Protein 1YB1 (pdb70)

Nearest PDB structures (foldseek):
  1yb1-assembly1_A  TM=1.004E+00  e=4.206E-50  Homo sapiens
  9av5-assembly1_A  TM=8.586E-01  e=4.887E-32  Homo sapiens
  8g9v-assembly2_C  TM=8.434E-01  e=6.192E-32  Homo sapiens
  9av4-assembly1_A  TM=8.400E-01  e=5.185E-32  Homo sapiens
  8g93-assembly1_A  TM=8.447E-01  e=1.187E-31  Canis lupus familiaris

Solvent-accessible surface area: 19623 Å² total; per-residue (Å²): 242,51,60,86,2,92,53,38,27,0,0,0,3,4,0,4,94,41,18,0,46,54,1,0,26,44,0,0,111,63,108,2,23,0,0,0,0,6,112,82,102,140,9,2,69,60,0,7,64,112,0,123,71,64,36,10,113,15,81,57,30,78,1,46,10,25,70,63,94,42,0,68,60,8,2,155,68,0,96,89,120,37,20,73,4,11,4,0,1,2,22,16,29,22,112,41,112,47,66,128,161,96,68,20,14,69,20,5,50,79,0,1,52,11,2,0,8,3,5,7,5,0,7,78,7,5,27,79,23,1,51,136,90,71,88,6,1,1,0,1,6,0,11,46,90,146,19,37,32,35,0,0,23,1,20,0,0,0,8,9,0,1,1,0,0,3,57,0,6,16,20,14,9,59,8,28,136,26,95,16,8,72,8,0,0,0,0,2,44,3,15,97,49,11,3,77,140,26,83,38,6,17,146,15,116,66,31,115,61,58,67,14,3,92,108,0,12,112,2,0,21,35,66,90,124,50,20,83,4,38,16,34,6,14,0,72,78,9,3,78,134,103,142,264,167,59,84,3,93,34,38,22,0,0,0,3,4,0,5,97,42,29,1,57,57,1,0,18,49,0,0,109,66,79,2,74,2,0,0,0,7,118,77,103,148,11,2,66,57,0,3,59,108,0,117,71,60,53,9,99,15,90,52,26,75,2,46,11,36,68,61,84,43,0,65,60,4,1,154,106,0,92,89,120,39,21,72,3,10,5,0,1,1,21,18,31,23,129,50,63,52,56,145,166,39,102,49,16,66,21,4,40,37,0,1,64,13,5,0,12,4,5,4,6,0,6,54,8,4,26,77,21,2,48,138,100,70,90,3,1,1,0,1,8,0,9,86,167,14,57,31,42,0,0,23,1,18,0,0,0,10,8,0,1,0,0,1,4,56,0,5,17,19,17,9,56,26,34,149,27,97,17,8,74,7,0,0,0,0,2,42,3,16,99,51,13,2,74,141,28,82,38,7,16,144,16,118,62,30,120,70,61,68,16,4,96,109,2,13,87,3,0,16,32,64,90,123,50,20,83,4,34,13,56,3,20,0,51,83,26,0,85,81,104,122

InterPro domains:
  IPR002347 Short-chain dehydrogenase/reductase SDR [PF00106] (38-227)
  IPR002347 Short-chain dehydrogenase/reductase SDR [PR00080] (112-123)
  IPR002347 Short-chain dehydrogenase/reductase SDR [PR00080] (165-173)
  IPR002347 Short-chain dehydrogenase/reductase SDR [PR00080] (185-204)
  IPR002347 Short-chain dehydrogenase/reductase SDR [PR00081] (38-55)
  IPR002347 Short-chain dehydrogenase/reductase SDR [PR00081] (112-123)
  IPR002347 Short-chain dehydrogenase/reductase SDR [PR00081] (159-175)
  IPR002347 Short-chain dehydrogenase/reductase SDR [PR00081] (185-204)
  IPR002347 Short-chain dehydrogenase/reductase SDR [PR00081] (209-226)
  IPR036291 NAD(P)-binding domain superfamily [SSF51735] (33-289)

GO terms:
  GO:0016229 steroid dehydrogenase activity (F, IDA)
  GO:0005737 cytoplasm (C, IDA)
  GO:0006710 androgen catabolic process (P, IDA)
  GO:0004303 estradiol 17-beta-dehydrogenase [NAD(P)+] activity (F, IDA)
  GO:0005829 cytosol (C, TAS)
  GO:0004303 estradiol 17-beta-dehydrogenase [NAD(P)+] activity (F, TAS)
  GO:0006703 estrogen biosynthetic process (P, TAS)
  GO:0005515 protein binding (F, IPI)
  GO:0005811 lipid droplet (C, IDA)

Organism: Homo sapiens (NCBI:txid9606)

Structure (mmCIF, N/CA/C/O backbone):
data_1YB1
#
_entry.id   1YB1
#
_cell.length_a   110.939
_cell.length_b   110.939
_cell.length_c   118.013
_cell.angle_alpha   90.00
_cell.angle_beta   90.00
_cell.angle_gamma   90.00
#
_symmetry.space_group_name_H-M   'P 41 21 2'
#
loop_
_entity.id
_entity.type
_entity.pdbx_description
1 polymer '17-beta-hydroxysteroid dehydrogenase type XI'
2 non-polymer 'CHLORIDE ION'
3 non-polymer 'SULFATE ION'
4 non-polymer Androsterone
5 non-polymer GLYCEROL
6 water water
#
loop_
_atom_site.group_PDB
_atom_site.id
_atom_site.type_symbol
_atom_site.label_atom_id
_atom_site.label_alt_id
_atom_site.label_comp_id
_atom_site.label_asym_id
_atom_site.label_entity_id
_atom_site.label_seq_id
_atom_site.pdbx_PDB_ins_code
_atom_site.Cartn_x
_atom_site.Cartn_y
_atom_site.Cartn_z
_atom_site.occupancy
_atom_site.B_iso_or_equiv
_atom_site.auth_seq_id
_atom_site.auth_comp_id
_atom_site.auth_asym_id
_atom_site.auth_atom_id
_atom_site.pdbx_PDB_model_num
ATOM 1 N N . ARG A 1 25 ? 23.034 -1.364 8.426 1.00 69.12 25 ARG A N 1
ATOM 2 C CA . ARG A 1 25 ? 22.320 -2.129 9.499 1.00 68.81 25 ARG A CA 1
ATOM 3 C C . ARG A 1 25 ? 21.449 -3.227 8.868 1.00 66.30 25 ARG A C 1
ATOM 4 O O . ARG A 1 25 ? 21.727 -4.421 9.014 1.00 67.17 25 ARG A O 1
ATOM 12 N N . ARG A 1 26 ? 20.410 -2.801 8.149 1.00 62.46 26 ARG A N 1
ATOM 13 C CA . ARG A 1 26 ? 19.377 -3.697 7.647 1.00 59.02 26 ARG A CA 1
ATOM 14 C C . ARG A 1 26 ? 19.610 -4.034 6.179 1.00 56.00 26 ARG A C 1
ATOM 15 O O . ARG A 1 26 ? 19.860 -3.143 5.360 1.00 56.03 26 ARG A O 1
ATOM 18 N N . LYS A 1 27 ? 19.530 -5.323 5.850 1.00 50.57 27 LYS A N 1
ATOM 19 C CA . LYS A 1 27 ? 19.669 -5.770 4.460 1.00 46.28 27 LYS A CA 1
ATOM 20 C C . LYS A 1 27 ? 18.431 -5.456 3.625 1.00 44.22 27 LYS A C 1
ATOM 21 O O . LYS A 1 27 ? 17.321 -5.344 4.147 1.00 42.62 27 LYS A O 1
ATOM 27 N N . SER A 1 28 ? 18.640 -5.329 2.317 1.00 43.59 28 SER A N 1
ATOM 28 C CA . SER A 1 28 ? 17.547 -5.231 1.368 1.00 42.75 28 SER A CA 1
ATOM 29 C C . SER A 1 28 ? 17.030 -6.640 1.096 1.00 41.45 28 SER A C 1
ATOM 30 O O . SER A 1 28 ? 17.818 -7.578 0.978 1.00 42.60 28 SER A O 1
ATOM 33 N N . VAL A 1 29 ? 15.709 -6.773 1.007 1.00 37.80 29 VAL A N 1
ATOM 34 C CA . VAL A 1 29 ? 15.064 -8.016 0.598 1.00 35.92 29 VAL A CA 1
ATOM 35 C C . VAL A 1 29 ? 14.223 -7.800 -0.654 1.00 35.34 29 VAL A C 1
ATOM 36 O O . VAL A 1 29 ? 13.374 -8.628 -1.000 1.00 34.37 29 VAL A O 1
ATOM 40 N N . THR A 1 30 ? 14.467 -6.684 -1.347 1.00 35.81 30 THR A N 1
ATOM 41 C CA . THR A 1 30 ? 13.708 -6.350 -2.543 1.00 35.18 30 THR A CA 1
ATOM 42 C C . THR A 1 30 ? 13.870 -7.440 -3.600 1.00 34.70 30 THR A C 1
ATOM 43 O O . THR A 1 30 ? 14.987 -7.860 -3.912 1.00 35.06 30 THR A O 1
ATOM 47 N N . GLY A 1 31 ? 12.751 -7.896 -4.145 1.00 34.10 31 GLY A N 1
ATOM 48 C CA . GLY A 1 31 ? 12.760 -8.923 -5.182 1.00 35.39 31 GLY A CA 1
ATOM 49 C C . GLY A 1 31 ? 13.087 -10.340 -4.733 1.00 36.41 31 GLY A C 1
ATOM 50 O O . GLY A 1 31 ? 13.028 -11.265 -5.546 1.00 37.89 31 GLY A O 1
ATOM 51 N N . GLU A 1 32 ? 13.449 -10.523 -3.455 1.00 34.72 32 GLU A N 1
ATOM 52 C CA . GLU A 1 32 ? 13.726 -11.849 -2.912 1.00 34.21 32 GLU A CA 1
ATOM 53 C C . GLU A 1 32 ? 12.407 -12.579 -2.833 1.00 30.14 32 GLU A C 1
ATOM 54 O O . GLU A 1 32 ? 11.385 -11.970 -2.522 1.00 29.20 32 GLU A O 1
ATOM 60 N N . ILE A 1 33 ? 12.441 -13.879 -3.112 1.00 29.55 33 ILE A N 1
ATOM 61 C CA . ILE A 1 33 ? 11.282 -14.750 -2.949 1.00 28.39 33 ILE A CA 1
ATOM 62 C C . ILE A 1 33 ? 11.199 -15.177 -1.476 1.00 26.91 33 ILE A C 1
ATOM 63 O O . ILE A 1 33 ? 12.065 -15.892 -0.956 1.00 27.39 33 ILE A O 1
ATOM 68 N N . VAL A 1 34 ? 10.165 -14.679 -0.813 1.00 25.54 34 VAL A N 1
ATOM 69 C CA . VAL A 1 34 ? 9.934 -14.922 0.595 1.00 24.86 34 VAL A CA 1
ATOM 70 C C . VAL A 1 34 ? 8.693 -15.801 0.720 1.00 24.43 34 VAL A C 1
ATOM 71 O O . VAL A 1 34 ? 7.597 -15.417 0.287 1.00 26.28 34 VAL A O 1
ATOM 75 N N . LEU A 1 35 ? 8.852 -16.966 1.342 1.00 25.54 35 LEU A N 1
ATOM 76 C CA . LEU A 1 35 ? 7.720 -17.867 1.563 1.00 25.30 35 LEU A CA 1
ATOM 77 C C . LEU A 1 35 ? 7.385 -17.901 3.046 1.00 26.30 35 LEU A C 1
ATOM 78 O O . LEU A 1 35 ? 8.253 -18.151 3.883 1.00 26.08 35 LEU A O 1
ATOM 83 N N . ILE A 1 36 ? 6.122 -17.640 3.354 1.00 25.77 36 ILE A N 1
ATOM 84 C CA . ILE A 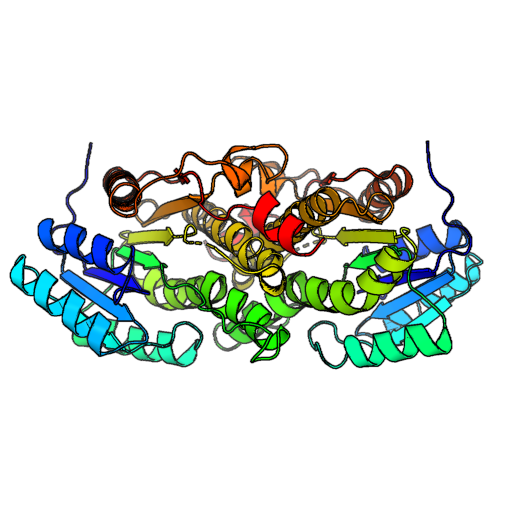1 36 ? 5.628 -17.591 4.727 1.00 25.21 36 ILE A CA 1
ATOM 85 C C . ILE A 1 36 ? 4.497 -18.604 4.891 1.00 25.52 36 ILE A C 1
ATOM 86 O O . ILE A 1 36 ? 3.477 -18.536 4.176 1.00 25.92 36 ILE A O 1
ATOM 91 N N . THR A 1 37 ? 4.680 -19.541 5.822 1.00 26.35 37 THR A N 1
ATOM 9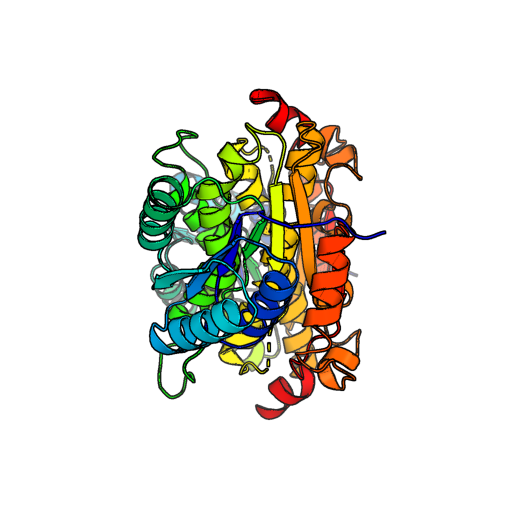2 C CA . THR A 1 37 ? 3.634 -20.503 6.167 1.00 25.94 37 THR A CA 1
ATOM 93 C C . THR A 1 37 ? 2.772 -19.911 7.280 1.00 27.33 37 THR A C 1
ATOM 94 O O . THR A 1 37 ? 3.230 -19.066 8.069 1.00 26.63 37 THR A O 1
ATOM 98 N N . GLY A 1 38 ? 1.512 -20.300 7.302 1.00 28.21 38 GLY A N 1
ATOM 99 C CA . GLY A 1 38 ? 0.575 -19.740 8.255 1.00 27.75 38 GLY A CA 1
ATOM 100 C C . GLY A 1 38 ? 0.325 -18.259 8.013 1.00 27.40 38 GLY A C 1
ATOM 101 O O . GLY A 1 38 ? 0.099 -17.528 8.959 1.00 28.16 38 GLY A O 1
ATOM 102 N N . ALA A 1 39 ? 0.342 -17.825 6.745 1.00 26.44 39 ALA A N 1
ATOM 103 C CA . ALA A 1 39 ? 0.222 -16.399 6.384 1.00 25.88 39 ALA A CA 1
ATOM 104 C C . ALA A 1 39 ? -1.204 -15.866 6.380 1.00 27.85 39 ALA A C 1
ATOM 105 O O . ALA A 1 39 ? -1.415 -14.693 6.146 1.00 28.80 39 ALA A O 1
ATOM 107 N N . GLY A 1 40 ? -2.190 -16.715 6.660 1.00 28.47 40 GLY A N 1
ATOM 108 C CA . GLY A 1 40 ? -3.579 -16.282 6.617 1.00 28.24 40 GLY A CA 1
ATOM 109 C C . GLY A 1 40 ? -4.098 -15.656 7.889 1.00 28.19 40 GLY A C 1
ATOM 110 O O . GLY A 1 40 ? -5.238 -15.188 7.927 1.00 28.51 40 GLY A O 1
ATOM 111 N N . HIS A 1 41 ? -3.288 -15.633 8.942 1.00 26.80 41 HIS A N 1
ATOM 112 C CA . HIS A 1 41 ? -3.744 -15.083 10.214 1.00 30.32 41 HIS A CA 1
ATOM 113 C C . HIS A 1 41 ? -2.558 -14.719 11.083 1.00 29.28 41 HIS A C 1
ATOM 114 O O . HIS A 1 41 ? -1.437 -15.150 10.825 1.00 26.25 41 HIS A O 1
ATOM 121 N N . GLY A 1 42 ? -2.816 -13.910 12.104 1.00 28.91 42 GLY A N 1
ATOM 122 C CA . GLY A 1 42 ? -1.848 -13.668 13.165 1.00 30.88 42 GLY A CA 1
ATOM 123 C C . GLY A 1 42 ? -0.527 -13.076 12.722 1.00 30.64 42 GLY A C 1
ATOM 124 O O . GLY A 1 42 ? -0.476 -12.205 11.845 1.00 29.29 42 GLY A O 1
ATOM 125 N N . ILE A 1 43 ? 0.542 -13.542 13.355 1.00 29.55 43 ILE A N 1
ATOM 126 C CA A ILE A 1 43 ? 1.923 -13.110 13.112 0.65 31.27 43 ILE A CA 1
ATOM 127 C CA B ILE A 1 43 ? 1.835 -12.943 13.052 0.35 29.85 43 ILE A CA 1
ATOM 128 C C . ILE A 1 43 ? 2.339 -13.316 11.656 1.00 27.42 43 ILE A C 1
ATOM 129 O O . ILE A 1 43 ? 3.070 -12.532 11.070 1.00 29.41 43 ILE A O 1
ATOM 138 N N . GLY A 1 44 ? 1.911 -14.443 11.107 1.00 27.34 44 GLY A N 1
ATOM 139 C CA . GLY A 1 44 ? 2.256 -14.778 9.734 1.00 27.08 44 GLY A CA 1
ATOM 140 C C . GLY A 1 44 ? 1.669 -13.753 8.783 1.00 24.35 44 GLY A C 1
ATOM 141 O O . GLY A 1 44 ? 2.336 -13.285 7.855 1.00 25.10 44 GLY A O 1
ATOM 142 N N . ARG A 1 45 ? 0.419 -13.399 9.018 1.00 26.49 45 ARG A N 1
ATOM 143 C CA . ARG A 1 45 ? -0.232 -12.334 8.250 1.00 25.89 45 ARG A CA 1
ATOM 144 C C . ARG A 1 45 ? 0.508 -11.003 8.368 1.00 25.27 45 ARG A C 1
ATOM 145 O O . ARG A 1 45 ? 0.844 -10.370 7.358 1.00 24.90 45 ARG A O 1
ATOM 153 N N . LEU A 1 46 ? 0.757 -10.569 9.594 1.00 25.52 46 LEU A N 1
ATOM 154 C CA . LEU A 1 46 ? 1.478 -9.304 9.829 1.00 25.41 46 LEU A CA 1
ATOM 155 C C . LEU A 1 46 ? 2.903 -9.301 9.255 1.00 25.86 46 LEU A C 1
ATOM 156 O O . LEU A 1 46 ? 3.405 -8.262 8.813 1.00 26.43 46 LEU A O 1
ATOM 161 N N . THR A 1 47 ? 3.545 -10.462 9.272 1.00 25.87 47 THR A N 1
ATOM 162 C CA . THR A 1 47 ? 4.890 -10.622 8.727 1.00 25.95 47 THR A CA 1
ATOM 163 C C . THR A 1 47 ? 4.853 -10.456 7.210 1.00 24.52 47 THR A C 1
ATOM 164 O O . THR A 1 47 ? 5.677 -9.756 6.619 1.00 23.18 47 THR A O 1
ATOM 168 N N . ALA A 1 48 ? 3.860 -11.055 6.582 1.00 25.08 48 ALA A N 1
ATOM 169 C CA . ALA A 1 48 ? 3.650 -10.861 5.148 1.00 24.92 48 ALA A CA 1
ATOM 170 C C . ALA A 1 48 ? 3.492 -9.371 4.806 1.00 24.60 48 ALA A C 1
ATOM 171 O O . ALA A 1 48 ? 4.095 -8.902 3.856 1.00 23.81 48 ALA A O 1
ATOM 173 N N . TYR A 1 49 ? 2.735 -8.622 5.598 1.00 25.22 49 TYR A N 1
ATOM 174 C CA . TYR A 1 49 ? 2.590 -7.172 5.349 1.00 24.99 49 TYR A CA 1
ATOM 175 C C . TYR A 1 49 ? 3.933 -6.459 5.414 1.00 25.20 49 TYR A C 1
ATOM 176 O O . TYR A 1 49 ? 4.205 -5.566 4.614 1.00 25.40 49 TYR A O 1
ATOM 185 N N . GLU A 1 50 ? 4.798 -6.858 6.336 1.00 26.39 50 GLU A N 1
ATOM 186 C CA . GLU A 1 50 ? 6.088 -6.189 6.445 1.00 26.04 50 GLU A CA 1
ATOM 187 C C . GLU A 1 50 ? 7.013 -6.475 5.259 1.00 26.31 50 GLU A C 1
ATOM 188 O O . GLU A 1 50 ? 7.701 -5.568 4.758 1.00 26.82 50 GLU A O 1
ATOM 194 N N . PHE A 1 51 ? 7.035 -7.725 4.809 1.00 26.66 51 PHE A N 1
ATOM 195 C CA . PHE A 1 51 ? 7.777 -8.083 3.608 1.00 26.55 51 PHE A CA 1
ATOM 196 C C . PHE A 1 51 ? 7.190 -7.430 2.359 1.00 27.00 51 PHE A C 1
ATOM 197 O O . PHE A 1 51 ? 7.940 -7.031 1.461 1.00 26.45 51 PHE A O 1
ATOM 205 N N . ALA A 1 52 ? 5.867 -7.291 2.315 1.00 28.41 52 ALA A N 1
ATOM 206 C CA . ALA A 1 52 ? 5.204 -6.576 1.204 1.00 29.72 52 ALA A CA 1
ATOM 207 C C . ALA A 1 52 ? 5.712 -5.142 1.113 1.00 30.81 52 ALA A C 1
ATOM 208 O O . ALA A 1 52 ? 6.079 -4.672 0.034 1.00 30.88 52 ALA A O 1
ATOM 210 N N . LYS A 1 53 ? 5.750 -4.453 2.250 1.00 31.48 53 LYS A N 1
ATOM 211 C CA . LYS A 1 53 ? 6.274 -3.081 2.305 1.00 32.66 53 LYS A CA 1
ATOM 212 C C . LYS A 1 53 ? 7.721 -2.991 1.799 1.00 32.53 53 LYS A C 1
ATOM 213 O O . LYS A 1 53 ? 8.138 -1.970 1.249 1.00 29.94 53 LYS A O 1
ATOM 219 N N . LEU A 1 54 ? 8.480 -4.062 1.978 1.00 29.93 54 LEU A N 1
ATOM 220 C CA . LEU A 1 54 ? 9.878 -4.111 1.539 1.00 31.39 54 LEU A CA 1
ATOM 221 C C . LEU A 1 54 ? 10.068 -4.566 0.084 1.00 31.79 54 LEU A C 1
ATOM 222 O O . LEU A 1 54 ? 11.209 -4.733 -0.365 1.00 33.20 54 LEU A O 1
ATOM 227 N N . LYS A 1 55 ? 8.957 -4.778 -0.627 1.00 31.52 55 LYS A N 1
ATOM 228 C CA . LYS A 1 55 ? 8.947 -5.172 -2.044 1.00 33.08 55 LYS A CA 1
ATOM 229 C C . LYS A 1 55 ? 9.613 -6.518 -2.331 1.00 32.46 55 LYS A C 1
ATOM 230 O O . LYS A 1 55 ? 10.207 -6.723 -3.392 1.00 29.67 55 LYS A O 1
ATOM 236 N N . SER A 1 56 ? 9.495 -7.450 -1.386 1.00 30.17 56 SER A N 1
ATOM 237 C CA . SER A 1 56 ? 9.841 -8.832 -1.665 1.00 28.83 56 SER A CA 1
ATOM 238 C C . SER A 1 56 ? 8.764 -9.427 -2.570 1.00 27.10 56 SER A C 1
ATOM 239 O O . SER A 1 56 ? 7.656 -8.890 -2.669 1.00 25.10 56 SER A O 1
ATOM 242 N N . LYS A 1 57 ? 9.100 -10.540 -3.216 1.00 26.46 57 LYS A N 1
ATOM 243 C CA . LYS A 1 57 ? 8.137 -11.355 -3.959 1.00 27.00 57 LYS A CA 1
ATOM 244 C C . LYS A 1 57 ? 7.596 -12.400 -2.974 1.00 26.35 57 LYS A C 1
ATOM 245 O O . LYS A 1 57 ? 8.360 -13.168 -2.388 1.00 26.99 57 LYS A O 1
ATOM 248 N N . LEU A 1 58 ? 6.284 -12.413 -2.767 1.00 26.14 58 LEU A N 1
ATOM 249 C CA . LEU A 1 58 ? 5.723 -13.180 -1.668 1.00 25.10 58 LEU A CA 1
ATOM 250 C C . LEU A 1 58 ? 5.076 -14.461 -2.134 1.00 26.76 58 LEU A C 1
ATOM 251 O O . LEU A 1 58 ? 4.321 -14.478 -3.124 1.00 25.31 58 LEU A O 1
ATOM 256 N N . VAL A 1 59 ? 5.388 -15.543 -1.422 1.00 24.65 59 VAL A N 1
ATOM 257 C CA . VAL A 1 59 ? 4.657 -16.778 -1.561 1.00 25.11 59 VAL A CA 1
ATOM 258 C C . VAL A 1 59 ? 4.013 -17.086 -0.214 1.00 25.70 59 VAL A C 1
ATOM 259 O O . VAL A 1 59 ? 4.708 -17.258 0.796 1.00 24.98 59 VAL A O 1
ATOM 263 N N . LEU A 1 60 ? 2.689 -17.117 -0.185 1.00 24.53 60 LEU A N 1
ATOM 264 C CA . LEU A 1 60 ? 1.976 -17.234 1.081 1.00 23.96 60 LEU A CA 1
ATOM 265 C C . LEU A 1 60 ? 1.270 -18.565 1.100 1.00 25.33 60 LEU A C 1
ATOM 266 O O . LEU A 1 60 ? 0.554 -18.907 0.144 1.00 25.42 60 LEU A O 1
ATOM 271 N N . TRP A 1 61 ? 1.476 -19.309 2.185 1.00 25.22 61 TRP A N 1
ATOM 272 C CA . TRP A 1 61 ? 0.823 -20.603 2.408 1.00 25.37 61 TRP A CA 1
ATOM 273 C C . TRP A 1 61 ? -0.043 -20.523 3.666 1.00 26.17 61 TRP A C 1
ATOM 274 O O . TRP A 1 61 ? 0.365 -19.947 4.672 1.00 24.39 61 TRP A O 1
ATOM 285 N N . ASP A 1 62 ? -1.248 -21.076 3.594 1.00 27.60 62 ASP A N 1
ATOM 286 C CA . ASP A 1 62 ? -2.110 -21.238 4.758 1.00 28.45 62 ASP A CA 1
ATOM 287 C C . ASP A 1 62 ? -3.114 -22.355 4.484 1.00 29.40 62 ASP A C 1
ATOM 288 O O . ASP A 1 62 ? -3.429 -22.649 3.342 1.00 28.40 62 ASP A O 1
ATOM 293 N N . ILE A 1 63 ? -3.604 -22.982 5.540 1.00 32.49 63 ILE A N 1
ATOM 294 C CA . ILE A 1 63 ? -4.655 -23.982 5.407 1.00 34.15 63 ILE A CA 1
ATOM 295 C C . ILE A 1 63 ? -6.027 -23.344 5.111 1.00 34.61 63 ILE A C 1
ATOM 296 O O . ILE A 1 63 ? -6.915 -23.993 4.536 1.00 33.93 63 ILE A O 1
ATOM 301 N N . ASN A 1 64 ? -6.198 -22.075 5.480 1.00 32.75 64 ASN A N 1
ATOM 302 C CA . ASN A 1 64 ? -7.485 -21.385 5.351 1.00 33.92 64 ASN A CA 1
ATOM 303 C C . ASN A 1 64 ? -7.510 -20.445 4.146 1.00 33.55 64 ASN A C 1
ATOM 304 O O . ASN A 1 64 ? -6.828 -19.420 4.119 1.00 32.12 64 ASN A O 1
ATOM 309 N N . LYS A 1 65 ? -8.310 -20.796 3.147 1.00 31.65 65 LYS A N 1
ATOM 310 C CA . LYS A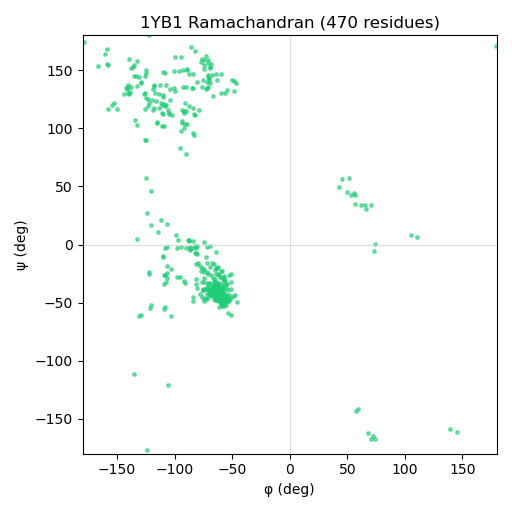 1 65 ? -8.330 -20.057 1.897 1.00 33.95 65 LYS A CA 1
ATOM 311 C C . LYS A 1 65 ? -8.777 -18.611 2.088 1.00 32.73 65 LYS A C 1
ATOM 312 O O . LYS A 1 65 ? -8.204 -17.701 1.476 1.00 30.94 65 LYS A O 1
ATOM 316 N N . HIS A 1 66 ? -9.791 -18.386 2.922 1.00 31.98 66 HIS A N 1
ATOM 317 C CA . HIS A 1 66 ? -10.312 -17.029 3.091 1.00 33.79 66 HIS A CA 1
ATOM 318 C C . HIS A 1 66 ? -9.269 -16.099 3.734 1.00 32.02 66 HIS A C 1
ATOM 319 O O . HIS A 1 66 ? -9.018 -15.006 3.233 1.00 29.79 66 HIS A O 1
ATOM 326 N N . GLY A 1 67 ? -8.641 -16.557 4.814 1.00 31.49 67 GLY A N 1
ATOM 327 C CA . GLY A 1 67 ? -7.630 -15.764 5.518 1.00 31.91 67 GLY A CA 1
ATOM 328 C C . GLY A 1 67 ? -6.458 -15.492 4.599 1.00 29.72 67 GLY A C 1
ATOM 329 O O . GLY A 1 67 ? -5.954 -14.378 4.518 1.00 29.07 67 GLY A O 1
ATOM 330 N N . LEU A 1 68 ? -6.073 -16.516 3.857 1.00 30.67 68 LEU A N 1
ATOM 331 C CA . LEU A 1 68 ? -5.002 -16.411 2.883 1.00 31.56 68 LEU A CA 1
ATOM 332 C C . LEU A 1 68 ? -5.279 -15.349 1.838 1.00 29.70 68 LEU A C 1
ATOM 333 O O . LEU A 1 68 ? -4.428 -14.510 1.574 1.00 30.63 68 LEU A O 1
ATOM 338 N N . GLU A 1 69 ? -6.479 -15.362 1.257 1.00 30.46 69 GLU A N 1
ATOM 339 C CA . GLU A 1 69 ? -6.834 -14.382 0.257 1.00 30.59 69 GLU A CA 1
ATOM 340 C C . GLU A 1 69 ? -6.880 -12.949 0.801 1.00 29.98 69 GLU A C 1
ATOM 341 O O . GLU A 1 69 ? -6.528 -12.017 0.070 1.00 29.79 69 GLU A O 1
ATOM 344 N N . GLU A 1 70 ? -7.330 -12.756 2.044 1.00 28.35 70 GLU A N 1
ATOM 345 C CA A GLU A 1 70 ? -7.335 -11.424 2.668 0.50 29.65 70 GLU A CA 1
ATOM 346 C CA B GLU A 1 70 ? -7.343 -11.406 2.603 0.50 29.14 70 GLU A CA 1
ATOM 347 C C . GLU A 1 70 ? -5.909 -10.910 2.801 1.00 28.23 70 GLU A C 1
ATOM 348 O O . GLU A 1 70 ? -5.604 -9.766 2.461 1.00 28.04 70 GLU A O 1
ATOM 359 N N . THR A 1 71 ? -5.030 -11.765 3.326 1.00 26.73 71 THR A N 1
ATOM 360 C CA . THR A 1 71 ? -3.641 -11.377 3.502 1.00 26.68 71 THR A CA 1
ATOM 361 C C . THR A 1 71 ? -3.060 -10.951 2.150 1.00 26.88 71 THR A C 1
ATOM 362 O O . THR A 1 71 ? -2.444 -9.899 2.036 1.00 26.68 71 THR A O 1
ATOM 366 N N . ALA A 1 72 ? -3.286 -11.772 1.134 1.00 27.73 72 ALA A N 1
ATOM 367 C CA . ALA A 1 72 ? -2.713 -11.546 -0.189 1.00 27.93 72 ALA A CA 1
ATOM 368 C C . ALA A 1 72 ? -3.209 -10.253 -0.829 1.00 27.32 72 ALA A C 1
ATOM 369 O O . ALA A 1 72 ? -2.419 -9.489 -1.423 1.00 26.45 72 ALA A O 1
ATOM 371 N N . ALA A 1 73 ? -4.508 -9.965 -0.693 1.00 27.81 73 ALA A N 1
ATOM 372 C CA . ALA A 1 73 ? -5.040 -8.729 -1.262 1.00 27.97 73 ALA A CA 1
ATOM 373 C C . ALA A 1 73 ? -4.371 -7.497 -0.641 1.00 26.85 73 ALA A C 1
ATOM 374 O O . ALA A 1 73 ? -3.994 -6.559 -1.354 1.00 27.83 73 ALA A O 1
ATOM 376 N N . LYS A 1 74 ? -4.245 -7.481 0.685 1.00 24.62 74 LYS A N 1
ATOM 377 C CA . LYS A 1 74 ? -3.600 -6.359 1.366 1.00 25.90 74 LYS A CA 1
ATOM 378 C C . LYS A 1 74 ? -2.129 -6.242 0.975 1.00 24.43 74 LYS A C 1
ATOM 379 O O . LYS A 1 74 ? -1.604 -5.133 0.808 1.00 25.49 74 LYS A O 1
ATOM 385 N N . CYS A 1 75 ? -1.453 -7.379 0.836 1.00 26.50 75 CYS A N 1
ATOM 386 C CA . CYS A 1 75 ? -0.043 -7.362 0.423 1.00 25.70 75 CYS A CA 1
ATOM 387 C C . CYS A 1 75 ? 0.107 -6.752 -0.966 1.00 26.56 75 CYS A C 1
ATOM 388 O O . CYS A 1 75 ? 1.055 -6.009 -1.231 1.00 28.00 75 CYS A O 1
ATOM 391 N N . LYS A 1 76 ? -0.828 -7.067 -1.854 1.00 29.06 76 LYS A N 1
ATOM 392 C CA . LYS A 1 76 ? -0.841 -6.426 -3.178 1.00 30.72 76 LYS A CA 1
ATOM 393 C C . LYS A 1 76 ? -1.027 -4.919 -3.050 1.00 31.35 76 LYS A C 1
ATOM 394 O O . LYS A 1 76 ? -0.319 -4.143 -3.702 1.00 28.89 76 LYS A O 1
ATOM 400 N N . GLY A 1 77 ? -1.961 -4.505 -2.194 1.00 31.59 77 GLY A N 1
ATOM 401 C CA . GLY A 1 77 ? -2.157 -3.087 -1.916 1.00 30.93 77 GLY A CA 1
ATOM 402 C C . GLY A 1 77 ? -0.894 -2.420 -1.400 1.00 30.29 77 GLY A C 1
ATOM 403 O O . GLY A 1 77 ? -0.615 -1.264 -1.729 1.00 28.10 77 GLY A O 1
ATOM 404 N N . LEU A 1 78 ? -0.117 -3.162 -0.617 1.00 29.79 78 LEU A N 1
ATOM 405 C CA . LEU A 1 78 ? 1.159 -2.664 -0.080 1.00 31.55 78 LEU A CA 1
ATOM 406 C C . LEU A 1 78 ? 2.259 -2.572 -1.147 1.00 32.28 78 LEU A C 1
ATOM 407 O O . LEU A 1 78 ? 3.293 -1.960 -0.908 1.00 33.14 78 LEU A O 1
ATOM 412 N N . GLY A 1 79 ? 2.008 -3.143 -2.324 1.00 33.46 79 GLY A N 1
ATOM 413 C CA . GLY A 1 79 ? 2.885 -2.989 -3.485 1.00 34.78 79 GLY A CA 1
ATOM 414 C C . GLY A 1 79 ? 3.657 -4.233 -3.909 1.00 35.05 79 GLY A C 1
ATOM 415 O O . GLY A 1 79 ? 4.490 -4.157 -4.823 1.00 36.99 79 GLY A O 1
ATOM 416 N N . ALA A 1 80 ? 3.370 -5.376 -3.285 1.00 30.88 80 ALA A N 1
ATOM 417 C CA . ALA A 1 80 ? 4.113 -6.611 -3.560 1.00 29.22 80 ALA A CA 1
ATOM 418 C C . ALA A 1 80 ? 3.479 -7.495 -4.635 1.00 29.69 80 ALA A C 1
ATOM 419 O O . ALA A 1 80 ? 2.263 -7.507 -4.812 1.00 26.78 80 ALA A O 1
ATOM 421 N N . LYS A 1 81 ? 4.326 -8.236 -5.354 1.00 29.45 81 LYS A N 1
ATOM 422 C CA . LYS A 1 81 ? 3.878 -9.405 -6.116 1.00 30.80 81 LYS A CA 1
ATOM 423 C C . LYS A 1 81 ? 3.645 -10.537 -5.126 1.00 30.28 81 LYS A C 1
ATOM 424 O O . LYS A 1 81 ? 4.460 -10.758 -4.222 1.00 29.08 81 LYS A O 1
ATOM 428 N N . VAL A 1 82 ? 2.528 -11.239 -5.284 1.00 28.05 82 VAL A N 1
ATOM 429 C CA . VAL A 1 82 ? 2.086 -12.212 -4.289 1.00 27.69 82 VAL A CA 1
ATOM 430 C C . VAL A 1 82 ? 1.511 -13.424 -4.993 1.00 27.76 82 VAL A C 1
ATOM 431 O O . VAL A 1 82 ? 0.750 -13.271 -5.954 1.00 26.92 82 VAL A O 1
ATOM 435 N N . HIS A 1 83 ? 1.886 -14.611 -4.533 1.00 27.43 83 HIS A N 1
ATOM 436 C CA . HIS A 1 83 ? 1.252 -15.856 -4.954 1.00 29.46 83 HIS A CA 1
ATOM 437 C C . HIS A 1 83 ? 0.791 -16.623 -3.722 1.00 28.68 83 HIS A C 1
ATOM 438 O O . HIS A 1 83 ? 1.448 -16.566 -2.681 1.00 27.34 83 HIS A O 1
ATOM 445 N N . THR A 1 84 ? -0.336 -17.325 -3.822 1.00 25.83 84 THR A N 1
ATOM 446 C CA . THR A 1 84 ? -0.877 -18.052 -2.666 1.00 26.14 84 THR A CA 1
ATOM 447 C C . THR A 1 84 ? -1.085 -19.518 -2.987 1.00 27.59 84 THR A C 1
ATOM 448 O O . THR A 1 84 ? -1.400 -19.875 -4.124 1.00 27.46 84 THR A O 1
ATOM 452 N N . PHE A 1 85 ? -0.912 -20.356 -1.970 1.00 27.58 85 PHE A N 1
ATOM 453 C CA . PHE A 1 85 ? -1.204 -21.786 -2.051 1.00 29.43 85 PHE A CA 1
ATOM 454 C C . PHE A 1 85 ? -1.880 -22.173 -0.753 1.00 29.80 85 PHE A C 1
ATOM 455 O O . PHE A 1 85 ? -1.390 -21.822 0.352 1.00 26.21 85 PHE A O 1
ATOM 463 N N . VAL A 1 86 ? -2.998 -22.884 -0.889 1.00 27.98 86 VAL A N 1
ATOM 464 C CA . VAL A 1 86 ? -3.654 -23.501 0.244 1.00 30.03 86 VAL A CA 1
ATOM 465 C C . VAL A 1 86 ? -2.870 -24.767 0.546 1.00 29.98 86 VAL A C 1
ATOM 466 O O . VAL A 1 86 ? -2.771 -25.656 -0.291 1.00 29.72 86 VAL A O 1
ATOM 470 N N . VAL A 1 87 ? -2.263 -24.809 1.724 1.00 30.43 87 VAL A N 1
ATOM 471 C CA . VAL A 1 87 ? -1.411 -25.923 2.128 1.00 30.28 87 VAL A CA 1
ATOM 472 C C . VAL A 1 87 ? -1.665 -26.271 3.597 1.00 31.19 87 VAL A C 1
ATOM 473 O O . VAL A 1 87 ? -1.644 -25.396 4.472 1.00 31.21 87 VAL A O 1
ATOM 477 N N . ASP A 1 88 ? -1.898 -27.556 3.843 1.00 31.69 88 ASP A N 1
ATOM 478 C CA . ASP A 1 88 ? -2.006 -28.101 5.183 1.00 32.02 88 ASP A CA 1
ATOM 479 C C . ASP A 1 88 ? -0.607 -28.556 5.595 1.00 32.20 88 ASP A C 1
ATOM 480 O O . ASP A 1 88 ? -0.097 -29.602 5.145 1.00 29.32 88 ASP A O 1
ATOM 485 N N . CYS A 1 89 ? 0.028 -27.757 6.438 1.00 32.25 89 CYS A N 1
ATOM 486 C CA . CYS A 1 89 ? 1.393 -28.051 6.858 1.00 32.37 89 CYS A CA 1
ATOM 487 C C . CYS A 1 89 ? 1.487 -29.215 7.869 1.00 32.39 89 CYS A C 1
ATOM 488 O O . CYS A 1 89 ? 2.572 -29.521 8.313 1.00 32.81 89 CYS A O 1
ATOM 491 N N . SER A 1 90 ? 0.374 -29.862 8.225 1.00 32.60 90 SER A N 1
ATOM 492 C CA . SER A 1 90 ? 0.462 -31.152 8.923 1.00 33.68 90 SER A CA 1
ATOM 493 C C . SER A 1 90 ? 0.706 -32.302 7.939 1.00 35.82 90 SER A C 1
ATOM 494 O O . SER A 1 90 ? 0.937 -33.428 8.368 1.00 36.12 90 SER A O 1
ATOM 497 N N . ASN A 1 91 ? 0.650 -32.010 6.634 1.00 35.27 91 ASN A N 1
ATOM 498 C CA . ASN A 1 91 ? 0.713 -33.021 5.574 1.00 34.11 91 ASN A CA 1
ATOM 499 C C . ASN A 1 91 ? 1.966 -32.832 4.734 1.00 32.88 91 ASN A C 1
ATOM 500 O O . ASN A 1 91 ? 2.051 -31.940 3.897 1.00 32.20 91 ASN A O 1
ATOM 505 N N . ARG A 1 92 ? 2.933 -33.710 4.962 1.00 31.09 92 ARG A N 1
ATOM 506 C CA A ARG A 1 92 ? 4.230 -33.683 4.303 0.50 31.70 92 ARG A CA 1
ATOM 507 C CA B ARG A 1 92 ? 4.229 -33.625 4.299 0.50 31.32 92 ARG A CA 1
ATOM 508 C C . ARG A 1 92 ? 4.105 -33.701 2.781 1.00 30.94 92 ARG A C 1
ATOM 509 O O . ARG A 1 92 ? 4.819 -32.990 2.072 1.00 30.20 92 ARG A O 1
ATOM 524 N N . GLU A 1 93 ? 3.210 -34.550 2.272 1.00 32.03 93 GLU A N 1
ATOM 525 C CA . GLU A 1 93 ? 3.051 -34.675 0.815 1.00 32.06 93 GLU A CA 1
ATOM 526 C C . GLU A 1 93 ? 2.505 -33.372 0.211 1.00 30.56 93 GLU A C 1
ATOM 527 O O . GLU A 1 93 ? 2.910 -32.995 -0.887 1.00 29.91 93 GLU A O 1
ATOM 530 N N . ASP A 1 94 ? 1.602 -32.699 0.932 1.00 31.99 94 ASP A N 1
ATOM 531 C CA A ASP A 1 94 ? 1.040 -31.402 0.509 0.50 30.65 94 ASP A CA 1
ATOM 532 C CA B ASP A 1 94 ? 1.060 -31.428 0.464 0.50 30.34 94 ASP A CA 1
ATOM 533 C C . ASP A 1 94 ? 2.152 -30.361 0.451 1.00 30.03 94 ASP A C 1
ATOM 534 O O . ASP A 1 94 ? 2.237 -29.580 -0.478 1.00 29.67 94 ASP A O 1
ATOM 543 N N . ILE A 1 95 ? 3.014 -30.355 1.464 1.00 30.29 95 ILE A N 1
ATOM 544 C CA . ILE A 1 95 ? 4.147 -29.422 1.480 1.00 28.99 95 ILE A CA 1
ATOM 545 C C . ILE A 1 95 ? 5.044 -29.634 0.268 1.00 26.94 95 ILE A C 1
ATOM 546 O O . ILE A 1 95 ? 5.388 -28.685 -0.424 1.00 28.24 95 ILE A O 1
ATOM 551 N N . TYR A 1 96 ? 5.394 -30.882 -0.028 1.00 27.08 96 TYR A N 1
ATOM 552 C CA . TYR A 1 96 ? 6.288 -31.149 -1.155 1.00 25.98 96 TYR A CA 1
ATOM 553 C C . TYR A 1 96 ? 5.650 -30.883 -2.523 1.00 27.32 96 TYR A C 1
ATOM 554 O O . TYR A 1 96 ? 6.311 -30.361 -3.429 1.00 27.13 96 TYR A O 1
ATOM 563 N N . SER A 1 97 ? 4.375 -31.240 -2.693 1.00 28.48 97 SER A N 1
ATOM 564 C CA . SER A 1 97 ? 3.717 -30.974 -3.976 1.00 29.41 97 SER A CA 1
ATOM 565 C C . SER A 1 97 ? 3.610 -29.455 -4.219 1.00 30.02 97 SER A C 1
ATOM 566 O O . SER A 1 97 ? 3.817 -28.972 -5.339 1.00 30.47 97 SER A O 1
ATOM 569 N N . SER A 1 98 ? 3.314 -28.708 -3.159 1.00 29.34 98 SER A N 1
ATOM 570 C CA . SER A 1 98 ? 3.241 -27.259 -3.246 1.00 29.94 98 SER A CA 1
ATOM 571 C C . SER A 1 98 ? 4.605 -26.641 -3.480 1.00 29.54 98 SER A C 1
ATOM 572 O O . SER A 1 98 ? 4.717 -25.708 -4.266 1.00 27.69 98 SER A O 1
ATOM 575 N N . ALA A 1 99 ? 5.647 -27.159 -2.826 1.00 29.09 99 ALA A N 1
ATOM 576 C CA . ALA A 1 99 ? 7.013 -26.676 -3.071 1.00 27.55 99 ALA A CA 1
ATOM 577 C C . ALA A 1 99 ? 7.407 -26.895 -4.532 1.00 29.25 99 ALA A C 1
ATOM 578 O O . ALA A 1 99 ? 8.077 -26.056 -5.143 1.00 29.87 99 ALA A O 1
ATOM 580 N N . LYS A 1 100 ? 6.999 -28.027 -5.094 1.00 30.88 100 LYS A N 1
ATOM 581 C CA . LYS A 1 100 ? 7.302 -28.320 -6.498 1.00 32.35 100 LYS A CA 1
ATOM 582 C C . LYS A 1 100 ? 6.677 -27.259 -7.412 1.00 30.13 100 LYS A C 1
ATOM 583 O O . LYS A 1 100 ? 7.330 -26.781 -8.329 1.00 29.62 100 LYS A O 1
ATOM 589 N N . LYS A 1 101 ? 5.433 -26.881 -7.125 1.00 30.49 101 LYS A N 1
ATOM 590 C CA . LYS A 1 101 ? 4.741 -25.813 -7.861 1.00 30.66 101 LYS A CA 1
ATOM 591 C C . LYS A 1 101 ? 5.422 -24.449 -7.695 1.00 30.48 101 LYS A C 1
ATOM 592 O O . LYS A 1 101 ? 5.553 -23.701 -8.673 1.00 30.54 101 LYS A O 1
ATOM 596 N N . VAL A 1 102 ? 5.886 -24.132 -6.484 1.00 29.46 102 VAL A N 1
ATOM 597 C CA . VAL A 1 102 ? 6.603 -22.869 -6.269 1.00 27.94 102 VAL A CA 1
ATOM 598 C C . VAL A 1 102 ? 7.862 -22.789 -7.135 1.00 28.90 102 VAL A C 1
ATOM 599 O O . VAL A 1 102 ? 8.113 -21.771 -7.795 1.00 27.26 102 VAL A O 1
ATOM 603 N N . LYS A 1 103 ? 8.644 -23.861 -7.137 1.00 30.47 103 LYS A N 1
ATOM 604 C CA . LYS A 1 103 ? 9.891 -23.905 -7.879 1.00 32.07 103 LYS A CA 1
ATOM 605 C C . LYS A 1 103 ? 9.636 -23.758 -9.379 1.00 33.01 103 LYS A C 1
ATOM 606 O O . LYS A 1 103 ? 10.353 -23.032 -10.059 1.00 32.96 103 LYS A O 1
ATOM 612 N N . ALA A 1 104 ? 8.612 -24.441 -9.883 1.00 33.97 104 ALA A N 1
ATOM 613 C CA . ALA A 1 104 ? 8.294 -24.412 -11.324 1.00 35.12 104 ALA A CA 1
ATOM 614 C C . ALA A 1 104 ? 7.671 -23.095 -11.783 1.00 36.28 104 ALA A C 1
ATOM 615 O O . ALA A 1 104 ? 7.949 -22.625 -12.890 1.00 36.14 104 ALA A O 1
ATOM 617 N N . GLU A 1 105 ? 6.817 -22.515 -10.945 1.00 35.74 105 GLU A N 1
ATOM 618 C CA . GLU A 1 105 ? 5.982 -21.392 -11.342 1.00 36.54 105 GLU A CA 1
ATOM 619 C C . GLU A 1 105 ? 6.549 -20.040 -10.923 1.00 35.31 105 GLU A C 1
ATOM 620 O O . GLU A 1 105 ? 6.264 -19.024 -11.557 1.00 32.49 105 GLU A O 1
ATOM 626 N N . ILE A 1 106 ? 7.322 -20.021 -9.841 1.00 31.94 106 ILE A N 1
ATOM 627 C CA . ILE A 1 106 ? 7.744 -18.769 -9.239 1.00 32.33 106 ILE A CA 1
ATOM 628 C C . ILE A 1 106 ? 9.255 -18.662 -9.205 1.00 31.26 106 ILE A C 1
ATOM 629 O O . ILE A 1 106 ? 9.808 -17.691 -9.682 1.00 31.20 106 ILE A O 1
ATOM 634 N N . GLY A 1 107 ? 9.923 -19.653 -8.629 1.00 29.96 107 GLY A N 1
ATOM 635 C CA . GLY A 1 107 ? 11.383 -19.660 -8.600 1.00 31.04 107 GLY A CA 1
ATOM 636 C C . GLY A 1 107 ? 11.897 -20.269 -7.317 1.00 29.93 107 GLY A C 1
ATOM 637 O O . GLY A 1 107 ? 11.150 -20.968 -6.612 1.00 28.35 107 GLY A O 1
ATOM 638 N N . ASP A 1 108 ? 13.159 -19.988 -7.004 1.00 28.76 108 ASP A N 1
ATOM 639 C CA . ASP A 1 108 ? 13.773 -20.499 -5.775 1.00 29.91 108 ASP A CA 1
ATOM 640 C C . ASP A 1 108 ? 13.558 -19.599 -4.561 1.00 28.53 108 ASP A C 1
ATOM 641 O O . ASP A 1 108 ? 13.991 -18.453 -4.539 1.00 30.44 108 ASP A O 1
ATOM 646 N N . VAL A 1 109 ? 12.896 -20.127 -3.542 1.00 27.90 109 VAL A N 1
ATOM 647 C CA . VAL A 1 109 ? 12.712 -19.403 -2.280 1.00 26.70 109 VAL A CA 1
ATOM 648 C C . VAL A 1 109 ? 14.067 -18.980 -1.700 1.00 26.27 109 VAL A C 1
ATOM 649 O O . VAL A 1 109 ? 14.986 -19.800 -1.621 1.00 29.23 109 VAL A O 1
ATOM 653 N N . SER A 1 110 ? 14.206 -17.716 -1.321 1.00 28.76 110 SER A N 1
ATOM 654 C CA . SER A 1 110 ? 15.442 -17.268 -0.660 1.00 28.90 110 SER A CA 1
ATOM 655 C C . SER A 1 110 ? 15.269 -17.011 0.837 1.00 28.01 110 SER A C 1
ATOM 656 O O . SER A 1 110 ? 16.214 -17.158 1.596 1.00 29.26 110 SER A O 1
ATOM 659 N N . ILE A 1 111 ? 14.066 -16.631 1.262 1.00 26.00 111 ILE A N 1
ATOM 660 C CA . ILE A 1 111 ? 13.751 -16.516 2.679 1.00 26.10 111 ILE A CA 1
ATOM 661 C C . ILE A 1 111 ? 12.546 -17.404 2.980 1.00 26.50 111 ILE A C 1
ATOM 662 O O . ILE A 1 111 ? 11.452 -17.196 2.439 1.00 24.56 111 ILE A O 1
ATOM 667 N N . LEU A 1 112 ? 12.761 -18.371 3.860 1.00 25.11 112 LEU A N 1
ATOM 668 C CA . LEU A 1 112 ? 11.717 -19.292 4.309 1.00 24.20 112 LEU A CA 1
ATOM 669 C C . LEU A 1 112 ? 11.340 -18.959 5.742 1.00 24.75 112 LEU A C 1
ATOM 670 O O . LEU A 1 112 ? 12.180 -19.034 6.656 1.00 25.39 112 LEU A O 1
ATOM 675 N N . VAL A 1 113 ? 10.082 -18.601 5.935 1.00 23.04 113 VAL A N 1
ATOM 676 C CA . VAL A 1 113 ? 9.560 -18.273 7.256 1.00 22.77 113 VAL A CA 1
ATOM 677 C C . VAL A 1 113 ? 8.611 -19.389 7.704 1.00 25.14 113 VAL A C 1
ATOM 678 O O . VAL A 1 113 ? 7.463 -19.485 7.251 1.00 25.23 113 VAL A O 1
ATOM 682 N N . ASN A 1 114 ? 9.132 -20.252 8.580 1.00 24.75 114 ASN A N 1
ATOM 683 C CA . ASN A 1 114 ? 8.367 -21.356 9.148 1.00 24.25 114 ASN A CA 1
ATOM 684 C C . ASN A 1 114 ? 7.561 -20.871 10.331 1.00 26.07 114 ASN A C 1
ATOM 685 O O . ASN A 1 114 ? 8.067 -20.757 11.452 1.00 26.98 114 ASN A O 1
ATOM 690 N N . ASN A 1 115 ? 6.301 -20.543 10.061 1.00 25.20 115 ASN A N 1
ATOM 691 C CA . ASN A 1 115 ? 5.448 -19.889 11.032 1.00 26.04 115 ASN A CA 1
ATOM 692 C C . ASN A 1 115 ? 4.167 -20.644 11.364 1.00 28.62 115 ASN A C 1
ATOM 693 O O . ASN A 1 115 ? 3.612 -20.448 12.451 1.00 28.72 115 ASN A O 1
ATOM 698 N N . ALA A 1 116 ? 3.676 -21.490 10.457 1.00 27.03 116 ALA A N 1
ATOM 699 C CA . ALA A 1 116 ? 2.441 -22.231 10.697 1.00 27.04 116 ALA A CA 1
ATOM 700 C C . ALA A 1 116 ? 2.451 -22.893 12.086 1.00 29.19 116 ALA A C 1
ATOM 701 O O . ALA A 1 116 ? 3.468 -23.406 12.523 1.00 29.00 116 ALA A O 1
ATOM 703 N N . GLY A 1 117 ? 1.302 -22.878 12.747 1.00 30.09 117 GLY A N 1
ATOM 704 C CA . GLY A 1 117 ? 1.138 -23.507 14.048 1.00 31.34 117 GLY A CA 1
ATOM 705 C C . GLY A 1 117 ? -0.120 -24.350 14.089 1.00 33.39 117 GLY A C 1
ATOM 706 O O . GLY A 1 117 ? -1.056 -24.163 13.295 1.00 33.20 117 GLY A O 1
ATOM 707 N N . VAL A 1 118 ? -0.143 -25.304 15.012 1.00 35.35 118 VAL A N 1
ATOM 708 C CA . VAL A 1 118 ? -1.353 -26.119 15.211 1.00 36.70 118 VAL A CA 1
ATOM 709 C C . VAL A 1 118 ? -2.473 -25.240 15.780 1.00 35.49 118 VAL A C 1
ATOM 710 O O . VAL A 1 118 ? -2.213 -24.306 16.546 1.00 33.96 118 VAL A O 1
ATOM 714 N N . VAL A 1 119 ? -3.710 -25.539 15.396 1.00 36.99 119 VAL A N 1
ATOM 715 C CA . VAL A 1 119 ? -4.892 -24.925 15.988 1.00 37.07 119 VAL A CA 1
ATOM 716 C C . VAL A 1 119 ? -5.709 -26.020 16.678 1.00 36.22 119 VAL A C 1
ATOM 717 O O . VAL A 1 119 ? -6.070 -26.995 16.050 1.00 34.68 119 VAL A O 1
ATOM 721 N N . TYR A 1 120 ? -5.976 -25.868 17.973 1.00 34.21 120 TYR A N 1
ATOM 722 C CA . TYR A 1 120 ? -6.646 -26.922 18.727 1.00 33.77 120 TYR A CA 1
ATOM 723 C C . TYR A 1 120 ? -8.123 -26.798 18.539 1.00 36.13 120 TYR A C 1
ATOM 724 O O . TYR A 1 120 ? -8.635 -25.703 18.354 1.00 35.89 120 TYR A O 1
ATOM 733 N N . THR A 1 121 ? -8.792 -27.937 18.543 1.00 37.13 121 THR A N 1
ATOM 734 C CA . THR A 1 121 ? -10.231 -27.971 18.543 1.00 40.50 121 THR A CA 1
ATOM 735 C C . THR A 1 121 ? -10.578 -28.386 19.981 1.00 42.11 121 THR A C 1
ATOM 736 O O . THR A 1 121 ? -10.139 -27.722 20.929 1.00 43.78 121 THR A O 1
ATOM 740 N N . SER A 1 122 ? -11.272 -29.497 20.149 1.00 40.79 122 SER A N 1
ATOM 741 C CA . SER A 1 122 ? -11.705 -29.962 21.470 1.00 39.47 122 SER A CA 1
ATOM 742 C C . SER A 1 122 ? -10.582 -30.246 22.496 1.00 37.69 122 SER A C 1
ATOM 743 O O . SER A 1 122 ? -9.492 -30.671 22.148 1.00 39.71 122 SER A O 1
ATOM 746 N N . ASP A 1 123 ? -10.905 -29.984 23.763 1.00 36.49 123 ASP A N 1
ATOM 747 C CA . ASP A 1 123 ? -10.135 -30.378 24.968 1.00 36.66 123 ASP A CA 1
ATOM 748 C C . ASP A 1 123 ? -10.338 -31.810 25.404 1.00 32.48 123 ASP A C 1
ATOM 749 O O . ASP A 1 123 ? -9.584 -32.316 26.236 1.00 31.19 123 ASP A O 1
ATOM 754 N N . LEU A 1 124 ? -11.384 -32.437 24.889 1.00 30.14 124 LEU A N 1
ATOM 755 C CA . LEU A 1 124 ? -11.900 -33.657 25.487 1.00 30.51 124 LEU A CA 1
ATOM 756 C C . LEU A 1 124 ? -10.885 -34.803 25.456 1.00 28.52 124 LEU A C 1
ATOM 757 O O . LEU A 1 124 ? -10.148 -34.963 24.489 1.00 27.59 124 LEU A O 1
ATOM 762 N N . PHE A 1 125 ? -10.866 -35.573 26.545 1.00 27.42 125 PHE A N 1
ATOM 763 C CA . PHE A 1 125 ? -9.908 -36.662 26.772 1.00 26.77 125 PHE A CA 1
ATOM 764 C C . PHE A 1 125 ? -9.743 -37.542 25.534 1.00 27.43 125 PHE A C 1
ATOM 765 O O . PHE A 1 125 ? -8.619 -37.782 25.074 1.00 27.49 125 PHE A O 1
ATOM 773 N N . ALA A 1 126 ? -10.864 -37.977 24.973 1.00 28.72 126 ALA A N 1
ATOM 774 C CA . ALA A 1 126 ? -10.850 -38.948 23.868 1.00 31.48 126 ALA A CA 1
ATOM 775 C C . ALA A 1 126 ? -10.153 -38.477 22.583 1.00 32.98 126 ALA A C 1
ATOM 776 O O . ALA A 1 126 ? -9.675 -39.298 21.809 1.00 33.19 126 ALA A O 1
ATOM 778 N N . THR A 1 127 ? -10.079 -37.173 22.351 1.00 32.71 127 THR A N 1
ATOM 779 C CA . THR A 1 127 ? -9.570 -36.657 21.072 1.00 32.31 127 THR A CA 1
ATOM 780 C C . THR A 1 127 ? -8.238 -35.875 21.207 1.00 29.17 127 THR A C 1
ATOM 781 O O . THR A 1 127 ? -7.765 -35.215 20.275 1.00 29.50 127 THR A O 1
ATOM 785 N N . GLN A 1 128 ? -7.619 -35.959 22.375 1.00 25.04 128 GLN A N 1
ATOM 786 C CA . GLN A 1 128 ? -6.389 -35.237 22.624 1.00 25.04 128 GLN A CA 1
ATOM 787 C C . GLN A 1 128 ? -5.209 -35.782 21.855 1.00 23.62 128 GLN A C 1
ATOM 788 O O . GLN A 1 128 ? -4.421 -35.010 21.350 1.00 22.54 128 GLN A O 1
ATOM 794 N N . ASP A 1 129 ? -5.057 -37.100 21.790 1.00 22.93 129 ASP A N 1
ATOM 795 C CA . ASP A 1 129 ? -3.760 -37.634 21.304 1.00 23.98 129 ASP A CA 1
ATOM 796 C C . ASP A 1 129 ? -3.448 -37.286 19.854 1.00 24.81 129 ASP A C 1
ATOM 797 O O . ASP A 1 129 ? -2.314 -36.918 19.544 1.00 25.48 129 ASP A O 1
ATOM 802 N N . PRO A 1 130 ? -4.448 -37.382 18.946 1.00 26.82 130 PRO A N 1
ATOM 803 C CA . PRO A 1 130 ? -4.197 -36.901 17.577 1.00 28.36 130 PRO A CA 1
ATOM 804 C C . PRO A 1 130 ? -3.764 -35.437 17.470 1.00 26.09 130 PRO A C 1
ATOM 805 O O . PRO A 1 130 ? -2.997 -35.080 16.569 1.00 24.15 130 PRO A O 1
ATOM 809 N N . GLN A 1 131 ? -4.222 -34.595 18.392 1.00 24.61 131 GLN A N 1
ATOM 810 C CA . GLN A 1 131 ? -3.878 -33.189 18.373 1.00 26.49 131 GLN A CA 1
ATOM 811 C C . GLN A 1 131 ? -2.504 -32.949 18.985 1.00 25.35 131 GLN A C 1
ATOM 812 O O . GLN A 1 131 ? -1.797 -32.008 18.612 1.00 25.93 131 GLN A O 1
ATOM 818 N N . ILE A 1 132 ? -2.122 -33.798 19.936 1.00 25.33 132 ILE A N 1
ATOM 819 C CA . ILE A 1 132 ? -0.759 -33.779 20.451 1.00 24.52 132 ILE A CA 1
ATOM 820 C C . ILE A 1 132 ? 0.203 -34.160 19.303 1.00 25.08 132 ILE A C 1
ATOM 821 O O . ILE A 1 132 ? 1.230 -33.509 19.104 1.00 24.70 132 ILE A O 1
ATOM 826 N N . GLU A 1 133 ? -0.150 -35.197 18.545 1.00 24.94 133 GLU A N 1
ATOM 827 C CA . GLU A 1 133 ? 0.628 -35.583 17.359 1.00 28.09 133 GLU A CA 1
ATOM 828 C C . GLU A 1 133 ? 0.703 -34.442 16.330 1.00 28.57 133 GLU A C 1
ATOM 829 O O . GLU A 1 133 ? 1.786 -34.123 15.833 1.00 27.37 133 GLU A O 1
ATOM 835 N N . LYS A 1 134 ? -0.433 -33.808 16.057 1.00 27.75 134 LYS A N 1
ATOM 836 C CA . LYS A 1 134 ? -0.515 -32.686 15.115 1.00 28.56 134 LYS A CA 1
ATOM 837 C C . LYS A 1 134 ? 0.328 -31.495 15.552 1.00 26.36 134 LYS A C 1
ATOM 838 O O . LYS A 1 134 ? 0.947 -30.815 14.722 1.00 26.79 134 LYS A O 1
ATOM 844 N N . THR A 1 135 ? 0.380 -31.253 16.852 1.00 25.73 135 THR A N 1
ATOM 845 C CA . THR A 1 135 ? 1.236 -30.199 17.409 1.00 26.70 135 THR A CA 1
ATOM 846 C C . THR A 1 135 ? 2.689 -30.364 16.935 1.00 27.14 135 THR A C 1
ATOM 847 O O . THR A 1 135 ? 3.302 -29.422 16.433 1.00 26.08 135 THR A O 1
ATOM 851 N N . PHE A 1 136 ? 3.212 -31.588 17.038 1.00 26.74 136 PHE A N 1
ATOM 852 C CA . PHE A 1 136 ? 4.561 -31.859 16.532 1.00 27.47 136 PHE A CA 1
ATOM 853 C C . PHE A 1 136 ? 4.633 -31.881 15.000 1.00 26.54 136 PHE A C 1
ATOM 854 O O . PHE A 1 136 ? 5.594 -31.375 14.436 1.00 27.41 136 PHE A O 1
ATOM 862 N N . GLU A 1 137 ? 3.609 -32.394 14.333 1.00 25.59 137 GLU A N 1
ATOM 863 C CA . GLU A 1 137 ? 3.586 -32.390 12.870 1.00 27.71 137 GLU A CA 1
ATOM 864 C C . GLU A 1 137 ? 3.746 -30.982 12.300 1.00 27.11 137 GLU A C 1
ATOM 865 O O . GLU A 1 137 ? 4.565 -30.740 11.414 1.00 28.65 137 GLU A O 1
ATOM 871 N N . VAL A 1 138 ? 2.980 -30.040 12.829 1.00 26.48 138 VAL A N 1
ATOM 872 C CA . VAL A 1 138 ? 2.963 -28.674 12.298 1.00 26.79 138 VAL A CA 1
ATOM 873 C C . VAL A 1 138 ? 4.100 -27.808 12.861 1.00 27.15 138 VAL A C 1
ATOM 874 O O . VAL A 1 138 ? 4.814 -27.120 12.102 1.00 27.12 138 VAL A O 1
ATOM 878 N N . ASN A 1 139 ? 4.270 -27.829 14.185 1.00 27.02 139 ASN A N 1
ATOM 879 C CA . ASN A 1 139 ? 5.172 -26.902 14.855 1.00 27.58 139 ASN A CA 1
ATOM 880 C C . ASN A 1 139 ? 6.640 -27.299 14.723 1.00 28.14 139 ASN A C 1
ATOM 881 O O . ASN A 1 139 ? 7.518 -26.487 14.978 1.00 27.88 139 ASN A O 1
ATOM 886 N N . VAL A 1 140 ? 6.892 -28.557 14.386 1.00 28.91 140 VAL A N 1
ATOM 887 C CA . VAL A 1 140 ? 8.260 -29.077 14.280 1.00 28.98 140 VAL A CA 1
ATOM 888 C C . VAL A 1 140 ? 8.497 -29.784 12.956 1.00 26.78 140 VAL A C 1
ATOM 889 O O . VAL A 1 140 ? 9.361 -29.359 12.170 1.00 27.28 140 VAL A O 1
ATOM 893 N N . LEU A 1 141 ? 7.752 -30.849 12.678 1.00 25.89 141 LEU A N 1
ATOM 894 C CA . LEU A 1 141 ? 8.071 -31.636 11.467 1.00 26.58 141 LEU A CA 1
ATOM 895 C C . LEU A 1 141 ? 7.925 -30.863 10.165 1.00 26.17 141 LEU A C 1
ATOM 896 O O . LEU A 1 141 ? 8.730 -31.053 9.233 1.00 25.83 141 LEU A O 1
ATOM 901 N N . ALA A 1 142 ? 6.951 -29.954 10.104 1.00 25.76 142 ALA A N 1
ATOM 902 C CA . ALA A 1 142 ? 6.786 -29.094 8.926 1.00 25.63 142 ALA A CA 1
ATOM 903 C C . ALA A 1 142 ? 8.049 -28.327 8.571 1.00 25.89 142 ALA A C 1
ATOM 904 O O . ALA A 1 142 ? 8.360 -28.140 7.387 1.00 26.47 142 ALA A O 1
ATOM 906 N N . HIS A 1 143 ? 8.816 -27.943 9.593 1.00 27.13 143 HIS A N 1
ATOM 907 C CA . HIS A 1 143 ? 10.070 -27.214 9.393 1.00 26.28 143 HIS A CA 1
ATOM 908 C C . HIS A 1 143 ? 11.130 -28.078 8.701 1.00 26.26 143 HIS A C 1
ATOM 909 O O . HIS A 1 143 ? 11.928 -27.567 7.912 1.00 26.35 143 HIS A O 1
ATOM 916 N N . PHE A 1 144 ? 11.135 -29.380 9.007 1.00 26.82 144 PHE A N 1
ATOM 917 C CA . PHE A 1 144 ? 11.980 -30.326 8.288 1.00 25.57 144 PHE A CA 1
ATOM 918 C C . PHE A 1 144 ? 11.616 -30.399 6.807 1.00 26.65 144 PHE A C 1
ATOM 919 O O . PHE A 1 144 ? 12.497 -30.396 5.935 1.00 25.47 144 PHE A O 1
ATOM 927 N N . TRP A 1 145 ? 10.327 -30.483 6.525 1.00 24.69 145 TRP A N 1
ATOM 928 C CA . TRP A 1 145 ? 9.872 -30.691 5.157 1.00 25.01 145 TRP A CA 1
ATOM 929 C C . TRP A 1 145 ? 10.129 -29.451 4.307 1.00 26.77 145 TRP A C 1
ATOM 930 O O . TRP A 1 145 ? 10.628 -29.572 3.181 1.00 25.11 145 TRP A O 1
ATOM 941 N N . THR A 1 146 ? 9.822 -28.259 4.829 1.00 26.78 146 THR A N 1
ATOM 942 C CA . THR A 1 146 ? 10.095 -27.049 4.068 1.00 25.73 146 THR A CA 1
ATOM 943 C C . THR A 1 146 ? 11.584 -26.827 3.886 1.00 25.44 146 THR A C 1
ATOM 944 O O . THR A 1 146 ? 12.011 -26.412 2.825 1.00 26.29 146 THR A O 1
ATOM 948 N N . THR A 1 147 ? 12.384 -27.090 4.916 1.00 26.86 147 THR A N 1
ATOM 949 C CA . THR A 1 147 ? 13.831 -26.947 4.799 1.00 26.64 147 THR A CA 1
ATOM 950 C C . THR A 1 147 ? 14.387 -27.920 3.756 1.00 25.28 147 THR A C 1
ATOM 951 O O . THR A 1 147 ? 15.192 -27.531 2.913 1.00 26.99 147 THR A O 1
ATOM 955 N N . LYS A 1 148 ? 13.938 -29.171 3.788 1.00 27.50 148 LYS A N 1
ATOM 956 C CA . LYS A 1 148 ? 14.329 -30.134 2.760 1.00 27.09 148 LYS A CA 1
ATOM 957 C C . LYS A 1 148 ? 13.938 -29.673 1.355 1.00 27.27 148 LYS A C 1
ATOM 958 O O . LYS A 1 148 ? 14.693 -29.863 0.409 1.00 25.83 148 LYS A O 1
ATOM 964 N N . ALA A 1 149 ? 12.772 -29.038 1.215 1.00 25.33 149 ALA A N 1
ATOM 965 C CA . ALA A 1 149 ? 12.340 -28.534 -0.077 1.00 25.01 149 ALA A CA 1
ATOM 966 C C . ALA A 1 149 ? 13.182 -27.360 -0.601 1.00 26.94 149 ALA A C 1
ATOM 967 O O . ALA A 1 149 ? 13.524 -27.326 -1.781 1.00 26.45 149 ALA A O 1
ATOM 969 N N . PHE A 1 150 ? 13.509 -26.414 0.273 1.00 26.15 150 PHE A N 1
ATOM 970 C CA . PHE A 1 150 ? 14.041 -25.119 -0.152 1.00 25.55 150 PHE A CA 1
ATOM 971 C C . PHE A 1 150 ? 15.516 -24.869 0.147 1.00 25.86 150 PHE A C 1
ATOM 972 O O . PHE A 1 150 ? 16.191 -24.091 -0.575 1.00 25.06 150 PHE A O 1
ATOM 980 N N . LEU A 1 151 ? 16.052 -25.518 1.168 1.00 25.77 151 LEU A N 1
ATOM 981 C CA . LEU A 1 151 ? 17.490 -25.345 1.473 1.00 27.39 151 LEU A CA 1
ATOM 982 C C . LEU A 1 151 ? 18.480 -25.794 0.365 1.00 27.47 151 LEU A C 1
ATOM 983 O O . LEU A 1 151 ? 19.528 -25.160 0.195 1.00 28.14 151 LEU A O 1
ATOM 988 N N . PRO A 1 152 ? 18.185 -26.884 -0.369 1.00 28.94 152 PRO A N 1
ATOM 989 C CA . PRO A 1 152 ? 19.142 -27.254 -1.440 1.00 29.07 152 PRO A CA 1
ATOM 990 C C . PRO A 1 152 ? 19.462 -26.136 -2.439 1.00 28.72 152 PRO A C 1
ATOM 991 O O . PRO A 1 152 ? 20.634 -25.909 -2.725 1.00 29.45 152 PRO A O 1
ATOM 995 N N . ALA A 1 153 ? 18.461 -25.427 -2.958 1.00 27.92 153 ALA A N 1
ATOM 996 C CA . ALA A 1 153 ? 18.742 -24.298 -3.866 1.00 28.81 153 ALA A CA 1
ATOM 997 C C . ALA A 1 153 ? 19.452 -23.148 -3.168 1.00 28.54 153 ALA A C 1
ATOM 998 O O . ALA A 1 153 ? 20.312 -22.486 -3.763 1.00 26.86 153 ALA A O 1
ATOM 1000 N N . MET A 1 154 ? 19.117 -22.903 -1.908 1.00 27.42 154 MET A N 1
ATOM 1001 C CA . MET A 1 154 ? 19.827 -21.877 -1.122 1.00 26.83 154 MET A CA 1
ATOM 1002 C C . MET A 1 154 ? 21.310 -22.214 -0.984 1.00 28.00 154 MET A C 1
ATOM 1003 O O . MET A 1 154 ? 22.175 -21.343 -1.099 1.00 27.75 154 MET A O 1
ATOM 1008 N N . THR A 1 155 ? 21.596 -23.480 -0.729 1.00 29.24 155 THR A N 1
ATOM 1009 C CA . THR A 1 155 ? 22.964 -23.946 -0.575 1.00 30.55 155 THR A CA 1
ATOM 1010 C C . THR A 1 155 ? 23.728 -23.810 -1.889 1.00 31.57 155 THR A C 1
ATOM 1011 O O . THR A 1 155 ? 24.855 -23.292 -1.917 1.00 30.47 155 THR A O 1
ATOM 1015 N N . LYS A 1 156 ? 23.095 -24.266 -2.965 1.00 32.95 156 LYS A N 1
ATOM 1016 C CA . LYS A 1 156 ? 23.650 -24.187 -4.307 1.00 35.35 156 LYS A CA 1
ATOM 1017 C C . LYS A 1 156 ? 24.042 -22.752 -4.678 1.00 34.80 156 LYS A C 1
ATOM 1018 O O . LYS A 1 156 ? 25.114 -22.535 -5.225 1.00 32.97 156 LYS A O 1
ATOM 1022 N N . ASN A 1 157 ? 23.178 -21.788 -4.360 1.00 33.53 157 ASN A N 1
ATOM 1023 C CA . ASN A 1 157 ? 23.430 -20.365 -4.609 1.00 33.62 157 ASN A CA 1
ATOM 1024 C C . ASN A 1 157 ? 24.198 -19.665 -3.489 1.00 33.41 157 ASN A C 1
ATOM 1025 O O . ASN A 1 157 ? 24.468 -18.471 -3.585 1.00 33.40 157 ASN A O 1
ATOM 1030 N N . ASN A 1 158 ? 24.508 -20.393 -2.421 1.00 31.83 158 ASN A N 1
ATOM 1031 C CA . ASN A 1 158 ? 25.041 -19.831 -1.175 1.00 32.40 158 ASN A CA 1
ATOM 1032 C C . ASN A 1 158 ? 24.313 -18.553 -0.773 1.00 31.22 158 ASN A C 1
ATOM 1033 O O . ASN A 1 158 ? 24.922 -17.534 -0.473 1.00 29.13 158 ASN A O 1
ATOM 1038 N N . HIS A 1 159 ? 22.993 -18.625 -0.769 1.00 30.16 159 HIS A N 1
ATOM 1039 C CA . HIS A 1 159 ? 22.175 -17.472 -0.471 1.00 31.53 159 HIS A CA 1
ATOM 1040 C C . HIS A 1 159 ? 20.809 -17.931 -0.006 1.00 27.37 159 HIS A C 1
ATOM 1041 O O . HIS A 1 159 ? 20.040 -18.541 -0.754 1.00 28.70 159 HIS A O 1
ATOM 1048 N N . GLY A 1 160 ? 20.506 -17.611 1.235 1.00 27.73 160 GLY A N 1
ATOM 1049 C CA . GLY A 1 160 ? 19.235 -17.989 1.818 1.00 26.19 160 GLY A CA 1
ATOM 1050 C C . GLY A 1 160 ? 19.111 -17.535 3.250 1.00 26.98 160 GLY A C 1
ATOM 1051 O O . GLY A 1 160 ? 20.083 -17.086 3.875 1.00 27.71 160 GLY A O 1
ATOM 1052 N N . HIS A 1 161 ? 17.905 -17.689 3.782 1.00 25.50 161 HIS A N 1
ATOM 1053 C CA . HIS A 1 161 ? 17.615 -17.333 5.159 1.00 24.66 161 HIS A CA 1
ATOM 1054 C C . HIS A 1 161 ? 16.462 -18.201 5.631 1.00 26.58 161 HIS A C 1
ATOM 1055 O O . HIS A 1 161 ? 15.396 -18.193 5.026 1.00 28.13 161 HIS A O 1
ATOM 1062 N N . ILE A 1 162 ? 16.690 -18.969 6.690 1.00 25.88 162 ILE A N 1
ATOM 1063 C CA . ILE A 1 162 ? 15.651 -19.828 7.253 1.00 26.30 162 ILE A CA 1
ATOM 1064 C C . ILE A 1 162 ? 15.260 -19.248 8.612 1.00 25.59 162 ILE A C 1
ATOM 1065 O O . ILE A 1 162 ? 16.108 -19.082 9.503 1.00 26.55 162 ILE A O 1
ATOM 1070 N N . VAL A 1 163 ? 13.988 -18.901 8.722 1.00 24.26 163 VAL A N 1
ATOM 1071 C CA . VAL A 1 163 ? 13.438 -18.234 9.896 1.00 24.15 163 VAL A CA 1
ATOM 1072 C C . VAL A 1 163 ? 12.520 -19.211 10.649 1.00 25.33 163 VAL A C 1
ATOM 1073 O O . VAL A 1 163 ? 11.477 -19.620 10.142 1.00 24.26 163 VAL A O 1
ATOM 1077 N N . THR A 1 164 ? 12.947 -19.603 11.845 1.00 25.76 164 THR A N 1
ATOM 1078 C CA . THR A 1 164 ? 12.172 -20.505 12.694 1.00 25.83 164 THR A CA 1
ATOM 1079 C C . THR A 1 164 ? 11.328 -19.668 13.640 1.00 26.18 164 THR A C 1
ATOM 1080 O O . THR A 1 164 ? 11.853 -19.071 14.580 1.00 26.55 164 THR A O 1
ATOM 1084 N N . VAL A 1 165 ? 10.016 -19.606 13.396 1.00 25.71 165 VAL A N 1
ATOM 1085 C CA . VAL A 1 165 ? 9.125 -18.833 14.267 1.00 27.78 165 VAL A CA 1
ATOM 1086 C C . VAL A 1 165 ? 8.523 -19.767 15.322 1.00 30.34 165 VAL A C 1
ATOM 1087 O O . VAL A 1 165 ? 7.565 -20.501 15.037 1.00 31.00 165 VAL A O 1
ATOM 1091 N N . ALA A 1 166 ? 9.133 -19.769 16.515 1.00 28.18 166 ALA A N 1
ATOM 1092 C CA . ALA A 1 166 ? 8.748 -20.635 17.634 1.00 31.43 166 ALA A CA 1
ATOM 1093 C C . ALA A 1 166 ? 8.026 -19.911 18.767 1.00 37.23 166 ALA A C 1
ATOM 1094 O O . ALA A 1 166 ? 8.003 -20.392 19.923 1.00 44.09 166 ALA A O 1
ATOM 1096 N N . SER A 1 167 ? 7.521 -18.743 18.462 1.00 37.05 167 SER A N 1
ATOM 1097 C CA . SER A 1 167 ? 6.607 -18.037 19.332 1.00 44.46 167 SER A CA 1
ATOM 1098 C C . SER A 1 167 ? 5.280 -18.024 18.612 1.00 47.11 167 SER A C 1
ATOM 1099 O O . SER A 1 167 ? 5.228 -17.812 17.392 1.00 43.82 167 SER A O 1
ATOM 1102 N N . ALA A 1 168 ? 4.208 -18.267 19.352 1.00 50.36 168 ALA A N 1
ATOM 1103 C CA . ALA A 1 168 ? 2.866 -17.932 18.870 1.00 50.36 168 ALA A CA 1
ATOM 1104 C C . ALA A 1 168 ? 2.024 -17.357 20.010 1.00 52.30 168 ALA A C 1
ATOM 1105 O O . ALA A 1 168 ? 2.317 -17.564 21.194 1.00 49.26 168 ALA A O 1
ATOM 1107 N N . ALA A 1 169 ? 0.974 -16.632 19.639 1.00 55.98 169 ALA A N 1
ATOM 1108 C CA . ALA A 1 169 ? 0.165 -15.912 20.614 1.00 58.64 169 ALA A CA 1
ATOM 1109 C C . ALA A 1 169 ? -0.885 -16.850 21.201 1.00 60.58 169 ALA A C 1
ATOM 1110 O O . ALA A 1 169 ? -1.643 -17.470 20.453 1.00 63.98 169 ALA A O 1
ATOM 1112 N N . HIS A 1 171 ? -2.936 -18.478 23.856 1.00 59.35 171 HIS A N 1
ATOM 1113 C CA . HIS A 1 171 ? -3.614 -19.309 24.857 1.00 58.61 171 HIS A CA 1
ATOM 1114 C C . HIS A 1 171 ? -4.057 -20.681 24.327 1.00 53.11 171 HIS A C 1
ATOM 1115 O O . HIS A 1 171 ? -4.678 -20.827 23.268 1.00 52.80 171 HIS A O 1
ATOM 1122 N N . VAL A 1 172 ? -3.712 -21.670 25.134 1.00 46.81 172 VAL A N 1
ATOM 1123 C CA . VAL A 1 172 ? -3.679 -23.073 24.787 1.00 40.84 172 VAL A CA 1
ATOM 1124 C C . VAL A 1 172 ? -4.289 -23.709 26.012 1.00 36.37 172 VAL A C 1
ATOM 1125 O O . VAL A 1 172 ? -3.964 -23.318 27.130 1.00 35.05 172 VAL A O 1
ATOM 1129 N N . SER A 1 173 ? -5.193 -24.653 25.831 1.00 30.70 173 SER A N 1
ATOM 1130 C CA . SER A 1 173 ? -5.875 -25.236 26.981 1.00 30.86 173 SER A CA 1
ATOM 1131 C C . SER A 1 173 ? -4.952 -26.223 27.700 1.00 29.53 173 SER A C 1
ATOM 1132 O O . SER A 1 173 ? -3.979 -26.717 27.122 1.00 28.00 173 SER A O 1
ATOM 1135 N N . VAL A 1 174 ? -5.253 -26.517 28.957 1.00 27.08 174 VAL A N 1
ATOM 1136 C CA . VAL A 1 174 ? -4.324 -27.290 29.779 1.00 28.07 174 VAL A CA 1
ATOM 1137 C C . VAL A 1 174 ? -3.918 -28.630 29.166 1.00 27.01 174 VAL A C 1
ATOM 1138 O O . VAL A 1 174 ? -2.761 -29.005 29.288 1.00 26.33 174 VAL A O 1
ATOM 1142 N N . PRO A 1 175 ? -4.848 -29.346 28.474 1.00 26.96 175 PRO A N 1
ATOM 1143 C CA . PRO A 1 175 ? -4.391 -30.626 27.931 1.00 26.51 175 PRO A CA 1
ATOM 1144 C C . PRO A 1 175 ? -3.315 -30.519 26.882 1.00 25.45 175 PRO A C 1
ATOM 1145 O O . PRO A 1 175 ? -2.632 -31.508 26.644 1.00 25.04 175 PRO A O 1
ATOM 1149 N N . PHE A 1 176 ? -3.177 -29.349 26.256 1.00 26.20 176 PHE A N 1
ATOM 1150 C CA . PHE A 1 176 ? -2.217 -29.166 25.177 1.00 25.75 176 PHE A CA 1
ATOM 1151 C C . PHE A 1 176 ? -0.998 -28.350 25.559 1.00 27.01 176 PHE A C 1
ATOM 1152 O O . PHE A 1 176 ? -0.078 -28.187 24.768 1.00 28.25 176 PHE A O 1
ATOM 1160 N N . LEU A 1 177 ? -0.968 -27.874 26.788 1.00 27.04 177 LEU A N 1
ATOM 1161 C CA . LEU A 1 177 ? 0.126 -27.033 27.261 1.00 27.68 177 LEU A CA 1
ATOM 1162 C C . LEU A 1 177 ? 1.473 -27.765 27.157 1.00 26.93 177 LEU A C 1
ATOM 1163 O O . LEU A 1 177 ? 2.463 -27.222 26.645 1.00 25.77 177 LEU A O 1
ATOM 1168 N N . LEU A 1 178 ? 1.512 -29.011 27.608 1.00 24.74 178 LEU A N 1
ATOM 1169 C CA . LEU A 1 178 ? 2.768 -29.763 27.582 1.00 26.68 178 LEU A CA 1
ATOM 1170 C C . LEU A 1 178 ? 3.270 -29.956 26.155 1.00 25.68 178 LEU A C 1
ATOM 1171 O O . LEU A 1 178 ? 4.446 -29.716 25.879 1.00 24.89 178 LEU A O 1
ATOM 1176 N N . ALA A 1 179 ? 2.378 -30.380 25.253 1.00 25.57 179 ALA A N 1
ATOM 1177 C CA . ALA A 1 179 ? 2.733 -30.574 23.842 1.00 26.71 179 ALA A CA 1
ATOM 1178 C C . ALA A 1 179 ? 3.185 -29.286 23.179 1.00 27.51 179 ALA A C 1
ATOM 1179 O O . ALA A 1 179 ? 4.179 -29.239 22.454 1.00 27.46 179 ALA A O 1
ATOM 1181 N N . TYR A 1 180 ? 2.434 -28.223 23.425 1.00 26.96 180 TYR A N 1
ATOM 1182 C CA . TYR A 1 180 ? 2.709 -26.950 22.822 1.00 27.77 180 TYR A CA 1
ATOM 1183 C C . TYR A 1 180 ? 4.088 -26.435 23.240 1.00 28.18 180 TYR A C 1
ATOM 1184 O O . TYR A 1 180 ? 4.909 -26.081 22.395 1.00 29.19 180 TYR A O 1
ATOM 1193 N N . CYS A 1 181 ? 4.328 -26.370 24.541 1.00 27.26 181 CYS A N 1
ATOM 1194 C CA . CYS A 1 181 ? 5.592 -25.867 25.048 1.00 28.56 181 CYS A CA 1
ATOM 1195 C C . CYS A 1 181 ? 6.767 -26.743 24.573 1.00 28.64 181 CYS A C 1
ATOM 1196 O O . CYS A 1 181 ? 7.769 -26.220 24.130 1.00 30.76 181 CYS A O 1
ATOM 1199 N N . SER A 1 182 ? 6.611 -28.065 24.654 1.00 29.18 182 SER A N 1
ATOM 1200 C CA A SER A 1 182 ? 7.635 -29.005 24.209 0.50 29.07 182 SER A CA 1
ATOM 1201 C CA B SER A 1 182 ? 7.649 -29.006 24.214 0.50 29.11 182 SER A CA 1
ATOM 1202 C C . SER A 1 182 ? 7.991 -28.788 22.749 1.00 27.81 182 SER A C 1
ATOM 1203 O O . SER A 1 182 ? 9.157 -28.852 22.366 1.00 27.91 182 SER A O 1
ATOM 1208 N N . SER A 1 183 ? 6.979 -28.492 21.937 1.00 26.99 183 SER A N 1
ATOM 1209 C CA . SER A 1 183 ? 7.188 -28.318 20.510 1.00 28.62 183 SER A CA 1
ATOM 1210 C C . SER A 1 183 ? 8.013 -27.055 20.219 1.00 29.02 183 SER A C 1
ATOM 1211 O O . SER A 1 183 ? 8.731 -26.990 19.211 1.00 27.80 183 SER A O 1
ATOM 1214 N N . LYS A 1 184 ? 7.949 -26.082 21.114 1.00 29.26 184 LYS A N 1
ATOM 1215 C CA . LYS A 1 184 ? 8.724 -24.863 20.958 1.00 28.74 184 LYS A CA 1
ATOM 1216 C C . LYS A 1 184 ? 10.196 -25.064 21.345 1.00 27.92 184 LYS A C 1
ATOM 1217 O O . LYS A 1 184 ? 11.078 -24.565 20.655 1.00 26.90 184 LYS A O 1
ATOM 1223 N N . PHE A 1 185 ? 10.461 -25.775 22.441 1.00 26.64 185 PHE A N 1
ATOM 1224 C CA . PHE A 1 185 ? 11.808 -26.236 22.723 1.00 26.67 185 PHE A CA 1
ATOM 1225 C C . PHE A 1 185 ? 12.374 -26.998 21.502 1.00 25.82 185 PHE A C 1
ATOM 1226 O O . PHE A 1 185 ? 13.545 -26.819 21.128 1.00 28.11 185 PHE A O 1
ATOM 1234 N N . ALA A 1 186 ? 11.547 -27.862 20.891 1.00 25.54 186 ALA A N 1
ATOM 1235 C CA . ALA A 1 186 ? 11.957 -28.642 19.731 1.00 25.06 186 ALA A CA 1
ATOM 1236 C C . ALA A 1 186 ? 12.333 -27.743 18.563 1.00 26.23 186 ALA A C 1
ATOM 1237 O O . ALA A 1 186 ? 13.352 -27.940 17.922 1.00 27.05 186 ALA A O 1
ATOM 1239 N N . ALA A 1 187 ? 11.483 -26.759 18.273 1.00 26.78 187 ALA A N 1
ATOM 1240 C CA . ALA A 1 187 ? 11.750 -25.845 17.150 1.00 26.23 187 ALA A CA 1
ATOM 1241 C C . ALA A 1 187 ? 13.022 -25.018 17.364 1.00 27.27 187 ALA A C 1
ATOM 1242 O O . ALA A 1 187 ? 13.799 -24.763 16.413 1.00 26.84 187 ALA A O 1
ATOM 1244 N N . VAL A 1 188 ? 13.245 -24.584 18.602 1.00 27.42 188 VAL A N 1
ATOM 1245 C CA . VAL A 1 188 ? 14.460 -23.865 18.924 1.00 27.69 188 VAL A CA 1
ATOM 1246 C C . VAL A 1 188 ? 15.679 -24.776 18.747 1.00 27.91 188 VAL A C 1
ATOM 1247 O O . VAL A 1 188 ? 16.710 -24.363 18.224 1.00 26.20 188 VAL A O 1
ATOM 1251 N N . GLY A 1 189 ? 15.546 -26.030 19.155 1.00 25.70 189 GLY A N 1
ATOM 1252 C CA . GLY A 1 189 ? 16.592 -27.030 18.929 1.00 27.02 189 GLY A CA 1
ATOM 1253 C C . GLY A 1 189 ? 16.892 -27.275 17.457 1.00 24.23 189 GLY A C 1
ATOM 1254 O O . GLY A 1 189 ? 18.059 -27.460 17.063 1.00 25.49 189 GLY A O 1
ATOM 1255 N N . PHE A 1 190 ? 15.835 -27.272 16.648 1.00 25.81 190 PHE A N 1
ATOM 1256 C CA . PHE A 1 190 ? 15.954 -27.388 15.203 1.00 25.44 190 PHE A CA 1
ATOM 1257 C C . PHE A 1 190 ? 16.814 -26.221 14.683 1.00 26.47 190 PHE A C 1
ATOM 1258 O O . PHE A 1 190 ? 17.811 -26.422 13.992 1.00 25.89 190 PHE A O 1
ATOM 1266 N N . HIS A 1 191 ? 16.441 -25.005 15.061 1.00 24.09 191 HIS A N 1
ATOM 1267 C CA . HIS A 1 191 ? 17.227 -23.821 14.676 1.00 25.20 191 HIS A CA 1
ATOM 1268 C C . HIS A 1 191 ? 18.713 -23.900 15.096 1.00 25.44 191 HIS A C 1
ATOM 1269 O O . HIS A 1 191 ? 19.616 -23.648 14.281 1.00 25.01 191 HIS A O 1
ATOM 1276 N N . LYS A 1 192 ? 18.954 -24.231 16.363 1.00 25.02 192 LYS A N 1
ATOM 1277 C CA . LYS A 1 192 ? 20.300 -24.243 16.905 1.00 27.59 192 LYS A CA 1
ATOM 1278 C C . LYS A 1 192 ? 21.159 -25.281 16.208 1.00 26.08 192 LYS A C 1
ATOM 1279 O O . LYS A 1 192 ? 22.328 -25.023 15.884 1.00 25.56 192 LYS A O 1
ATOM 1285 N N . THR A 1 193 ? 20.573 -26.440 15.952 1.00 24.48 193 THR A N 1
ATOM 1286 C CA . THR A 1 193 ? 21.316 -27.541 15.317 1.00 25.12 193 THR A CA 1
ATOM 1287 C C . THR A 1 193 ? 21.583 -27.230 13.840 1.00 24.75 193 THR A C 1
ATOM 1288 O O . THR A 1 193 ? 22.713 -27.373 13.333 1.00 25.63 193 THR A O 1
ATOM 1292 N N . LEU A 1 194 ? 20.545 -26.779 13.145 1.00 25.03 194 LEU A N 1
ATOM 1293 C CA . LEU A 1 194 ? 20.690 -26.384 11.731 1.00 23.91 194 LEU A CA 1
ATOM 1294 C C . LEU A 1 194 ? 21.719 -25.273 11.547 1.00 24.87 194 LEU A C 1
ATOM 1295 O O . LEU A 1 194 ? 22.544 -25.328 10.634 1.00 24.13 194 LEU A O 1
ATOM 1300 N N . THR A 1 195 ? 21.674 -24.270 12.416 1.00 24.47 195 THR A N 1
ATOM 1301 C CA . THR A 1 195 ? 22.660 -23.190 12.387 1.00 25.47 195 THR A CA 1
ATOM 1302 C C . THR A 1 195 ? 24.084 -23.740 12.410 1.00 26.46 195 THR A C 1
ATOM 1303 O O . THR A 1 195 ? 24.944 -23.345 11.605 1.00 26.01 195 THR A O 1
ATOM 1307 N N . ASP A 1 196 ? 24.331 -24.676 13.314 1.00 25.98 196 ASP A N 1
ATOM 1308 C CA . ASP A 1 196 ? 25.677 -25.232 13.462 1.00 26.07 196 ASP A CA 1
ATOM 1309 C C . ASP A 1 196 ? 26.046 -26.192 12.351 1.00 25.51 196 ASP A C 1
ATOM 1310 O O . ASP A 1 196 ? 27.217 -26.276 11.979 1.00 26.28 196 ASP A O 1
ATOM 1315 N N . GLU A 1 197 ? 25.059 -26.872 11.772 1.00 23.45 197 GLU A N 1
ATOM 1316 C CA . GLU A 1 197 ? 25.322 -27.724 10.616 1.00 24.58 197 GLU A CA 1
ATOM 1317 C C . GLU A 1 197 ? 25.762 -26.876 9.424 1.00 25.94 197 GLU A C 1
ATOM 1318 O O . GLU A 1 197 ? 26.716 -27.227 8.724 1.00 26.47 197 GLU A O 1
ATOM 1324 N N . LEU A 1 198 ? 25.063 -25.759 9.191 1.00 27.53 198 LEU A N 1
ATOM 1325 C CA . LEU A 1 198 ? 25.421 -24.851 8.093 1.00 27.24 198 LEU A CA 1
ATOM 1326 C C . LEU A 1 198 ? 26.836 -24.316 8.276 1.00 28.61 198 LEU A C 1
ATOM 1327 O O . LEU A 1 198 ? 27.647 -24.314 7.330 1.00 28.54 198 LEU A O 1
ATOM 1332 N N . ALA A 1 199 ? 27.155 -23.918 9.508 1.00 28.86 199 ALA A N 1
ATOM 1333 C CA . ALA A 1 199 ? 28.513 -23.461 9.858 1.00 27.77 199 ALA A CA 1
ATOM 1334 C C . ALA A 1 199 ? 29.572 -24.544 9.655 1.00 27.80 199 ALA A C 1
ATOM 1335 O O . ALA A 1 199 ? 30.609 -24.300 9.019 1.00 29.05 199 ALA A O 1
ATOM 1337 N N . ALA A 1 200 ? 29.299 -25.752 10.141 1.00 27.80 200 ALA A N 1
ATOM 1338 C CA . ALA A 1 200 ? 30.201 -26.882 9.947 1.00 27.83 200 ALA A CA 1
ATOM 1339 C C . ALA A 1 200 ? 30.480 -27.159 8.475 1.00 28.94 200 ALA A C 1
ATOM 1340 O O . ALA A 1 200 ? 31.597 -27.525 8.102 1.00 31.23 200 ALA A O 1
ATOM 1342 N N . LEU A 1 201 ? 29.446 -27.032 7.652 1.00 28.23 201 LEU A N 1
ATOM 1343 C CA . LEU A 1 201 ? 29.553 -27.263 6.227 1.00 29.79 201 LEU A CA 1
ATOM 1344 C C . LEU A 1 201 ? 30.071 -26.045 5.435 1.00 31.20 201 LEU A C 1
ATOM 1345 O O . LEU A 1 201 ? 30.159 -26.104 4.206 1.00 31.58 201 LEU A O 1
ATOM 1350 N N . GLN A 1 202 ? 30.426 -24.959 6.130 1.00 31.87 202 GLN A N 1
ATOM 1351 C CA . GLN A 1 202 ? 30.875 -23.703 5.501 1.00 33.58 202 GLN A CA 1
ATOM 1352 C C . GLN A 1 202 ? 29.878 -23.115 4.508 1.00 32.68 202 GLN A C 1
ATOM 1353 O O . GLN A 1 202 ? 30.265 -22.524 3.496 1.00 32.19 202 GLN A O 1
ATOM 1359 N N . ILE A 1 203 ? 28.594 -23.269 4.802 1.00 30.03 203 ILE A N 1
ATOM 1360 C CA . ILE A 1 203 ? 27.547 -22.682 3.982 1.00 30.52 203 ILE A CA 1
ATOM 1361 C C . ILE A 1 203 ? 27.291 -21.295 4.569 1.00 33.67 203 ILE A C 1
ATOM 1362 O O . ILE A 1 203 ? 26.315 -21.051 5.294 1.00 32.09 203 ILE A O 1
ATOM 1367 N N . THR A 1 204 ? 28.190 -20.375 4.241 1.00 31.93 204 THR A N 1
ATOM 1368 C CA . THR A 1 204 ? 28.241 -19.078 4.894 1.00 34.64 204 THR A CA 1
ATOM 1369 C C . THR A 1 204 ? 27.134 -18.114 4.467 1.00 34.45 204 THR A C 1
ATOM 1370 O O . THR A 1 204 ? 26.843 -17.159 5.184 1.00 34.60 204 THR A O 1
ATOM 1374 N N . GLY A 1 205 ? 26.533 -18.355 3.306 1.00 32.30 205 GLY A N 1
ATOM 1375 C CA . GLY A 1 205 ? 25.514 -17.454 2.785 1.00 32.45 205 GLY A CA 1
ATOM 1376 C C . GLY A 1 205 ? 24.079 -17.762 3.182 1.00 29.06 205 GLY A C 1
ATOM 1377 O O . GLY A 1 205 ? 23.177 -17.040 2.799 1.00 27.98 205 GLY A O 1
ATOM 1378 N N . VAL A 1 206 ? 23.847 -18.844 3.921 1.00 29.50 206 VAL A N 1
ATOM 1379 C CA . VAL A 1 206 ? 22.511 -19.186 4.368 1.00 27.32 206 VAL A CA 1
ATOM 1380 C C . VAL A 1 206 ? 22.396 -18.854 5.848 1.00 28.40 206 VAL A C 1
ATOM 1381 O O . VAL A 1 206 ? 23.055 -19.465 6.680 1.00 27.95 206 VAL A O 1
ATOM 1385 N N . LYS A 1 207 ? 21.579 -17.859 6.147 1.00 26.30 207 LYS A N 1
ATOM 1386 C CA . LYS A 1 207 ? 21.444 -17.324 7.480 1.00 28.32 207 LYS A CA 1
ATOM 1387 C C . LYS A 1 207 ? 20.280 -18.015 8.169 1.00 28.20 207 LYS A C 1
ATOM 1388 O O . LYS A 1 207 ? 19.415 -18.632 7.511 1.00 25.32 207 LYS A O 1
ATOM 1394 N N . THR A 1 208 ? 20.263 -17.915 9.496 1.00 27.55 208 THR A N 1
ATOM 1395 C CA . THR A 1 208 ? 19.169 -18.457 10.277 1.00 27.84 208 THR A CA 1
ATOM 1396 C C . THR A 1 208 ? 18.765 -17.438 11.334 1.00 28.32 208 THR A C 1
ATOM 1397 O O . THR A 1 208 ? 19.604 -16.677 11.828 1.00 27.53 208 THR A O 1
ATOM 1401 N N . THR A 1 209 ? 17.472 -17.387 11.628 1.00 25.55 209 THR A N 1
ATOM 1402 C CA . THR A 1 209 ? 16.927 -16.507 12.667 1.00 26.78 209 THR A CA 1
ATOM 1403 C C . THR A 1 209 ? 15.818 -17.275 13.380 1.00 26.49 209 THR A C 1
ATOM 1404 O O . THR A 1 209 ? 14.991 -17.903 12.728 1.00 27.88 209 THR A O 1
ATOM 1408 N N . CYS A 1 210 ? 15.811 -17.224 14.710 1.00 26.23 210 CYS A N 1
ATOM 1409 C CA . CYS A 1 210 ? 14.791 -17.891 15.503 1.00 25.43 210 CYS A CA 1
ATOM 1410 C C . CYS A 1 210 ? 14.075 -16.901 16.419 1.00 27.28 210 CYS A C 1
ATOM 1411 O O . CYS A 1 210 ? 14.724 -16.131 17.151 1.00 26.77 210 CYS A O 1
ATOM 1414 N N . LEU A 1 211 ? 12.750 -16.858 16.310 1.00 26.55 211 LEU A N 1
ATOM 1415 C CA . LEU A 1 211 ? 11.908 -16.157 17.276 1.00 27.28 211 LEU A CA 1
ATOM 1416 C C . LEU A 1 211 ? 11.525 -17.144 18.369 1.00 29.53 211 LEU A C 1
ATOM 1417 O O . LEU A 1 211 ? 10.809 -18.130 18.116 1.00 30.26 211 LEU A O 1
ATOM 1422 N N . CYS A 1 212 ? 12.009 -16.870 19.577 1.00 30.50 212 CYS A N 1
ATOM 1423 C CA . CYS A 1 212 ? 12.066 -17.850 20.681 1.00 30.04 212 CYS A CA 1
ATOM 1424 C C . CYS A 1 212 ? 11.372 -17.270 21.926 1.00 28.75 212 CYS A C 1
ATOM 1425 O O . CYS A 1 212 ? 11.683 -16.151 22.336 1.00 28.42 212 CYS A O 1
ATOM 1428 N N . PRO A 1 213 ? 10.462 -18.029 22.553 1.00 29.12 213 PRO A N 1
ATOM 1429 C CA . PRO A 1 213 ? 9.902 -17.548 23.826 1.00 27.19 213 PRO A CA 1
ATOM 1430 C C . PRO A 1 213 ? 10.939 -17.625 24.926 1.00 27.40 213 PRO A C 1
ATOM 1431 O O . PRO A 1 213 ? 11.785 -18.518 24.934 1.00 26.97 213 PRO A O 1
ATOM 1435 N N . ASN A 1 214 ? 10.899 -16.677 25.845 1.00 26.89 214 ASN A N 1
ATOM 1436 C CA . ASN A 1 214 ? 11.843 -16.676 26.964 1.00 28.11 214 ASN A CA 1
ATOM 1437 C C . ASN A 1 214 ? 11.809 -17.953 27.809 1.00 27.90 214 ASN A C 1
ATOM 1438 O O . ASN A 1 214 ? 12.853 -18.344 28.366 1.00 27.81 214 ASN A O 1
ATOM 1443 N N . PHE A 1 215 ? 10.644 -18.603 27.859 1.00 26.90 215 PHE A N 1
ATOM 1444 C CA . PHE A 1 215 ? 10.480 -19.824 28.667 1.00 29.30 215 PHE A CA 1
ATOM 1445 C C . PHE A 1 215 ? 11.427 -20.945 28.262 1.00 29.93 215 PHE A C 1
ATOM 1446 O O . PHE A 1 215 ? 11.759 -21.796 29.079 1.00 28.32 215 PHE A O 1
ATOM 1454 N N . VAL A 1 216 ? 11.920 -20.909 27.030 1.00 29.63 216 VAL A N 1
ATOM 1455 C CA . VAL A 1 216 ? 12.896 -21.894 26.599 1.00 30.62 216 VAL A CA 1
ATOM 1456 C C . VAL A 1 216 ? 14.185 -21.695 27.382 1.00 32.11 216 VAL A C 1
ATOM 1457 O O . VAL A 1 216 ? 14.867 -22.662 27.645 1.00 32.47 216 VAL A O 1
ATOM 1461 N N . ASN A 1 217 ? 14.489 -20.467 27.816 1.00 33.53 217 ASN A N 1
ATOM 1462 C CA . ASN A 1 217 ? 15.637 -20.237 28.713 1.00 36.52 217 ASN A CA 1
ATOM 1463 C C . ASN A 1 217 ? 15.330 -20.277 30.210 1.00 38.08 217 ASN A C 1
ATOM 1464 O O . ASN A 1 217 ? 16.198 -20.633 30.996 1.00 40.24 217 ASN A O 1
ATOM 1469 N N . THR A 1 218 ? 14.118 -19.881 30.611 1.00 34.56 218 THR A N 1
ATOM 1470 C CA . THR A 1 218 ? 13.799 -19.660 32.026 1.00 31.67 218 THR A CA 1
ATOM 1471 C C . THR A 1 218 ? 12.909 -20.725 32.660 1.00 32.83 218 THR A C 1
ATOM 1472 O O . THR A 1 218 ? 12.826 -20.831 33.879 1.00 34.55 218 THR A O 1
ATOM 1476 N N . GLY A 1 219 ? 12.219 -21.502 31.847 1.00 29.70 219 GLY A N 1
ATOM 1477 C CA . GLY A 1 219 ? 11.105 -22.267 32.361 1.00 29.70 219 GLY A CA 1
ATOM 1478 C C . GLY A 1 219 ? 9.984 -21.309 32.757 1.00 27.76 219 GLY A C 1
ATOM 1479 O O . GLY A 1 219 ? 9.952 -20.140 32.347 1.00 28.03 219 GLY A O 1
ATOM 1480 N N . PHE A 1 220 ? 9.072 -21.811 33.566 1.00 27.03 220 PHE A N 1
ATOM 1481 C CA . PHE A 1 220 ? 7.820 -21.134 33.827 1.00 27.07 220 PHE A CA 1
ATOM 1482 C C . PHE A 1 220 ? 7.791 -20.595 35.231 1.00 27.38 220 PHE A C 1
ATOM 1483 O O . PHE A 1 220 ? 7.608 -19.396 35.419 1.00 30.14 220 PHE A O 1
ATOM 1491 N N . ILE A 1 221 ? 7.998 -21.456 36.218 1.00 27.55 221 ILE A N 1
ATOM 1492 C CA . ILE A 1 221 ? 7.854 -21.023 37.608 1.00 29.04 221 ILE A CA 1
ATOM 1493 C C . ILE A 1 221 ? 8.940 -19.984 37.924 1.00 27.31 221 ILE A C 1
ATOM 1494 O O . ILE A 1 221 ? 8.680 -19.037 38.643 1.00 26.02 221 ILE A O 1
ATOM 1499 N N . LYS A 1 222 ? 10.146 -20.190 37.392 1.00 26.28 222 LYS A N 1
ATOM 1500 C CA . LYS A 1 222 ? 11.258 -19.250 37.650 1.00 27.16 222 LYS A CA 1
ATOM 1501 C C . LYS A 1 222 ? 11.049 -17.864 37.005 1.00 27.38 222 LYS A C 1
ATOM 1502 O O . LYS A 1 222 ? 11.772 -16.910 37.336 1.00 26.06 222 LYS A O 1
ATOM 1506 N N . ASN A 1 223 ? 10.110 -17.778 36.062 1.00 25.54 223 ASN A N 1
ATOM 1507 C CA . ASN A 1 223 ? 9.833 -16.561 35.317 1.00 25.31 223 ASN A CA 1
ATOM 1508 C C . ASN A 1 223 ? 8.362 -16.170 35.412 1.00 24.55 223 ASN A C 1
ATOM 1509 O O . ASN A 1 223 ? 7.538 -16.571 34.568 1.00 25.69 223 ASN A O 1
ATOM 1514 N N . PRO A 1 224 ? 8.021 -15.375 36.425 1.00 24.62 224 PRO A N 1
ATOM 1515 C CA . PRO A 1 224 ? 6.641 -14.943 36.657 1.00 25.74 224 PRO A CA 1
ATOM 1516 C C . PRO A 1 224 ? 5.958 -14.304 35.471 1.00 24.91 224 PRO A C 1
ATOM 1517 O O . PRO A 1 224 ? 4.726 -14.379 35.371 1.00 25.04 224 PRO A O 1
ATOM 1521 N N . SER A 1 225 ? 6.733 -13.709 34.554 1.00 23.42 225 SER A N 1
ATOM 1522 C CA . SER A 1 225 ? 6.150 -13.142 33.352 1.00 23.40 225 SER A CA 1
ATOM 1523 C C . SER A 1 225 ? 5.399 -14.190 32.528 1.00 25.75 225 SER A C 1
ATOM 1524 O O . SER A 1 225 ? 4.458 -13.842 31.820 1.00 25.14 225 SER A O 1
ATOM 1527 N N . THR A 1 226 ? 5.810 -15.456 32.596 1.00 25.30 226 THR A N 1
ATOM 1528 C CA . THR A 1 226 ? 5.115 -16.517 31.846 1.00 26.93 226 THR A CA 1
ATOM 1529 C C . THR A 1 226 ? 3.654 -16.695 32.319 1.00 26.16 226 THR A C 1
ATOM 1530 O O . THR A 1 226 ? 2.827 -17.255 31.592 1.00 28.12 226 THR A O 1
ATOM 1534 N N . SER A 1 227 ? 3.356 -16.230 33.527 1.00 25.78 227 SER A N 1
ATOM 1535 C CA . SER A 1 227 ? 1.986 -16.206 34.052 1.00 27.36 227 SER A CA 1
ATOM 1536 C C . SER A 1 227 ? 1.370 -14.819 34.125 1.00 29.48 227 SER A C 1
ATOM 1537 O O . SER A 1 227 ? 0.150 -14.694 34.027 1.00 28.43 227 SER A O 1
ATOM 1540 N N . LEU A 1 228 ? 2.185 -13.788 34.367 1.00 25.75 228 LEU A N 1
ATOM 1541 C CA . LEU A 1 228 ? 1.667 -12.458 34.704 1.00 26.19 228 LEU A CA 1
ATOM 1542 C C . LEU A 1 228 ? 1.849 -11.393 33.638 1.00 27.08 228 LEU A C 1
ATOM 1543 O O . LEU A 1 228 ? 1.304 -10.285 33.759 1.00 27.79 228 LEU A O 1
ATOM 1548 N N . GLY A 1 229 ? 2.629 -11.696 32.625 1.00 26.32 229 GLY A N 1
ATOM 1549 C CA . GLY A 1 229 ? 3.052 -10.689 31.686 1.00 27.38 229 GLY A CA 1
ATOM 1550 C C . GLY A 1 229 ? 4.109 -9.825 32.352 1.00 28.60 229 GLY A C 1
ATOM 1551 O O . GLY A 1 229 ? 4.575 -10.143 33.438 1.00 26.79 229 GLY A O 1
ATOM 1552 N N . PRO A 1 230 ? 4.444 -8.683 31.743 1.00 28.19 230 PRO A N 1
ATOM 1553 C CA . PRO A 1 230 ? 3.836 -8.126 30.529 1.00 28.25 230 PRO A CA 1
ATOM 1554 C C . PRO A 1 230 ? 4.184 -8.911 29.264 1.00 28.63 230 PRO A C 1
ATOM 1555 O O . PRO A 1 230 ? 5.184 -9.639 29.205 1.00 27.94 230 PRO A O 1
ATOM 1559 N N . THR A 1 231 ? 3.320 -8.790 28.276 1.00 25.90 231 THR A N 1
ATOM 1560 C CA . THR A 1 231 ? 3.477 -9.492 27.026 1.00 30.33 231 THR A CA 1
ATOM 1561 C C . THR A 1 231 ? 3.520 -8.437 25.928 1.00 28.24 231 THR A C 1
ATOM 1562 O O . THR A 1 231 ? 3.429 -7.253 26.211 1.00 29.41 231 THR A O 1
ATOM 1566 N N . LEU A 1 232 ? 3.662 -8.878 24.685 1.00 26.05 232 LEU A N 1
ATOM 1567 C CA . LEU A 1 232 ? 3.748 -8.004 23.537 1.00 26.59 232 LEU A CA 1
ATOM 1568 C C . LEU A 1 232 ? 2.467 -8.095 22.712 1.00 28.35 232 LEU A C 1
ATOM 1569 O O . LEU A 1 232 ? 1.872 -9.174 22.596 1.00 27.97 232 LEU A O 1
ATOM 1574 N N . GLU A 1 233 ? 2.104 -6.976 22.094 1.00 27.38 233 GLU A N 1
ATOM 1575 C CA . GLU A 1 233 ? 1.084 -6.963 21.051 1.00 30.26 233 GLU A CA 1
ATOM 1576 C C . GLU A 1 233 ? 1.627 -7.670 19.825 1.00 29.90 233 GLU A C 1
ATOM 1577 O O . GLU A 1 233 ? 2.839 -7.651 19.599 1.00 28.10 233 GLU A O 1
ATOM 1583 N N . PRO A 1 234 ? 0.745 -8.279 19.008 1.00 31.23 234 PRO A N 1
ATOM 1584 C CA . PRO A 1 234 ? 1.214 -8.909 17.756 1.00 32.17 234 PRO A CA 1
ATOM 1585 C C . PRO A 1 234 ? 2.090 -7.995 16.878 1.00 30.74 234 PRO A C 1
ATOM 1586 O O . PRO A 1 234 ? 3.096 -8.451 16.338 1.00 29.65 234 PRO A O 1
ATOM 1590 N N . GLU A 1 235 ? 1.756 -6.707 16.806 1.00 27.50 235 GLU A N 1
ATOM 1591 C CA . GLU A 1 235 ? 2.567 -5.749 16.041 1.00 30.53 235 GLU A CA 1
ATOM 1592 C C . GLU A 1 235 ? 3.991 -5.625 16.551 1.00 30.67 235 GLU A C 1
ATOM 1593 O O . GLU A 1 235 ? 4.937 -5.540 15.740 1.00 29.51 235 GLU A O 1
ATOM 1595 N N . GLU A 1 236 ? 4.142 -5.626 17.881 1.00 29.47 236 GLU A N 1
ATOM 1596 C CA . GLU A 1 236 ? 5.455 -5.583 18.542 1.00 30.03 236 GLU A CA 1
ATOM 1597 C C . GLU A 1 236 ? 6.281 -6.833 18.266 1.00 27.94 236 GLU A C 1
ATOM 1598 O O . GLU A 1 236 ? 7.468 -6.733 17.994 1.00 24.72 236 GLU A O 1
ATOM 1604 N N . VAL A 1 237 ? 5.654 -8.007 18.322 1.00 26.29 237 VAL A N 1
ATOM 1605 C CA . VAL A 1 237 ? 6.335 -9.250 18.010 1.00 27.17 237 VAL A CA 1
ATOM 1606 C C . VAL A 1 237 ? 6.914 -9.182 16.606 1.00 25.62 237 VAL A C 1
ATOM 1607 O O . VAL A 1 237 ? 8.084 -9.515 16.374 1.00 26.65 237 VAL A O 1
ATOM 1611 N N . VAL A 1 238 ? 6.102 -8.734 15.662 1.00 25.94 238 VAL A N 1
ATOM 1612 C CA . VAL A 1 238 ? 6.535 -8.702 14.271 1.00 26.65 238 VAL A CA 1
ATOM 1613 C C . VAL A 1 238 ? 7.610 -7.641 14.030 1.00 27.14 238 VAL A C 1
ATOM 1614 O O . VAL A 1 238 ? 8.533 -7.867 13.254 1.00 27.48 238 VAL A O 1
ATOM 1618 N N . ASN A 1 239 ? 7.502 -6.503 14.704 1.00 26.01 239 ASN A N 1
ATOM 1619 C CA A ASN A 1 239 ? 8.535 -5.483 14.607 0.50 27.18 239 ASN A CA 1
ATOM 1620 C CA B ASN A 1 239 ? 8.535 -5.465 14.666 0.50 27.09 239 ASN A CA 1
ATOM 1621 C C . ASN A 1 239 ? 9.884 -6.074 15.033 1.00 27.28 239 ASN A C 1
ATOM 1622 O O . ASN A 1 239 ? 10.910 -5.853 14.366 1.00 26.14 239 ASN A O 1
ATOM 1631 N N . ARG A 1 240 ? 9.882 -6.841 16.110 1.00 25.84 240 ARG A N 1
ATOM 1632 C CA . ARG A 1 240 ? 11.110 -7.447 16.620 1.00 26.83 240 ARG A CA 1
ATOM 1633 C C . ARG A 1 240 ? 11.613 -8.567 15.715 1.00 26.95 240 ARG A C 1
ATOM 1634 O O . ARG A 1 240 ? 12.821 -8.689 15.476 1.00 27.27 240 ARG A O 1
ATOM 1642 N N . LEU A 1 241 ? 10.687 -9.364 15.192 1.00 26.24 241 LEU A N 1
ATOM 1643 C CA . LEU A 1 241 ? 11.025 -10.413 14.241 1.00 25.72 241 LEU A CA 1
ATOM 1644 C C . LEU A 1 241 ? 11.685 -9.828 12.991 1.00 26.81 241 LEU A C 1
ATOM 1645 O O . LEU A 1 241 ? 12.711 -10.312 12.528 1.00 25.02 241 LEU A O 1
ATOM 1650 N N . MET A 1 242 ? 11.067 -8.803 12.420 1.00 25.32 242 MET A N 1
ATOM 1651 C CA . MET A 1 242 ? 11.568 -8.231 11.181 1.00 25.53 242 MET A CA 1
ATOM 1652 C C . MET A 1 242 ? 12.938 -7.601 11.390 1.00 27.68 242 MET A C 1
ATOM 1653 O O . MET A 1 242 ? 13.819 -7.718 10.533 1.00 26.61 242 MET A O 1
ATOM 1658 N N . HIS A 1 243 ? 13.117 -6.925 12.523 1.00 27.89 243 HIS A N 1
ATOM 1659 C CA . HIS A 1 243 ? 14.407 -6.301 12.838 1.00 28.88 243 HIS A CA 1
ATOM 1660 C C . HIS A 1 243 ? 15.509 -7.340 12.929 1.00 27.75 243 HIS A C 1
ATOM 1661 O O . HIS A 1 243 ? 16.620 -7.118 12.437 1.00 26.42 243 HIS A O 1
ATOM 1668 N N . GLY A 1 244 ? 15.195 -8.472 13.561 1.00 27.34 244 GLY A N 1
ATOM 1669 C CA . GLY A 1 244 ? 16.116 -9.578 13.671 1.00 27.03 244 GLY A CA 1
ATOM 1670 C C . GLY A 1 244 ? 16.458 -10.202 12.342 1.00 26.80 244 GLY A C 1
ATOM 1671 O O . GLY A 1 244 ? 17.620 -10.486 12.060 1.00 26.19 244 GLY A O 1
ATOM 1672 N N . ILE A 1 245 ? 15.443 -10.442 11.519 1.00 26.12 245 ILE A N 1
ATOM 1673 C CA . ILE A 1 245 ? 15.677 -10.999 10.199 1.00 27.16 245 ILE A CA 1
ATOM 1674 C C . ILE A 1 245 ? 16.548 -10.049 9.364 1.00 27.75 245 ILE A C 1
ATOM 1675 O O . ILE A 1 245 ? 17.537 -10.462 8.739 1.00 28.62 245 ILE A O 1
ATOM 1680 N N . LEU A 1 246 ? 16.198 -8.775 9.362 1.00 27.40 246 LEU A N 1
ATOM 1681 C CA . LEU A 1 246 ? 16.893 -7.831 8.492 1.00 28.68 246 LEU A CA 1
ATOM 1682 C C . LEU A 1 246 ? 18.320 -7.530 8.946 1.00 29.28 246 LEU A C 1
ATOM 1683 O O . LEU A 1 246 ? 19.165 -7.141 8.130 1.00 30.14 246 LEU A O 1
ATOM 1688 N N . THR A 1 247 ? 18.602 -7.690 10.233 1.00 28.37 247 THR A N 1
ATOM 1689 C CA . THR A 1 247 ? 19.971 -7.535 10.724 1.00 30.09 247 THR A CA 1
ATOM 1690 C C . THR A 1 247 ? 20.657 -8.893 10.900 1.00 31.78 247 THR A C 1
ATOM 1691 O O . THR A 1 247 ? 21.759 -8.983 11.455 1.00 30.32 247 THR A O 1
ATOM 1695 N N . GLU A 1 248 ? 19.993 -9.941 10.432 1.00 32.72 248 GLU A N 1
ATOM 1696 C CA . GLU A 1 248 ? 20.516 -11.312 10.495 1.00 34.03 248 GLU A CA 1
ATOM 1697 C C . GLU A 1 248 ? 20.957 -11.755 11.899 1.00 32.50 248 GLU A C 1
ATOM 1698 O O . GLU A 1 248 ? 21.985 -12.430 12.055 1.00 32.32 248 GLU A O 1
ATOM 1704 N N . GLN A 1 249 ? 20.153 -11.420 12.912 1.00 30.88 249 GLN A N 1
ATOM 1705 C CA . GLN A 1 249 ? 20.326 -11.970 14.254 1.00 32.14 249 GLN A CA 1
ATOM 1706 C C . GLN A 1 249 ? 19.915 -13.423 14.240 1.00 30.83 249 GLN A C 1
ATOM 1707 O O . GLN A 1 249 ? 18.927 -13.785 13.597 1.00 31.35 249 GLN A O 1
ATOM 1713 N N . LYS A 1 250 ? 20.619 -14.235 15.015 1.00 29.24 250 LYS A N 1
ATOM 1714 C CA . LYS A 1 250 ? 20.312 -15.655 15.075 1.00 30.73 250 LYS A CA 1
ATOM 1715 C C . LYS A 1 250 ? 19.137 -15.911 16.012 1.00 29.64 250 LYS A C 1
ATOM 1716 O O . LYS A 1 250 ? 18.344 -16.801 15.758 1.00 30.30 250 LYS A O 1
ATOM 1722 N N . MET A 1 251 ? 19.055 -15.165 17.115 1.00 28.75 251 MET A N 1
ATOM 1723 C CA . MET A 1 251 ? 18.044 -15.402 18.149 1.00 27.60 251 MET A CA 1
ATOM 1724 C C . MET A 1 251 ? 17.314 -14.125 18.477 1.00 27.52 251 MET A C 1
ATOM 1725 O O . MET A 1 251 ? 17.925 -13.042 18.558 1.00 26.36 251 MET A O 1
ATOM 1730 N N . ILE A 1 252 ? 16.005 -14.246 18.657 1.00 24.48 252 ILE A N 1
ATOM 1731 C CA . ILE A 1 252 ? 15.186 -13.112 19.096 1.00 26.76 252 ILE A CA 1
ATOM 1732 C C . ILE A 1 252 ? 14.268 -13.615 20.188 1.00 25.18 252 ILE A C 1
ATOM 1733 O O . ILE A 1 252 ? 13.323 -14.381 19.908 1.00 26.83 252 ILE A O 1
ATOM 1738 N N . PHE A 1 253 ? 14.556 -13.227 21.432 1.00 23.03 253 PHE A N 1
ATOM 1739 C CA . PHE A 1 253 ? 13.758 -13.668 22.576 1.00 25.51 253 PHE A CA 1
ATOM 1740 C C . PHE A 1 253 ? 12.639 -12.699 22.810 1.00 27.81 253 PHE A C 1
ATOM 1741 O O . PHE A 1 253 ? 12.843 -11.474 22.785 1.00 28.55 253 PHE A O 1
ATOM 1749 N N . ILE A 1 254 ? 11.461 -13.251 23.046 1.00 26.03 254 ILE A N 1
ATOM 1750 C CA . ILE A 1 254 ? 10.298 -12.449 23.393 1.00 27.41 254 ILE A CA 1
ATOM 1751 C C . ILE A 1 254 ? 9.500 -13.105 24.504 1.00 27.66 254 ILE A C 1
ATOM 1752 O O . ILE A 1 254 ? 9.504 -14.332 24.640 1.00 27.91 254 ILE A O 1
ATOM 1757 N N . PRO A 1 255 ? 8.794 -12.296 25.299 1.00 26.29 255 PRO A N 1
ATOM 1758 C CA . PRO A 1 255 ? 7.914 -12.888 26.297 1.00 28.99 255 PRO A CA 1
ATOM 1759 C C . PRO A 1 255 ? 6.682 -13.527 25.642 1.00 31.12 255 PRO A C 1
ATOM 1760 O O . PRO A 1 255 ? 6.078 -12.926 24.753 1.00 35.80 255 PRO A O 1
ATOM 1764 N N . SER A 1 256 ? 6.334 -14.734 26.076 1.00 30.66 256 SER A N 1
ATOM 1765 C CA . SER A 1 256 ? 5.172 -15.453 25.543 1.00 32.29 256 SER A CA 1
ATOM 1766 C C . SER A 1 256 ? 3.918 -14.970 26.229 1.00 31.81 256 SER A C 1
ATOM 1767 O O . SER A 1 256 ? 3.972 -14.312 27.267 1.00 28.14 256 SER A O 1
ATOM 1770 N N . SER A 1 257 ? 2.773 -15.322 25.665 1.00 30.84 257 SER A N 1
ATOM 1771 C CA . SER A 1 257 ? 1.507 -14.997 26.284 1.00 34.60 257 SER A CA 1
ATOM 1772 C C . SER A 1 257 ? 0.755 -16.317 26.563 1.00 37.07 257 SER A C 1
ATOM 1773 O O . SER A 1 257 ? -0.410 -16.465 26.285 1.00 37.53 257 SER A O 1
ATOM 1776 N N . ILE A 1 258 ? 1.494 -17.265 27.119 1.00 40.67 258 ILE A N 1
ATOM 1777 C CA . ILE A 1 258 ? 1.028 -18.623 27.415 1.00 41.79 258 ILE A CA 1
ATOM 1778 C C . ILE A 1 258 ? 0.156 -18.648 28.681 1.00 39.99 258 ILE A C 1
ATOM 1779 O O . ILE A 1 258 ? -0.698 -19.534 28.845 1.00 41.14 258 ILE A O 1
ATOM 1784 N N . ALA A 1 259 ? 0.319 -17.654 29.563 1.00 38.29 259 ALA A N 1
ATOM 1785 C CA . ALA A 1 259 ? -0.489 -17.548 30.784 1.00 36.32 259 ALA A CA 1
ATOM 1786 C C . ALA A 1 259 ? -0.489 -18.861 31.589 1.00 34.85 259 ALA A C 1
ATOM 1787 O O . ALA A 1 259 ? -1.548 -19.442 31.926 1.00 32.93 259 ALA A O 1
ATOM 1789 N N . PHE A 1 260 ? 0.713 -19.290 31.949 1.00 32.11 260 PHE A N 1
ATOM 1790 C CA . PHE A 1 260 ? 0.950 -20.629 32.500 1.00 30.72 260 PHE A CA 1
ATOM 1791 C C . PHE A 1 260 ? 0.073 -20.988 33.713 1.00 31.13 260 PHE A C 1
ATOM 1792 O O . PHE A 1 260 ? -0.683 -21.980 33.687 1.00 29.12 260 PHE A O 1
ATOM 1800 N N . LEU A 1 261 ? 0.167 -20.203 34.782 1.00 30.73 261 LEU A N 1
ATOM 1801 C CA . LEU A 1 261 ? -0.507 -20.549 36.028 1.00 34.30 261 LEU A CA 1
ATOM 1802 C C . LEU A 1 261 ? -2.028 -20.463 35.906 1.00 36.13 261 LEU A C 1
ATOM 1803 O O . LEU A 1 261 ? -2.738 -21.333 36.426 1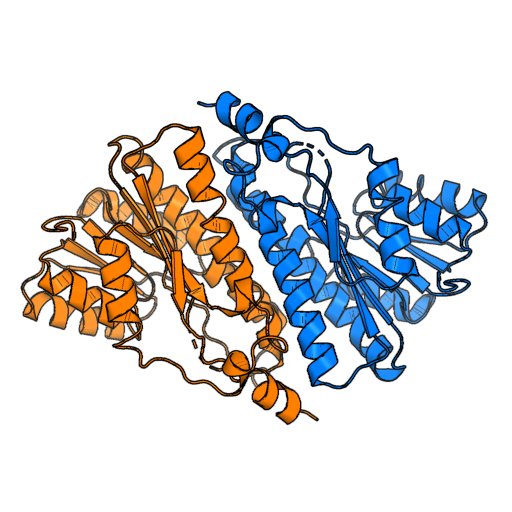.00 38.32 261 LEU A O 1
ATOM 1808 N N . THR A 1 262 ? -2.528 -19.454 35.204 1.00 39.07 262 THR A N 1
ATOM 1809 C CA . THR A 1 262 ? -3.976 -19.307 35.030 1.00 41.73 262 THR A CA 1
ATOM 1810 C C . THR A 1 262 ? -4.518 -20.403 34.099 1.00 43.41 262 THR A C 1
ATOM 1811 O O . THR A 1 262 ? -5.645 -20.879 34.284 1.00 43.79 262 THR A O 1
ATOM 1815 N N . THR A 1 263 ? -3.720 -20.819 33.113 1.00 41.00 263 THR A N 1
ATOM 1816 C CA . THR A 1 263 ? -4.085 -21.954 32.267 1.00 39.05 263 THR A CA 1
ATOM 1817 C C . THR A 1 263 ? -4.235 -23.219 33.132 1.00 37.95 263 THR A C 1
ATOM 1818 O O . THR A 1 263 ? -5.203 -23.978 32.970 1.00 39.66 263 THR A O 1
ATOM 1822 N N . LEU A 1 264 ? -3.301 -23.426 34.054 1.00 36.22 264 LEU A N 1
ATOM 1823 C CA . LEU A 1 264 ? -3.314 -24.610 34.910 1.00 37.26 264 LEU A CA 1
ATOM 1824 C C . LEU A 1 264 ? -4.336 -24.588 36.056 1.00 42.43 264 LEU A C 1
ATOM 1825 O O . LEU A 1 264 ? -4.832 -25.651 36.479 1.00 39.62 264 LEU A O 1
ATOM 1830 N N . GLU A 1 265 ? -4.620 -23.402 36.590 1.00 47.01 265 GLU A N 1
ATOM 1831 C CA . GLU A 1 265 ? -5.618 -23.271 37.667 1.00 52.32 265 GLU A CA 1
ATOM 1832 C C . GLU A 1 265 ? -7.019 -23.661 37.194 1.00 55.04 265 GLU A C 1
ATOM 1833 O O . GLU A 1 265 ? -7.849 -24.061 37.996 1.00 57.43 265 GLU A O 1
ATOM 1836 N N . ARG A 1 266 ? -7.269 -23.555 35.892 1.00 58.14 266 ARG A N 1
ATOM 1837 C CA . ARG A 1 266 ? -8.548 -23.946 35.307 1.00 61.86 266 ARG A CA 1
ATOM 1838 C C . ARG A 1 266 ? -8.869 -25.449 35.430 1.00 64.26 266 ARG A C 1
ATOM 1839 O O . ARG A 1 266 ? -9.956 -25.873 35.061 1.00 64.21 266 ARG A O 1
ATOM 1843 N N . ILE A 1 267 ? -7.919 -26.246 35.918 1.00 66.88 267 ILE A N 1
ATOM 1844 C CA . ILE A 1 267 ? -8.243 -27.515 36.574 1.00 69.14 267 ILE A CA 1
ATOM 1845 C C . ILE A 1 267 ? -7.993 -27.369 38.072 1.00 72.44 267 ILE A C 1
ATOM 1846 O O . ILE A 1 267 ? -8.894 -27.576 38.882 1.00 74.67 267 ILE A O 1
ATOM 1851 N N . LEU A 1 268 ? -6.780 -26.947 38.420 1.00 75.35 268 LEU A N 1
ATOM 1852 C CA . LEU A 1 268 ? -6.200 -27.140 39.752 1.00 76.51 268 LEU A CA 1
ATOM 1853 C C . LEU A 1 268 ? -6.355 -28.589 40.203 1.00 76.70 268 LEU A C 1
ATOM 1854 O O . LEU A 1 268 ? -6.177 -29.513 39.402 1.00 77.30 268 LEU A O 1
ATOM 1859 N N . ARG B 1 25 ? 21.540 -39.062 51.893 1.00 43.35 25 ARG B N 1
ATOM 1860 C CA . ARG B 1 25 ? 21.515 -38.373 50.567 1.00 45.16 25 ARG B CA 1
ATOM 1861 C C . ARG B 1 25 ? 20.636 -39.103 49.547 1.00 43.80 25 ARG B C 1
ATOM 1862 O O . ARG B 1 25 ? 19.974 -38.456 48.743 1.00 42.73 25 ARG B O 1
ATOM 1870 N N . ARG B 1 26 ? 20.638 -40.437 49.589 1.00 41.81 26 ARG B N 1
ATOM 1871 C CA . ARG B 1 26 ? 19.914 -41.258 48.621 1.00 41.35 26 ARG B CA 1
ATOM 1872 C C . ARG B 1 26 ? 18.674 -41.904 49.221 1.00 39.51 26 ARG B C 1
ATOM 1873 O O . ARG B 1 26 ? 18.722 -42.442 50.341 1.00 38.06 26 ARG B O 1
ATOM 1881 N N . LYS B 1 27 ? 17.583 -41.889 48.452 1.00 36.80 27 LYS B N 1
ATOM 1882 C CA . LYS B 1 27 ? 16.353 -42.586 48.827 1.00 34.54 27 LYS B CA 1
ATOM 1883 C C . LYS B 1 27 ? 16.473 -44.076 48.583 1.00 34.39 27 LYS B C 1
ATOM 1884 O O . LYS B 1 27 ? 17.297 -44.520 47.783 1.00 33.45 27 LYS B O 1
ATOM 1890 N N . SER B 1 28 ? 15.648 -44.847 49.293 1.00 34.61 28 SER B N 1
ATOM 1891 C CA . SER B 1 28 ? 15.492 -46.258 49.008 1.00 34.22 28 SER B CA 1
ATOM 1892 C C . SER B 1 28 ? 14.398 -46.394 47.957 1.00 33.55 28 SER B C 1
ATOM 1893 O O . SER B 1 28 ? 13.459 -45.604 47.924 1.00 34.81 28 SER B O 1
ATOM 1896 N N . VAL B 1 29 ? 14.541 -47.380 47.088 1.00 33.00 29 VAL B N 1
ATOM 1897 C CA . VAL B 1 29 ? 13.526 -47.668 46.079 1.00 33.18 29 VAL B CA 1
ATOM 1898 C C . VAL B 1 29 ? 13.068 -49.116 46.200 1.00 32.63 29 VAL B C 1
ATOM 1899 O O . VAL B 1 29 ? 12.613 -49.721 45.221 1.00 32.17 29 VAL B O 1
ATOM 1903 N N . THR B 1 30 ? 13.167 -49.659 47.413 1.00 32.94 30 THR B N 1
ATOM 1904 C CA . THR B 1 30 ? 12.831 -51.057 47.654 1.00 32.87 30 THR B CA 1
ATOM 1905 C C . THR B 1 30 ? 11.346 -51.262 47.453 1.00 32.86 30 THR B C 1
ATOM 1906 O O . THR B 1 30 ? 10.538 -50.541 48.031 1.00 34.45 30 THR B O 1
ATOM 1910 N N . GLY B 1 31 ? 10.988 -52.238 46.626 1.00 32.15 31 GLY B N 1
ATOM 1911 C CA . GLY B 1 31 ? 9.582 -52.542 46.373 1.00 33.71 31 GLY B CA 1
ATOM 1912 C C . GLY B 1 31 ? 8.862 -51.541 45.484 1.00 33.43 31 GLY B C 1
ATOM 1913 O O . GLY B 1 31 ? 7.673 -51.703 45.199 1.00 33.75 31 GLY B O 1
ATOM 1914 N N . GLU B 1 32 ? 9.565 -50.506 45.027 1.00 32.78 32 GLU B N 1
ATOM 1915 C CA . GLU B 1 32 ? 8.980 -49.587 44.060 1.00 31.94 32 GLU B CA 1
ATOM 1916 C C . GLU B 1 32 ? 8.825 -50.322 42.730 1.00 29.79 32 GLU B C 1
ATOM 1917 O O . GLU B 1 32 ? 9.701 -51.086 42.343 1.00 27.92 32 GLU B O 1
ATOM 1923 N N . ILE B 1 33 ? 7.699 -50.101 42.050 1.00 28.46 33 ILE B N 1
ATOM 1924 C CA . ILE B 1 33 ? 7.516 -50.592 40.693 1.00 26.55 33 ILE B CA 1
ATOM 1925 C C . ILE B 1 33 ? 8.167 -49.603 39.723 1.00 27.19 33 ILE B C 1
ATOM 1926 O O . ILE B 1 33 ? 7.695 -48.472 39.547 1.00 25.31 33 ILE B O 1
ATOM 1931 N N . VAL B 1 34 ? 9.242 -50.064 39.093 1.00 25.93 34 VAL B N 1
ATOM 1932 C CA . VAL B 1 34 ? 10.064 -49.268 38.209 1.00 26.52 34 VAL B CA 1
ATOM 1933 C C . VAL B 1 34 ? 9.915 -49.825 36.791 1.00 26.21 34 VAL B C 1
ATOM 1934 O O . VAL B 1 34 ? 10.234 -50.999 36.528 1.00 27.23 34 VAL B O 1
ATOM 1938 N N . LEU B 1 35 ? 9.388 -48.992 35.898 1.00 24.91 35 LEU B N 1
ATOM 1939 C CA . LEU B 1 35 ? 9.210 -49.357 34.511 1.00 25.27 35 LEU B CA 1
ATOM 1940 C C . LEU B 1 35 ? 10.292 -48.678 33.676 1.00 25.99 35 LEU B C 1
ATOM 1941 O O . LEU B 1 35 ? 10.464 -47.436 33.712 1.00 25.10 35 LEU B O 1
ATOM 1946 N N . ILE B 1 36 ? 11.041 -49.490 32.933 1.00 24.38 36 ILE B N 1
ATOM 1947 C CA . ILE B 1 36 ? 12.076 -48.974 32.065 1.00 24.82 36 ILE B CA 1
ATOM 1948 C C . ILE B 1 36 ? 11.769 -49.360 30.635 1.00 25.16 36 ILE B C 1
ATOM 1949 O O . ILE B 1 36 ? 11.596 -50.558 30.332 1.00 23.30 36 ILE B O 1
ATOM 1954 N N . THR B 1 37 ? 11.703 -48.349 29.769 1.00 22.71 37 THR B N 1
ATOM 1955 C CA . THR B 1 37 ? 11.563 -48.572 28.326 1.00 26.38 37 THR B CA 1
ATOM 1956 C C . THR B 1 37 ? 12.963 -48.683 27.678 1.00 27.20 37 THR B C 1
ATOM 1957 O O . THR B 1 37 ? 13.948 -48.113 28.166 1.00 28.73 37 THR B O 1
ATOM 1961 N N . GLY B 1 38 ? 13.052 -49.440 26.590 1.00 27.93 38 GLY B N 1
ATOM 1962 C CA . GLY B 1 38 ? 14.345 -49.696 25.949 1.00 29.00 38 GLY B CA 1
ATOM 1963 C C . GLY B 1 38 ? 15.260 -50.529 26.831 1.00 27.20 38 GLY B C 1
ATOM 1964 O O . GLY B 1 38 ? 16.486 -50.399 26.765 1.00 29.58 38 GLY B O 1
ATOM 1965 N N . ALA B 1 39 ? 14.660 -51.396 27.646 1.00 29.76 39 ALA B N 1
ATOM 1966 C CA . ALA B 1 39 ? 15.370 -52.129 28.693 1.00 30.45 39 ALA B CA 1
ATOM 1967 C C . ALA B 1 39 ? 16.091 -53.395 28.184 1.00 31.58 39 ALA B C 1
ATOM 1968 O O . ALA B 1 39 ? 16.764 -54.072 28.951 1.00 30.98 39 ALA B O 1
ATOM 1970 N N . GLY B 1 40 ? 15.964 -53.682 26.896 1.00 33.66 40 GLY B N 1
ATOM 1971 C CA . GLY B 1 40 ? 16.585 -54.864 26.293 1.00 34.87 40 GLY B CA 1
ATOM 1972 C C . GLY B 1 40 ? 18.019 -54.643 25.834 1.00 35.38 40 GLY B C 1
ATOM 1973 O O . GLY B 1 40 ? 18.672 -55.576 25.395 1.00 35.28 40 GLY B O 1
ATOM 1974 N N . HIS B 1 41 ? 18.519 -53.417 25.934 1.00 34.73 41 HIS B N 1
ATOM 1975 C CA . HIS B 1 41 ? 19.882 -53.114 25.487 1.00 34.60 41 HIS B CA 1
ATOM 1976 C C . HIS B 1 41 ? 20.400 -51.857 26.141 1.00 35.90 41 HIS B C 1
ATOM 1977 O O . HIS B 1 41 ? 19.615 -51.083 26.712 1.00 34.34 41 HIS B O 1
ATOM 1984 N N . GLY B 1 42 ? 21.708 -51.638 25.997 1.00 32.34 42 GLY B N 1
ATOM 1985 C CA . GLY B 1 42 ? 22.339 -50.350 26.288 1.00 31.72 42 GLY B CA 1
ATOM 1986 C C . GLY B 1 42 ? 22.132 -49.860 27.712 1.00 29.48 42 GLY B C 1
ATOM 1987 O O . GLY B 1 42 ? 22.093 -50.653 28.662 1.00 29.50 42 GLY B O 1
ATOM 1988 N N . ILE B 1 43 ? 21.967 -48.548 27.856 1.00 30.76 43 ILE B N 1
ATOM 1989 C CA A ILE B 1 43 ? 21.851 -48.007 29.203 0.35 30.61 43 ILE B CA 1
ATOM 1990 C CA B ILE B 1 43 ? 21.768 -47.864 29.140 0.35 29.38 43 ILE B CA 1
ATOM 1991 C C . ILE B 1 43 ? 20.537 -48.397 29.873 1.00 29.50 43 ILE B C 1
ATOM 1992 O O . ILE B 1 43 ? 20.486 -48.458 31.095 1.00 30.67 43 ILE B O 1
ATOM 2001 N N . GLY B 1 44 ? 19.500 -48.741 29.112 1.00 29.26 44 GLY B N 1
ATOM 2002 C CA . GLY B 1 44 ? 18.271 -49.255 29.722 1.00 27.64 44 GLY B CA 1
ATOM 2003 C C . GLY B 1 44 ? 18.496 -50.549 30.473 1.00 26.85 44 GLY B C 1
ATOM 2004 O O . GLY B 1 44 ? 18.040 -50.724 31.604 1.00 26.84 44 GLY B O 1
ATOM 2005 N N . ARG B 1 45 ? 19.199 -51.462 29.826 1.00 28.21 45 ARG B N 1
ATOM 2006 C CA . ARG B 1 45 ? 19.603 -52.722 30.431 1.00 29.63 45 ARG B CA 1
ATOM 2007 C C . ARG B 1 45 ? 20.455 -52.515 31.678 1.00 28.06 45 ARG B C 1
ATOM 2008 O O . ARG B 1 45 ? 20.206 -53.123 32.707 1.00 28.90 45 ARG B O 1
ATOM 2016 N N . LEU B 1 46 ? 21.468 -51.670 31.565 1.00 27.58 46 LEU B N 1
ATOM 2017 C CA . LEU B 1 46 ? 22.373 -51.414 32.689 1.00 28.73 46 LEU B CA 1
ATOM 2018 C C . LEU B 1 46 ? 21.620 -50.746 33.825 1.00 28.24 46 LEU B C 1
ATOM 2019 O O . LEU B 1 46 ? 21.883 -51.025 34.995 1.00 26.71 46 LEU B O 1
ATOM 2024 N N . THR B 1 47 ? 20.663 -49.888 33.480 1.00 26.90 47 THR B N 1
ATOM 2025 C CA . THR B 1 47 ? 19.820 -49.238 34.492 1.00 28.63 47 THR B CA 1
ATOM 2026 C C . THR B 1 47 ? 18.909 -50.243 35.210 1.00 27.41 47 THR B C 1
ATOM 2027 O O . THR B 1 47 ? 18.720 -50.170 36.422 1.00 26.02 47 THR B O 1
ATOM 2031 N N . ALA B 1 48 ? 18.365 -51.192 34.456 1.00 29.48 48 ALA B N 1
ATOM 2032 C CA . ALA B 1 48 ? 17.555 -52.259 35.044 1.00 29.72 48 ALA B CA 1
ATOM 2033 C C . ALA B 1 48 ? 18.363 -53.049 36.085 1.00 27.37 48 ALA B C 1
ATOM 2034 O O . ALA B 1 48 ? 17.881 -53.307 37.188 1.00 26.11 48 ALA B O 1
ATOM 2036 N N . TYR B 1 49 ? 19.613 -53.356 35.766 1.00 26.60 49 TYR B N 1
ATOM 2037 C CA . TYR B 1 49 ? 20.477 -54.058 36.721 1.00 28.60 49 TYR B CA 1
ATOM 2038 C C . TYR B 1 49 ? 20.694 -53.285 38.013 1.00 29.20 49 TYR B C 1
ATOM 2039 O O . TYR B 1 49 ? 20.691 -53.877 39.091 1.00 28.93 49 TYR B O 1
ATOM 2048 N N . GLU B 1 50 ? 20.885 -51.972 37.917 1.00 27.98 50 GLU B N 1
ATOM 2049 C CA . GLU B 1 50 ? 21.097 -51.183 39.116 1.00 28.79 50 GLU B CA 1
ATOM 2050 C C . GLU B 1 50 ? 19.839 -51.174 39.977 1.00 29.22 50 GLU B C 1
ATOM 2051 O O . GLU B 1 50 ? 19.929 -51.331 41.193 1.00 29.18 50 GLU B O 1
ATOM 2057 N N . PHE B 1 51 ? 18.669 -51.026 39.353 1.00 28.24 51 PHE B N 1
ATOM 2058 C CA . PHE B 1 51 ? 17.421 -51.080 40.111 1.00 28.08 51 PHE B CA 1
ATOM 2059 C C . PHE B 1 51 ? 17.195 -52.459 40.730 1.00 27.82 51 PHE B C 1
ATOM 2060 O O . PHE B 1 51 ? 16.615 -52.566 41.809 1.00 29.14 51 PHE B O 1
ATOM 2068 N N . ALA B 1 52 ? 17.651 -53.500 40.043 1.00 27.88 52 ALA B N 1
ATOM 2069 C CA . ALA B 1 52 ? 17.558 -54.875 40.542 1.00 29.05 52 ALA B CA 1
ATOM 2070 C C . ALA B 1 52 ? 18.313 -55.024 41.868 1.00 30.36 52 ALA B C 1
ATOM 2071 O O . ALA B 1 52 ? 17.807 -55.590 42.846 1.00 28.61 52 ALA B O 1
ATOM 2073 N N . LYS B 1 53 ? 19.515 -54.465 41.914 1.00 32.63 53 LYS B N 1
ATOM 2074 C CA . LYS B 1 53 ? 20.343 -54.548 43.119 1.00 33.52 53 LYS B CA 1
ATOM 2075 C C . LYS B 1 53 ? 19.697 -53.812 44.294 1.00 33.52 53 LYS B C 1
ATOM 2076 O O . LYS B 1 53 ? 19.885 -54.200 45.442 1.00 32.17 53 LYS B O 1
ATOM 2082 N N . LEU B 1 54 ? 18.921 -52.771 43.999 1.00 31.20 54 LEU B N 1
ATOM 2083 C CA . LEU B 1 54 ? 18.252 -51.958 45.024 1.00 32.51 54 LEU B CA 1
ATOM 2084 C C . LEU B 1 54 ? 16.865 -52.502 45.416 1.00 32.09 54 LEU B C 1
ATOM 2085 O O . LEU B 1 54 ? 16.137 -51.880 46.208 1.00 32.29 54 LEU B O 1
ATOM 2090 N N . LYS B 1 55 ? 16.514 -53.644 44.837 1.00 30.42 55 LYS B N 1
ATOM 2091 C CA . LYS B 1 55 ? 15.341 -54.445 45.225 1.00 32.88 55 LYS B CA 1
ATOM 2092 C C . LYS B 1 55 ? 14.026 -53.788 44.841 1.00 32.47 55 LYS B C 1
ATOM 2093 O O . LYS B 1 55 ? 13.011 -53.926 45.532 1.00 28.94 55 LYS B O 1
ATOM 2099 N N . SER B 1 56 ? 14.056 -53.086 43.712 1.00 30.40 56 SER B N 1
ATOM 2100 C CA . SER B 1 56 ? 12.851 -52.601 43.077 1.00 31.45 56 SER B CA 1
ATOM 2101 C C . SER B 1 56 ? 12.148 -53.765 42.402 1.00 31.08 56 SER B C 1
ATOM 2102 O O . SER B 1 56 ? 12.768 -54.790 42.111 1.00 30.65 56 SER B O 1
ATOM 2105 N N . LYS B 1 57 ? 10.851 -53.599 42.165 1.00 30.18 57 LYS B N 1
ATOM 2106 C CA . LYS B 1 57 ? 10.080 -54.518 41.358 1.00 30.72 57 LYS B CA 1
ATOM 2107 C C . LYS B 1 57 ? 10.120 -53.995 39.930 1.00 31.50 57 LYS B C 1
ATOM 2108 O O . LYS B 1 57 ? 9.581 -52.915 39.650 1.00 30.75 57 LYS B O 1
ATOM 2113 N N . LEU B 1 58 ? 10.748 -54.746 39.025 1.00 28.80 58 LEU B N 1
ATOM 2114 C CA . LEU B 1 58 ? 11.002 -54.258 37.667 1.00 28.61 58 LEU B CA 1
ATOM 2115 C C . LEU B 1 58 ? 9.930 -54.621 36.644 1.00 28.37 58 LEU B C 1
ATOM 2116 O O . LEU B 1 58 ? 9.467 -55.771 36.576 1.00 26.95 58 LEU B O 1
ATOM 2121 N N . VAL B 1 59 ? 9.561 -53.630 35.830 1.00 26.96 59 VAL B N 1
ATOM 2122 C CA . VAL B 1 59 ? 8.758 -53.852 34.637 1.00 25.40 59 VAL B CA 1
ATOM 2123 C C . VAL B 1 59 ? 9.593 -53.393 33.463 1.00 26.75 59 VAL B C 1
ATOM 2124 O O . VAL B 1 59 ? 9.936 -52.195 33.349 1.00 26.30 59 VAL B O 1
ATOM 2128 N N . LEU B 1 60 ? 9.945 -54.331 32.590 1.00 25.80 60 LEU B N 1
ATOM 2129 C CA . LEU B 1 60 ? 10.838 -54.021 31.475 1.00 26.14 60 LEU B CA 1
ATOM 2130 C C . LEU B 1 60 ? 10.103 -54.048 30.146 1.00 26.42 60 LEU B C 1
ATOM 2131 O O . LEU B 1 60 ? 9.393 -55.012 29.840 1.00 26.11 60 LEU B O 1
ATOM 2136 N N . TRP B 1 61 ? 10.263 -52.969 29.377 1.00 25.66 61 TRP B N 1
ATOM 2137 C CA . TRP B 1 61 ? 9.654 -52.833 28.062 1.00 26.16 61 TRP B CA 1
ATOM 2138 C C . TRP B 1 61 ? 10.746 -52.715 27.027 1.00 26.36 61 TRP B C 1
ATOM 2139 O O . TRP B 1 61 ? 11.731 -51.997 27.210 1.00 29.26 61 TRP B O 1
ATOM 2150 N N . ASP B 1 62 ? 10.562 -53.410 25.920 1.00 28.83 62 ASP B N 1
ATOM 2151 C CA . ASP B 1 62 ? 11.480 -53.292 24.796 1.00 28.99 62 ASP B CA 1
ATOM 2152 C C . ASP B 1 62 ? 10.813 -53.951 23.593 1.00 28.35 62 ASP B C 1
ATOM 2153 O O . ASP B 1 62 ? 9.966 -54.823 23.749 1.00 26.54 62 ASP B O 1
ATOM 2158 N N . ILE B 1 63 ? 11.181 -53.511 22.405 1.00 27.62 63 ILE B N 1
ATOM 2159 C CA . ILE B 1 63 ? 10.698 -54.123 21.181 1.00 32.55 63 ILE B CA 1
ATOM 2160 C C . ILE B 1 63 ? 11.305 -55.515 20.911 1.00 32.45 63 ILE B C 1
ATOM 2161 O O . ILE B 1 63 ? 10.760 -56.268 20.112 1.00 32.75 63 ILE B O 1
ATOM 2166 N N . ASN B 1 64 ? 12.400 -55.862 21.596 1.00 32.86 64 ASN B N 1
ATOM 2167 C CA . ASN B 1 64 ? 13.117 -57.136 21.364 1.00 33.72 64 ASN B CA 1
ATOM 2168 C C . ASN B 1 64 ? 12.890 -58.162 22.476 1.00 34.76 64 ASN B C 1
ATOM 2169 O O . ASN B 1 64 ? 13.320 -57.966 23.625 1.00 34.35 64 ASN B O 1
ATOM 2174 N N . LYS B 1 65 ? 12.253 -59.271 22.144 1.00 34.85 65 LYS B N 1
ATOM 2175 C CA . LYS B 1 65 ? 11.912 -60.243 23.173 1.00 35.60 65 LYS B CA 1
ATOM 2176 C C . LYS B 1 65 ? 13.157 -60.851 23.838 1.00 35.85 65 LYS B C 1
ATOM 2177 O O . LYS B 1 65 ? 13.164 -61.067 25.057 1.00 32.81 65 LYS B O 1
ATOM 2181 N N . HIS B 1 66 ? 14.207 -61.105 23.055 1.00 36.11 66 HIS B N 1
ATOM 2182 C CA . HIS B 1 66 ? 15.390 -61.831 23.560 1.00 36.78 66 HIS B CA 1
ATOM 2183 C C . HIS B 1 66 ? 16.229 -60.933 24.473 1.00 35.03 66 HIS B C 1
ATOM 2184 O O . HIS B 1 66 ? 16.599 -61.329 25.587 1.00 32.31 66 HIS B O 1
ATOM 2191 N N . GLY B 1 67 ? 16.510 -59.724 23.994 1.00 34.09 67 GLY B N 1
ATOM 2192 C CA . GLY B 1 67 ? 17.208 -58.690 24.790 1.00 35.95 67 GLY B CA 1
ATOM 2193 C C . GLY B 1 67 ? 16.482 -58.480 26.106 1.00 36.33 67 GLY B C 1
ATOM 2194 O O . GLY B 1 67 ? 17.072 -58.488 27.185 1.00 34.51 67 GLY B O 1
ATOM 2195 N N . LEU B 1 68 ? 15.173 -58.330 26.001 1.00 36.42 68 LEU B N 1
ATOM 2196 C CA . LEU B 1 68 ? 14.309 -58.241 27.159 1.00 38.01 68 LEU B CA 1
ATOM 2197 C C . LEU B 1 68 ? 14.468 -59.441 28.116 1.00 37.78 68 LEU B C 1
ATOM 2198 O O . LEU B 1 68 ? 14.704 -59.251 29.310 1.00 38.95 68 LEU B O 1
ATOM 2203 N N . GLU B 1 69 ? 14.372 -60.669 27.599 1.00 36.55 69 GLU B N 1
ATOM 2204 C CA . GLU B 1 69 ? 14.497 -61.864 28.446 1.00 37.18 69 GLU B CA 1
ATOM 2205 C C . GLU B 1 69 ? 15.898 -61.983 29.053 1.00 34.90 69 GLU B C 1
ATOM 2206 O O . GLU B 1 69 ? 16.038 -62.391 30.208 1.00 33.32 69 GLU B O 1
ATOM 2209 N N . GLU B 1 70 ? 16.919 -61.605 28.287 1.00 31.74 70 GLU B N 1
ATOM 2210 C CA . GLU B 1 70 ? 18.287 -61.566 28.809 1.00 33.06 70 GLU B CA 1
ATOM 2211 C C . GLU B 1 70 ? 18.410 -60.606 29.999 1.00 31.70 70 GLU B C 1
ATOM 2212 O O . GLU B 1 70 ? 18.948 -60.963 31.047 1.00 30.77 70 GLU B O 1
ATOM 2215 N N . THR B 1 71 ? 17.900 -59.388 29.840 1.00 29.58 71 THR B N 1
ATOM 2216 C CA . THR B 1 71 ? 17.946 -58.416 30.911 1.00 28.98 71 THR B CA 1
ATOM 2217 C C . THR B 1 71 ? 17.183 -58.951 32.123 1.00 29.69 71 THR B C 1
ATOM 2218 O O . THR B 1 71 ? 17.683 -58.898 33.258 1.00 28.37 71 THR B O 1
ATOM 2222 N N . ALA B 1 72 ? 15.983 -59.483 31.879 1.00 29.16 72 ALA B N 1
ATOM 2223 C CA . ALA B 1 72 ? 15.139 -60.030 32.948 1.00 31.29 72 ALA B CA 1
ATOM 2224 C C . ALA B 1 72 ? 15.841 -61.135 33.731 1.00 31.54 72 ALA B C 1
ATOM 2225 O O . ALA B 1 72 ? 15.816 -61.154 34.965 1.00 31.89 72 ALA B O 1
ATOM 2227 N N . ALA B 1 73 ? 16.462 -62.060 33.005 1.00 32.96 73 ALA B N 1
ATOM 2228 C CA . ALA B 1 73 ? 17.144 -63.206 33.617 1.00 32.18 73 ALA B 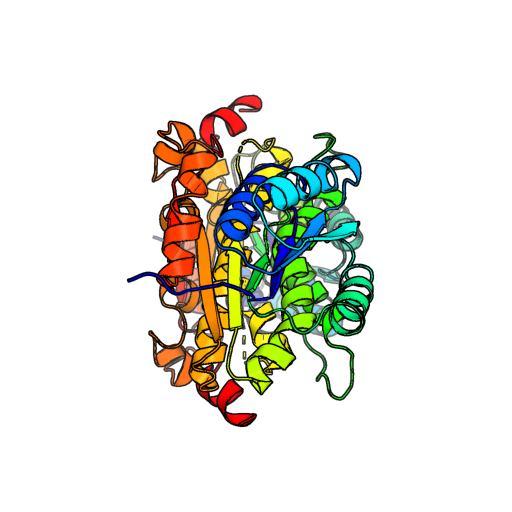CA 1
ATOM 2229 C C . ALA B 1 73 ? 18.217 -62.739 34.604 1.00 32.68 73 ALA B C 1
ATOM 2230 O O . ALA B 1 73 ? 18.314 -63.245 35.729 1.00 29.37 73 ALA B O 1
ATOM 2232 N N . LYS B 1 74 ? 18.997 -61.738 34.200 1.00 34.23 74 LYS B N 1
ATOM 2233 C CA . LYS B 1 74 ? 20.034 -61.209 35.076 1.00 34.53 74 LYS B CA 1
ATOM 2234 C C . LYS B 1 74 ? 19.427 -60.426 36.248 1.00 33.73 74 LYS B C 1
ATOM 2235 O O . LYS B 1 74 ? 19.917 -60.512 37.367 1.00 32.92 74 LYS B O 1
ATOM 2241 N N . CYS B 1 75 ? 18.352 -59.681 36.006 1.00 33.71 75 CYS B N 1
ATOM 2242 C CA . CYS B 1 75 ? 17.668 -58.989 37.104 1.00 35.02 75 CYS B CA 1
ATOM 2243 C C . CYS B 1 75 ? 17.160 -59.973 38.166 1.00 35.71 75 CYS B C 1
ATOM 2244 O O . CYS B 1 75 ? 17.240 -59.707 39.371 1.00 34.76 75 CYS B O 1
ATOM 2247 N N . LYS B 1 76 ? 16.646 -61.107 37.702 1.00 36.83 76 LYS B N 1
ATOM 2248 C CA . LYS B 1 76 ? 16.179 -62.166 38.583 1.00 38.13 76 LYS B CA 1
ATOM 2249 C C . LYS B 1 76 ? 17.360 -62.789 39.336 1.00 37.19 76 LYS B C 1
ATOM 2250 O O . LYS B 1 76 ? 17.272 -63.024 40.539 1.00 39.33 76 LYS B O 1
ATOM 2256 N N . GLY B 1 77 ? 18.462 -63.023 38.626 1.00 34.88 77 GLY B N 1
ATOM 2257 C CA . GLY B 1 77 ? 19.714 -63.444 39.238 1.00 34.58 77 GLY B CA 1
ATOM 2258 C C . GLY B 1 77 ? 20.244 -62.516 40.319 1.00 34.00 77 GLY B C 1
ATOM 2259 O O . GLY B 1 77 ? 20.894 -62.968 41.262 1.00 32.11 77 GLY B O 1
ATOM 2260 N N . LEU B 1 78 ? 19.972 -61.220 40.185 1.00 32.13 78 LEU B N 1
ATOM 2261 C CA . LEU B 1 78 ? 20.370 -60.230 41.182 1.00 33.52 78 LEU B CA 1
ATOM 2262 C C . LEU B 1 78 ? 19.366 -60.140 42.336 1.00 35.87 78 LEU B C 1
ATOM 2263 O O . LEU B 1 78 ? 19.577 -59.367 43.288 1.00 36.19 78 LEU B O 1
ATOM 2268 N N . GLY B 1 79 ? 18.274 -60.904 42.231 1.00 36.06 79 GLY B N 1
ATOM 2269 C CA . GLY B 1 79 ? 17.330 -61.095 43.323 1.00 36.76 79 GLY B CA 1
ATOM 2270 C C . GLY B 1 79 ? 16.008 -60.355 43.219 1.00 37.44 79 GLY B C 1
ATOM 2271 O O . GLY B 1 79 ? 15.225 -60.362 44.175 1.00 38.63 79 GLY B O 1
ATOM 2272 N N . ALA B 1 80 ? 15.736 -59.725 42.076 1.00 36.75 80 ALA B N 1
ATOM 2273 C CA . ALA B 1 80 ? 14.559 -58.863 41.947 1.00 35.57 80 ALA B CA 1
ATOM 2274 C C . ALA B 1 80 ? 13.394 -59.546 41.240 1.00 34.22 80 ALA B C 1
ATOM 2275 O O . ALA B 1 80 ? 13.586 -60.394 40.376 1.00 30.80 80 ALA B O 1
ATOM 2277 N N . LYS B 1 81 ? 12.185 -59.146 41.624 1.00 34.93 81 LYS B N 1
ATOM 2278 C CA . LYS B 1 81 ? 10.972 -59.521 40.915 1.00 35.34 81 LYS B CA 1
ATOM 2279 C C . LYS B 1 81 ? 10.956 -58.736 39.615 1.00 34.01 81 LYS B C 1
ATOM 2280 O O . LYS B 1 81 ? 11.223 -57.520 39.598 1.00 29.31 81 LYS B O 1
ATOM 2284 N N . VAL B 1 82 ? 10.664 -59.437 38.525 1.00 33.30 82 VAL B N 1
ATOM 2285 C CA . VAL B 1 82 ? 10.769 -58.859 37.197 1.00 34.43 82 VAL B CA 1
ATOM 2286 C C . VAL B 1 82 ? 9.622 -59.314 36.309 1.00 33.14 82 VAL B C 1
ATOM 2287 O O . VAL B 1 82 ? 9.236 -60.494 36.317 1.00 28.45 82 VAL B O 1
ATOM 2291 N N . HIS B 1 83 ? 9.073 -58.366 35.556 1.00 30.62 83 HIS B N 1
ATOM 2292 C CA . HIS B 1 83 ? 8.072 -58.669 34.539 1.00 32.05 83 HIS B CA 1
ATOM 2293 C C . HIS B 1 83 ? 8.452 -57.989 33.238 1.00 31.06 83 HIS B C 1
ATOM 2294 O O . HIS B 1 83 ? 8.993 -56.864 33.238 1.00 29.89 83 HIS B O 1
ATOM 2301 N N . THR B 1 84 ? 8.173 -58.654 32.119 1.00 30.27 84 THR B N 1
ATOM 2302 C CA . THR B 1 84 ? 8.564 -58.125 30.807 1.00 28.94 84 THR B CA 1
ATOM 2303 C C . THR B 1 84 ? 7.396 -58.002 29.830 1.00 28.52 84 THR B C 1
ATOM 2304 O O . THR B 1 84 ? 6.438 -58.766 29.885 1.00 27.70 84 THR B O 1
ATOM 2308 N N . PHE B 1 85 ? 7.501 -57.028 28.938 1.00 26.88 85 PHE B N 1
ATOM 2309 C CA . PHE B 1 85 ? 6.506 -56.789 27.917 1.00 27.49 85 PHE B CA 1
ATOM 2310 C C . PHE B 1 85 ? 7.204 -56.347 26.652 1.00 28.28 85 PHE B C 1
ATOM 2311 O O . PHE B 1 85 ? 8.027 -55.421 26.673 1.00 28.20 85 PHE B O 1
ATOM 2319 N N . VAL B 1 86 ? 6.868 -56.998 25.543 1.00 26.67 86 VAL B N 1
ATOM 2320 C CA . VAL B 1 86 ? 7.387 -56.592 24.249 1.00 26.50 86 VAL B CA 1
ATOM 2321 C C . VAL B 1 86 ? 6.497 -55.475 23.755 1.00 27.23 86 VAL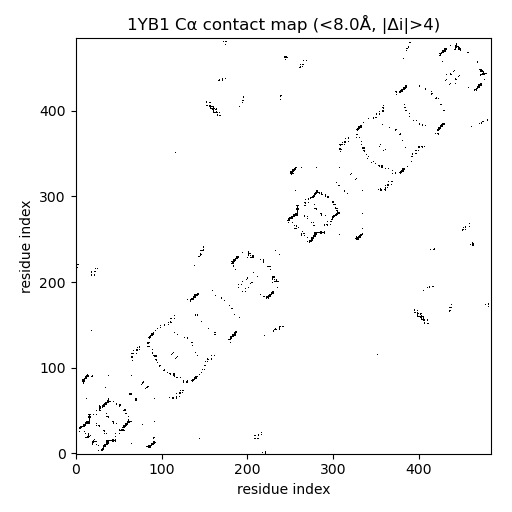 B C 1
ATOM 2322 O O . VAL B 1 86 ? 5.299 -55.669 23.561 1.00 27.18 86 VAL B O 1
ATOM 2326 N N . VAL B 1 87 ? 7.084 -54.297 23.581 1.00 27.52 87 VAL B N 1
ATOM 2327 C CA . VAL B 1 87 ? 6.332 -53.090 23.270 1.00 29.03 87 VAL B CA 1
ATOM 2328 C C . VAL B 1 87 ? 7.077 -52.248 22.243 1.00 29.57 87 VAL B C 1
ATOM 2329 O O . VAL B 1 87 ? 8.274 -51.982 22.385 1.00 31.27 87 VAL B O 1
ATOM 2333 N N . ASP B 1 88 ? 6.360 -51.845 21.204 1.00 28.64 88 ASP B N 1
ATOM 2334 C CA . ASP B 1 88 ? 6.863 -50.889 20.237 1.00 29.07 88 ASP B CA 1
ATOM 2335 C C . ASP B 1 88 ? 6.523 -49.481 20.700 1.00 29.42 88 ASP B C 1
ATOM 2336 O O . ASP B 1 88 ? 5.389 -49.028 20.551 1.00 28.19 88 ASP B O 1
ATOM 2341 N N . CYS B 1 89 ? 7.518 -48.773 21.231 1.00 29.71 89 CYS B N 1
ATOM 2342 C CA . CYS B 1 89 ? 7.291 -47.443 21.767 1.00 30.49 89 CYS B CA 1
ATOM 2343 C C . CYS B 1 89 ? 7.046 -46.379 20.704 1.00 30.86 89 CYS B C 1
ATOM 2344 O O . CYS B 1 89 ? 6.788 -45.239 21.041 1.00 30.27 89 CYS B O 1
ATOM 2347 N N . SER B 1 90 ? 7.102 -46.745 19.427 1.00 31.64 90 SER B N 1
ATOM 2348 C CA . SER B 1 90 ? 6.606 -45.847 18.398 1.00 30.99 90 SER B CA 1
ATOM 2349 C C . SER B 1 90 ? 5.080 -45.900 18.246 1.00 31.77 90 SER B C 1
ATOM 2350 O O . SER B 1 90 ? 4.521 -45.086 17.524 1.00 32.05 90 SER B O 1
ATOM 2353 N N . ASN B 1 91 ? 4.419 -46.844 18.921 1.00 29.92 91 ASN B N 1
ATOM 2354 C CA . ASN B 1 91 ? 3.008 -47.118 18.705 1.00 29.22 91 ASN B CA 1
ATOM 2355 C C . ASN B 1 91 ? 2.209 -46.782 19.968 1.00 27.42 91 ASN B C 1
ATOM 2356 O O . ASN B 1 91 ? 2.266 -47.498 20.950 1.00 24.99 91 ASN B O 1
ATOM 2361 N N . ARG B 1 92 ? 1.494 -45.669 19.929 1.00 26.53 92 ARG B N 1
ATOM 2362 C CA . ARG B 1 92 ? 0.712 -45.209 21.061 1.00 28.46 92 ARG B CA 1
ATOM 2363 C C . ARG B 1 92 ? -0.268 -46.267 21.599 1.00 27.39 92 ARG B C 1
ATOM 2364 O O . ARG B 1 92 ? -0.332 -46.504 22.805 1.00 26.32 92 ARG B O 1
ATOM 2372 N N . GLU B 1 93 ? -1.019 -46.906 20.701 1.00 28.08 93 GLU B N 1
ATOM 2373 C CA . GLU B 1 93 ? -1.946 -47.978 21.106 1.00 28.10 93 GLU B CA 1
ATOM 2374 C C . GLU B 1 93 ? -1.244 -49.128 21.844 1.00 27.65 93 GLU B C 1
ATOM 2375 O O . GLU B 1 93 ? -1.769 -49.653 22.824 1.00 25.43 93 GLU B O 1
ATOM 2378 N N . ASP B 1 94 ? -0.066 -49.534 21.367 1.00 27.81 94 ASP B N 1
ATOM 2379 C CA . ASP B 1 94 ? 0.703 -50.594 22.041 1.00 26.78 94 ASP B CA 1
ATOM 2380 C C . ASP B 1 94 ? 1.135 -50.177 23.450 1.00 25.38 94 ASP B C 1
ATOM 2381 O O . ASP B 1 94 ? 1.127 -50.975 24.385 1.00 26.22 94 ASP B O 1
ATOM 2386 N N . ILE B 1 95 ? 1.541 -48.921 23.601 1.00 24.63 95 ILE B N 1
ATOM 2387 C CA . ILE B 1 95 ? 1.945 -48.408 24.896 1.00 24.94 95 ILE B CA 1
ATOM 2388 C C . ILE B 1 95 ? 0.768 -48.462 25.855 1.00 24.00 95 ILE B C 1
ATOM 2389 O O . ILE B 1 95 ? 0.899 -48.958 26.987 1.00 23.41 95 ILE B O 1
ATOM 2394 N N . TYR B 1 96 ? -0.377 -47.968 25.390 1.00 22.89 96 TYR B N 1
ATOM 2395 C CA . TYR B 1 96 ? -1.573 -47.954 26.220 1.00 24.41 96 TYR B CA 1
ATOM 2396 C C . TYR B 1 96 ? -2.062 -49.366 26.548 1.00 23.91 96 TYR B C 1
ATOM 2397 O O . TYR B 1 96 ? -2.498 -49.639 27.675 1.00 26.59 96 TYR B O 1
ATOM 2406 N N . SER B 1 97 ? -2.010 -50.268 25.570 1.00 26.07 97 SER B N 1
ATOM 2407 C CA . SER B 1 97 ? -2.434 -51.663 25.786 1.00 27.23 97 SER B CA 1
ATOM 2408 C C . SER B 1 97 ? -1.576 -52.322 26.841 1.00 27.78 97 SER B C 1
ATOM 2409 O O . SER B 1 97 ? -2.083 -52.991 27.749 1.00 26.82 97 SER B O 1
ATOM 2412 N N . SER B 1 98 ? -0.265 -52.148 26.696 1.00 26.48 98 SER B N 1
ATOM 2413 C CA . SER B 1 98 ? 0.695 -52.695 27.633 1.00 26.62 98 SER B CA 1
ATOM 2414 C C . SER B 1 98 ? 0.582 -52.068 29.036 1.00 25.74 98 SER B C 1
ATOM 2415 O O . SER B 1 98 ? 0.675 -52.786 30.040 1.00 27.91 98 SER B O 1
ATOM 2418 N N . ALA B 1 99 ? 0.365 -50.759 29.108 1.00 26.37 99 ALA B N 1
ATOM 2419 C CA . ALA B 1 99 ? 0.135 -50.079 30.382 1.00 25.05 99 ALA B CA 1
ATOM 2420 C C . ALA B 1 99 ? -1.080 -50.663 31.101 1.00 26.62 99 ALA B C 1
ATOM 2421 O O . ALA B 1 99 ? -1.053 -50.831 32.323 1.00 24.72 99 ALA B O 1
ATOM 2423 N N . LYS B 1 100 ? -2.140 -50.961 30.350 1.00 28.76 100 LYS B N 1
ATOM 2424 C CA . LYS B 1 100 ? -3.354 -51.522 30.950 1.00 30.44 100 LYS B CA 1
ATOM 2425 C C . LYS B 1 100 ? -3.006 -52.865 31.603 1.00 31.01 100 LYS B C 1
ATOM 2426 O O . LYS B 1 100 ? -3.452 -53.154 32.720 1.00 31.99 100 LYS B O 1
ATOM 2432 N N . LYS B 1 101 ? -2.162 -53.654 30.934 1.00 29.99 101 LYS B N 1
ATOM 2433 C CA . LYS B 1 101 ? -1.712 -54.936 31.472 1.00 30.66 101 LYS B CA 1
ATOM 2434 C C . LYS B 1 101 ? -0.874 -54.752 32.726 1.00 28.59 101 LYS B C 1
ATOM 2435 O O . LYS B 1 101 ? -1.027 -55.501 33.686 1.00 28.81 101 LYS B O 1
ATOM 2441 N N . VAL B 1 102 ? 0.022 -53.766 32.718 1.00 26.79 102 VAL B N 1
ATOM 2442 C CA . VAL B 1 102 ? 0.870 -53.499 33.876 1.00 25.52 102 VAL B CA 1
ATOM 2443 C C . VAL B 1 102 ? -0.005 -53.165 35.096 1.00 26.50 102 VAL B C 1
ATOM 2444 O O . VAL B 1 102 ? 0.193 -53.721 36.176 1.00 26.71 102 VAL B O 1
ATOM 2448 N N . LYS B 1 103 ? -0.978 -52.276 34.912 1.00 26.98 103 LYS B N 1
ATOM 2449 C CA . LYS B 1 103 ? -1.856 -51.863 36.002 1.00 30.43 103 LYS B CA 1
ATOM 2450 C C . LYS B 1 103 ? -2.626 -53.061 36.570 1.00 31.01 103 LYS B C 1
ATOM 2451 O O . LYS B 1 103 ? -2.725 -53.217 37.787 1.00 29.81 103 LYS B O 1
ATOM 2457 N N . ALA B 1 104 ? -3.117 -53.920 35.679 1.00 31.36 104 ALA B N 1
ATOM 2458 C CA . ALA B 1 104 ? -3.946 -55.060 36.073 1.00 31.88 104 ALA B CA 1
ATOM 2459 C C . ALA B 1 104 ? -3.133 -56.192 36.695 1.00 32.92 104 ALA B C 1
ATOM 2460 O O . ALA B 1 104 ? -3.577 -56.820 37.662 1.00 34.02 104 ALA B O 1
ATOM 2462 N N . GLU B 1 105 ? -1.950 -56.458 36.148 1.00 33.58 105 GLU B N 1
ATOM 2463 C CA . GLU B 1 105 ? -1.188 -57.658 36.521 1.00 36.41 105 GLU B CA 1
ATOM 2464 C C . GLU B 1 105 ? -0.152 -57.392 37.601 1.00 36.05 105 GLU B C 1
ATOM 2465 O O . GLU B 1 105 ? 0.199 -58.292 38.364 1.00 34.04 105 GLU B O 1
ATOM 2471 N N . ILE B 1 106 ? 0.343 -56.157 37.658 1.00 33.72 106 ILE B N 1
ATOM 2472 C CA . ILE B 1 106 ? 1.471 -55.820 38.517 1.00 33.05 106 ILE B CA 1
ATOM 2473 C C . ILE B 1 106 ? 1.102 -54.738 39.528 1.00 33.08 106 ILE B C 1
ATOM 2474 O O . ILE B 1 106 ? 1.317 -54.915 40.722 1.00 33.65 106 ILE B O 1
ATOM 2479 N N . GLY B 1 107 ? 0.545 -53.626 39.059 1.00 30.68 107 GLY B N 1
ATOM 2480 C CA . GLY B 1 107 ? 0.166 -52.533 39.951 1.00 29.83 107 GLY B CA 1
ATOM 2481 C C . GLY B 1 107 ? 0.509 -51.186 39.353 1.00 28.95 107 GLY B C 1
ATOM 2482 O O . GLY B 1 107 ? 0.659 -51.063 38.144 1.00 26.61 107 GLY B O 1
ATOM 2483 N N . ASP B 1 108 ? 0.630 -50.177 40.206 1.00 28.74 108 ASP B N 1
ATOM 2484 C CA . ASP B 1 108 ? 0.863 -48.815 39.753 1.00 30.27 108 ASP B CA 1
ATOM 2485 C C . ASP B 1 108 ? 2.349 -48.476 39.733 1.00 28.60 108 ASP B C 1
ATOM 2486 O O . ASP B 1 108 ? 2.989 -48.443 40.775 1.00 29.02 108 ASP B O 1
ATOM 2491 N N . VAL B 1 109 ? 2.880 -48.215 38.535 1.00 27.87 109 VAL B N 1
ATOM 2492 C CA . VAL B 1 109 ? 4.274 -47.806 38.362 1.00 25.61 109 VAL B CA 1
ATOM 2493 C C . VAL B 1 109 ? 4.562 -46.573 39.237 1.00 25.55 109 VAL B C 1
ATOM 2494 O O . VAL B 1 109 ? 3.789 -45.621 39.247 1.00 26.53 109 VAL B O 1
ATOM 2498 N N . SER B 1 110 ? 5.664 -46.591 39.974 1.00 25.81 110 SER B N 1
ATOM 2499 C CA . SER B 1 110 ? 6.050 -45.427 40.778 1.00 26.91 110 SER B CA 1
ATOM 2500 C C . SER B 1 110 ? 7.261 -44.692 40.213 1.00 26.47 110 SER B C 1
ATOM 2501 O O . SER B 1 110 ? 7.433 -43.511 40.497 1.00 26.91 110 SER B O 1
ATOM 2504 N N . ILE B 1 111 ? 8.121 -45.400 39.474 1.00 24.71 111 ILE B N 1
ATOM 2505 C CA . ILE B 1 111 ? 9.252 -44.794 38.767 1.00 25.20 111 ILE B CA 1
ATOM 2506 C C . ILE B 1 111 ? 9.179 -45.191 37.299 1.00 24.95 111 ILE B C 1
ATOM 2507 O O . ILE B 1 111 ? 9.291 -46.361 36.956 1.00 25.17 111 ILE B O 1
ATOM 2512 N N . LEU B 1 112 ? 9.003 -44.190 36.446 1.00 24.43 112 LEU B N 1
ATOM 2513 C CA . LEU B 1 112 ? 8.948 -44.381 34.998 1.00 23.87 112 LEU B CA 1
ATOM 2514 C C . LEU B 1 112 ? 10.210 -43.851 34.351 1.00 25.60 112 LEU B C 1
ATOM 2515 O O . LEU B 1 112 ? 10.532 -42.666 34.464 1.00 23.50 112 LEU B O 1
ATOM 2520 N N . VAL B 1 113 ? 10.930 -44.737 33.675 1.00 24.93 113 VAL B N 1
ATOM 2521 C CA . VAL B 1 113 ? 12.164 -44.361 33.004 1.00 24.74 113 VAL B CA 1
ATOM 2522 C C . VAL B 1 113 ? 11.917 -44.433 31.497 1.00 25.91 113 VAL B C 1
ATOM 2523 O O . VAL B 1 113 ? 11.910 -45.521 30.897 1.00 25.99 113 VAL B O 1
ATOM 2527 N N . ASN B 1 114 ? 11.712 -43.250 30.913 1.00 25.45 114 ASN B N 1
ATOM 2528 C CA . ASN B 1 114 ? 11.520 -43.078 29.474 1.00 26.20 114 ASN B CA 1
ATOM 2529 C C . ASN B 1 114 ? 12.878 -43.025 28.766 1.00 25.40 114 ASN B C 1
ATOM 2530 O O . ASN B 1 114 ? 13.516 -41.963 28.664 1.00 26.31 114 ASN B O 1
ATOM 2535 N N . ASN B 1 115 ? 13.302 -44.187 28.285 1.00 24.84 115 ASN B N 1
ATOM 2536 C CA . ASN B 1 115 ? 14.639 -44.396 27.757 1.00 25.73 115 ASN B CA 1
ATOM 2537 C C . ASN B 1 115 ? 14.693 -44.891 26.295 1.00 28.93 115 ASN B C 1
ATOM 2538 O O . ASN B 1 115 ? 15.688 -44.672 25.606 1.00 29.84 115 ASN B O 1
ATOM 2543 N N . ALA B 1 116 ? 13.634 -45.531 25.808 1.00 27.81 116 ALA B N 1
ATOM 2544 C CA . ALA B 1 116 ? 13.621 -46.030 24.425 1.00 28.18 116 ALA B CA 1
ATOM 2545 C C . ALA B 1 116 ? 14.031 -44.931 23.457 1.00 30.16 116 ALA B C 1
ATOM 2546 O O . ALA B 1 116 ? 13.682 -43.750 23.643 1.00 28.36 116 ALA B O 1
ATOM 2548 N N . GLY B 1 117 ? 14.802 -45.301 22.433 1.00 29.85 117 GLY B N 1
ATOM 2549 C CA . GLY B 1 117 ? 15.246 -44.324 21.430 1.00 28.42 117 GLY B CA 1
ATOM 2550 C C . GLY B 1 117 ? 15.072 -44.902 20.039 1.00 31.31 117 GLY B C 1
ATOM 2551 O O . GLY B 1 117 ? 15.038 -46.110 19.868 1.00 30.98 117 GLY B O 1
ATOM 2552 N N . VAL B 1 118 ? 14.915 -44.037 19.046 1.00 31.92 118 VAL B N 1
ATOM 2553 C CA . VAL B 1 118 ? 14.826 -44.485 17.660 1.00 32.91 118 VAL B CA 1
ATOM 2554 C C . VAL B 1 118 ? 16.135 -45.161 17.203 1.00 30.51 118 VAL B C 1
ATOM 2555 O O . VAL B 1 118 ? 17.232 -44.808 17.644 1.00 28.61 118 VAL B O 1
ATOM 2559 N N . VAL B 1 119 ? 15.998 -46.157 16.338 1.00 30.07 119 VAL B N 1
ATOM 2560 C CA . VAL B 1 119 ? 17.123 -46.821 15.672 1.00 31.60 119 VAL B CA 1
ATOM 2561 C C . VAL B 1 119 ? 16.974 -46.570 14.161 1.00 30.35 119 VAL B C 1
ATOM 2562 O O . VAL B 1 119 ? 15.896 -46.754 13.606 1.00 31.96 119 VAL B O 1
ATOM 2566 N N . TYR B 1 120 ? 18.040 -46.116 13.527 1.00 27.55 120 TYR B N 1
ATOM 2567 C CA . TYR B 1 120 ? 17.983 -45.680 12.126 1.00 27.87 120 TYR B CA 1
ATOM 2568 C C . TYR B 1 120 ? 18.414 -46.785 11.171 1.00 29.02 120 TYR B C 1
ATOM 2569 O O . TYR B 1 120 ? 19.193 -47.670 11.542 1.00 27.75 120 TYR B O 1
ATOM 2578 N N . THR B 1 121 ? 17.843 -46.774 9.965 1.00 27.96 121 THR B N 1
ATOM 2579 C CA . THR B 1 121 ? 18.368 -47.528 8.817 1.00 27.72 121 THR B CA 1
ATOM 2580 C C . THR B 1 121 ? 19.132 -46.494 7.976 1.00 27.81 121 THR B C 1
ATOM 2581 O O . THR B 1 121 ? 18.618 -45.386 7.747 1.00 26.35 121 THR B O 1
ATOM 2585 N N . SER B 1 122 ? 20.336 -46.833 7.508 1.00 27.27 122 SER B N 1
ATOM 2586 C CA . SER B 1 122 ? 21.064 -45.956 6.569 1.00 26.94 122 SER B CA 1
ATOM 2587 C C . SER B 1 122 ? 20.124 -45.487 5.451 1.00 26.02 122 SER B C 1
ATOM 2588 O O . SER B 1 122 ? 19.366 -46.294 4.904 1.00 23.31 122 SER B O 1
ATOM 2591 N N . ASP B 1 123 ? 20.210 -44.214 5.062 1.00 26.32 123 ASP B N 1
ATOM 2592 C CA . ASP B 1 123 ? 19.420 -43.726 3.923 1.00 26.23 123 ASP B CA 1
ATOM 2593 C C . ASP B 1 123 ? 19.877 -44.279 2.579 1.00 25.43 123 ASP B C 1
ATOM 2594 O O . ASP B 1 123 ? 19.293 -43.960 1.534 1.00 26.07 123 ASP B O 1
ATOM 2599 N N . LEU B 1 124 ? 20.926 -45.107 2.589 1.00 22.35 124 LEU B N 1
ATOM 2600 C CA . LEU B 1 124 ? 21.246 -45.925 1.435 1.00 22.51 124 LEU B CA 1
ATOM 2601 C C . LEU B 1 124 ? 20.204 -47.030 1.200 1.00 21.68 124 LEU B C 1
ATOM 2602 O O . LEU B 1 124 ? 20.134 -47.580 0.114 1.00 24.72 124 LEU B O 1
ATOM 2607 N N . PHE B 1 125 ? 19.423 -47.356 2.221 1.00 22.18 125 PHE B N 1
ATOM 2608 C CA . PHE B 1 125 ? 18.530 -48.523 2.189 1.00 22.47 125 PHE B CA 1
ATOM 2609 C C . PHE B 1 125 ? 17.122 -48.231 2.663 1.00 22.80 125 PHE B C 1
ATOM 2610 O O . PHE B 1 125 ? 16.270 -49.131 2.729 1.00 20.41 125 PHE B O 1
ATOM 2618 N N . ALA B 1 126 ? 16.845 -46.963 2.940 1.00 21.70 126 ALA B N 1
ATOM 2619 C CA . ALA B 1 126 ? 15.518 -46.568 3.357 1.00 22.66 126 ALA B CA 1
ATOM 2620 C C . ALA B 1 126 ? 15.336 -45.092 3.095 1.00 24.39 126 ALA B C 1
ATOM 2621 O O . ALA B 1 126 ? 16.314 -44.350 3.036 1.00 24.35 126 ALA B O 1
ATOM 2623 N N . THR B 1 127 ? 14.085 -44.672 2.934 1.00 25.59 127 THR B N 1
ATOM 2624 C CA . THR B 1 127 ? 13.782 -43.243 2.822 1.00 25.19 127 THR B CA 1
ATOM 2625 C C . THR B 1 127 ? 14.025 -42.533 4.171 1.00 24.86 127 THR B C 1
ATOM 2626 O O . THR B 1 127 ? 13.955 -43.131 5.262 1.00 23.07 127 THR B O 1
ATOM 2630 N N . GLN B 1 128 ? 14.340 -41.245 4.094 1.00 23.86 128 GLN B N 1
ATOM 2631 C CA . GLN B 1 128 ? 14.601 -40.455 5.272 1.00 23.93 128 GLN B CA 1
ATOM 2632 C C . GLN B 1 128 ? 13.369 -40.043 6.060 1.00 24.22 128 GLN B C 1
ATOM 2633 O O . GLN B 1 128 ? 13.345 -40.126 7.293 1.00 23.89 128 GLN B O 1
ATOM 2639 N N . ASP B 1 129 ? 12.328 -39.577 5.374 1.00 22.64 129 ASP B N 1
ATOM 2640 C CA . ASP B 1 129 ? 11.261 -38.875 6.068 1.00 23.94 129 ASP B CA 1
ATOM 2641 C C . ASP B 1 129 ? 10.487 -39.693 7.099 1.00 22.88 129 ASP B C 1
ATOM 2642 O O . ASP B 1 129 ? 10.230 -39.209 8.195 1.00 25.48 129 ASP B O 1
ATOM 2647 N N . PRO B 1 130 ? 10.169 -40.957 6.791 1.00 24.58 130 PRO B N 1
ATOM 2648 C CA . PRO B 1 130 ? 9.520 -41.745 7.830 1.00 24.89 130 PRO B CA 1
ATOM 2649 C C . PRO B 1 130 ? 10.398 -41.917 9.082 1.00 22.62 130 PRO B C 1
ATOM 2650 O O . PRO B 1 130 ? 9.868 -42.087 10.180 1.00 25.45 130 PRO B O 1
ATOM 2654 N N . GLN B 1 131 ? 11.715 -41.847 8.930 1.00 21.07 131 GLN B N 1
ATOM 2655 C CA . GLN B 1 131 ? 12.622 -42.029 10.065 1.00 21.14 131 GLN B CA 1
ATOM 2656 C C . GLN B 1 131 ? 12.757 -40.757 10.886 1.00 22.62 131 GLN B C 1
ATOM 2657 O O . GLN B 1 131 ? 12.913 -40.807 12.106 1.00 24.02 131 GLN B O 1
ATOM 2663 N N . ILE B 1 132 ? 12.707 -39.616 10.218 1.00 23.72 132 ILE B N 1
ATOM 2664 C CA . ILE B 1 132 ? 12.579 -38.331 10.913 1.00 23.42 132 ILE B CA 1
ATOM 2665 C C . ILE B 1 132 ? 11.290 -38.313 11.761 1.00 22.37 132 ILE B C 1
ATOM 2666 O O . ILE B 1 132 ? 11.321 -37.984 12.948 1.00 23.65 132 ILE B O 1
ATOM 2671 N N . GLU B 1 133 ? 10.181 -38.747 11.182 1.00 24.72 133 GLU B N 1
ATOM 2672 C CA . GLU B 1 133 ? 8.931 -38.884 11.945 1.00 27.06 133 GLU B CA 1
ATOM 2673 C C . GLU B 1 133 ? 9.079 -39.833 13.122 1.00 26.95 133 GLU B C 1
ATOM 2674 O O . GLU B 1 133 ? 8.711 -39.485 14.256 1.00 27.22 133 GLU B O 1
ATOM 2685 N N . LYS B 1 134 ? 9.645 -41.008 12.865 1.00 25.47 134 LYS B N 1
ATOM 2686 C CA . LYS B 1 134 ? 9.862 -42.010 13.905 1.00 26.32 134 LYS B CA 1
ATOM 2687 C C . LYS B 1 134 ? 10.739 -41.472 15.038 1.00 24.52 134 LYS B C 1
ATOM 2688 O O . LYS B 1 134 ? 10.537 -41.806 16.208 1.00 23.18 134 LYS B O 1
ATOM 2691 N N . THR B 1 135 ? 11.690 -40.613 14.694 1.00 24.22 135 THR B N 1
ATOM 2692 C CA . THR B 1 135 ? 12.556 -39.990 15.695 1.00 22.54 135 THR B CA 1
ATOM 2693 C C . THR B 1 135 ? 11.688 -39.271 16.739 1.00 24.62 135 THR B C 1
ATOM 2694 O O . THR B 1 135 ? 11.825 -39.477 17.958 1.00 25.44 135 THR B O 1
ATOM 2698 N N . PHE B 1 136 ? 10.753 -38.467 16.267 1.00 25.21 136 PHE B N 1
ATOM 2699 C CA . PHE B 1 136 ? 9.861 -37.782 17.180 1.00 24.56 136 PHE B CA 1
ATOM 2700 C C . PHE B 1 136 ? 8.852 -38.696 17.860 1.00 25.64 136 PHE B C 1
ATOM 2701 O O . PHE B 1 136 ? 8.539 -38.499 19.041 1.00 25.62 136 PHE B O 1
ATOM 2709 N N . GLU B 1 137 ? 8.403 -39.727 17.158 1.00 26.24 137 GLU B N 1
ATOM 2710 C CA . GLU B 1 137 ? 7.453 -40.664 17.737 1.00 27.99 137 GLU B CA 1
ATOM 2711 C C . GLU B 1 137 ? 8.065 -41.357 18.940 1.00 25.26 137 GLU B C 1
ATOM 2712 O O . GLU B 1 137 ? 7.422 -41.485 19.981 1.00 23.71 137 GLU B O 1
ATOM 2718 N N . VAL B 1 138 ? 9.297 -41.829 18.803 1.00 24.85 138 VAL B N 1
ATOM 2719 C CA . VAL B 1 138 ? 9.911 -42.593 19.880 1.00 24.42 138 VAL B CA 1
ATOM 2720 C C . VAL B 1 138 ? 10.552 -41.694 20.938 1.00 24.48 138 VAL B C 1
ATOM 2721 O O . VAL B 1 138 ? 10.392 -41.928 22.133 1.00 25.13 138 VAL B O 1
ATOM 2725 N N . ASN B 1 139 ? 11.303 -40.678 20.505 1.00 24.51 139 ASN B N 1
ATOM 2726 C CA . ASN B 1 139 ? 12.161 -39.938 21.415 1.00 23.58 139 ASN B CA 1
ATOM 2727 C C . ASN B 1 139 ? 11.378 -38.879 22.200 1.00 26.87 139 ASN B C 1
ATOM 2728 O O . ASN B 1 139 ? 11.855 -38.405 23.196 1.00 26.36 139 ASN B O 1
ATOM 2733 N N . VAL B 1 140 ? 10.174 -38.533 21.741 1.00 27.03 140 VAL B N 1
ATOM 2734 C CA . VAL B 1 140 ? 9.377 -37.464 22.330 1.00 26.98 140 VAL B CA 1
ATOM 2735 C C . VAL B 1 140 ? 7.958 -37.945 22.592 1.00 26.12 140 VAL B C 1
ATOM 2736 O O . VAL B 1 140 ? 7.528 -37.973 23.736 1.00 26.54 140 VAL B O 1
ATOM 2740 N N . LEU B 1 141 ? 7.225 -38.344 21.554 1.00 24.95 141 LEU B N 1
ATOM 2741 C CA . LEU B 1 141 ? 5.789 -38.636 21.741 1.00 25.61 141 LEU B CA 1
ATOM 2742 C C . LEU B 1 141 ? 5.544 -39.818 22.656 1.00 25.28 141 LEU B C 1
ATOM 2743 O O . LEU B 1 141 ? 4.607 -39.774 23.442 1.00 24.04 141 LEU B O 1
ATOM 2748 N N . ALA B 1 142 ? 6.428 -40.819 22.638 1.00 24.88 142 ALA B N 1
ATOM 2749 C CA . ALA B 1 142 ? 6.312 -41.942 23.578 1.00 24.72 142 ALA B CA 1
ATOM 2750 C C . ALA B 1 142 ? 6.271 -41.495 25.032 1.00 24.37 142 ALA B C 1
ATOM 2751 O O . ALA B 1 142 ? 5.591 -42.110 25.856 1.00 25.58 142 ALA B O 1
ATOM 2753 N N . HIS B 1 143 ? 6.986 -40.424 25.341 1.00 24.09 143 HIS B N 1
ATOM 2754 C CA . HIS B 1 143 ? 7.047 -39.911 26.697 1.00 24.38 143 HIS B CA 1
ATOM 2755 C C . HIS B 1 143 ? 5.696 -39.326 27.089 1.00 22.92 143 HIS B C 1
ATOM 2756 O O . HIS B 1 143 ? 5.325 -39.374 28.246 1.00 23.02 143 HIS B O 1
ATOM 2763 N N . PHE B 1 144 ? 4.980 -38.743 26.125 1.00 26.16 144 PHE B N 1
ATOM 2764 C CA . PHE B 1 144 ? 3.621 -38.270 26.374 1.00 25.16 144 PHE B CA 1
ATOM 2765 C C . PHE B 1 144 ? 2.721 -39.456 26.699 1.00 24.08 144 PHE B C 1
ATOM 2766 O O . PHE B 1 144 ? 1.930 -39.408 27.645 1.00 23.81 144 PHE B O 1
ATOM 2774 N N . TRP B 1 145 ? 2.819 -40.516 25.906 1.00 21.92 145 TRP B N 1
ATOM 2775 C CA . TRP B 1 145 ? 1.899 -41.641 26.076 1.00 22.02 145 TRP B CA 1
ATOM 2776 C C . TRP B 1 145 ? 2.162 -42.386 27.394 1.00 23.47 145 TRP B C 1
ATOM 2777 O O . TRP B 1 145 ? 1.209 -42.751 28.101 1.00 22.25 145 TRP B O 1
ATOM 2788 N N . THR B 1 146 ? 3.432 -42.605 27.744 1.00 23.60 146 THR B N 1
ATOM 2789 C CA . THR B 1 146 ? 3.722 -43.278 29.031 1.00 24.08 146 THR B CA 1
ATOM 2790 C C . THR B 1 146 ? 3.346 -42.385 30.217 1.00 21.97 146 THR B C 1
ATOM 2791 O O . THR B 1 146 ? 2.851 -42.861 31.233 1.00 23.10 146 THR B O 1
ATOM 2795 N N . THR B 1 147 ? 3.595 -41.089 30.097 1.00 21.65 147 THR B N 1
ATOM 2796 C CA . THR B 1 147 ? 3.210 -40.176 31.151 1.00 23.26 147 THR B CA 1
ATOM 2797 C C . THR B 1 147 ? 1.679 -40.165 31.309 1.00 24.12 147 THR B C 1
ATOM 2798 O O . THR B 1 147 ? 1.174 -40.233 32.423 1.00 25.27 147 THR B O 1
ATOM 2802 N N . LYS B 1 148 ? 0.941 -40.123 30.209 1.00 23.63 148 LYS B N 1
ATOM 2803 C CA . LYS B 1 148 ? -0.524 -40.120 30.318 1.00 25.03 148 LYS B CA 1
ATOM 2804 C C . LYS B 1 148 ? -1.034 -41.420 30.945 1.00 24.57 148 LYS B C 1
ATOM 2805 O O . LYS B 1 148 ? -2.021 -41.403 31.689 1.00 23.84 148 LYS B O 1
ATOM 2811 N N . ALA B 1 149 ? -0.348 -42.525 30.666 1.00 23.29 149 ALA B N 1
ATOM 2812 C CA . ALA B 1 149 ? -0.728 -43.819 31.207 1.00 24.18 149 ALA B CA 1
ATOM 2813 C C . ALA B 1 149 ? -0.437 -43.928 32.695 1.00 24.85 149 ALA B C 1
ATOM 2814 O O . ALA B 1 149 ? -1.272 -44.444 33.447 1.00 24.26 149 ALA B O 1
ATOM 2816 N N . PHE B 1 150 ? 0.729 -43.442 33.131 1.00 22.74 150 PHE B N 1
ATOM 2817 C CA . PHE B 1 150 ? 1.203 -43.723 34.497 1.00 22.87 150 PHE B CA 1
ATOM 2818 C C . PHE B 1 150 ? 1.145 -42.579 35.498 1.00 23.35 150 PHE B C 1
ATOM 2819 O O . PHE B 1 150 ? 1.080 -42.818 36.697 1.00 23.33 150 PHE B O 1
ATOM 2827 N N . LEU B 1 151 ? 1.156 -41.340 35.019 1.00 23.03 151 LEU B N 1
ATOM 2828 C CA . LEU B 1 151 ? 1.139 -40.200 35.922 1.00 23.43 151 LEU B CA 1
ATOM 2829 C C . LEU B 1 151 ? -0.133 -40.036 36.755 1.00 22.09 151 LEU B C 1
ATOM 2830 O O . LEU B 1 151 ? -0.044 -39.623 37.908 1.00 23.16 151 LEU B O 1
ATOM 2835 N N . PRO B 1 152 ? -1.318 -40.319 36.190 1.00 23.30 152 PRO B N 1
ATOM 2836 C CA . PRO B 1 152 ? -2.525 -40.207 37.027 1.00 21.86 152 PRO B CA 1
ATOM 2837 C C . PRO B 1 152 ? -2.476 -40.933 38.374 1.00 23.48 152 PRO B C 1
ATOM 2838 O O . PRO B 1 152 ? -2.846 -40.341 39.395 1.00 23.28 152 PRO B O 1
ATOM 2842 N N . ALA B 1 153 ? -2.012 -42.174 38.394 1.00 22.41 153 ALA B N 1
ATOM 2843 C CA . ALA B 1 153 ? -1.957 -42.911 39.651 1.00 25.25 153 ALA B CA 1
ATOM 2844 C C . ALA B 1 153 ? -0.913 -42.312 40.565 1.00 26.31 153 ALA B C 1
ATOM 2845 O O . ALA B 1 153 ? -1.127 -42.212 41.766 1.00 28.29 153 ALA B O 1
ATOM 2847 N N . MET B 1 154 ? 0.218 -41.897 39.991 1.00 25.88 154 MET B N 1
ATOM 2848 C CA . MET B 1 154 ? 1.251 -41.194 40.762 1.00 24.35 154 MET B CA 1
ATOM 2849 C C . MET B 1 154 ? 0.696 -39.935 41.427 1.00 26.02 154 MET B C 1
ATOM 2850 O O . MET B 1 154 ? 0.984 -39.659 42.590 1.00 27.66 154 MET B O 1
ATOM 2855 N N . THR B 1 155 ? -0.080 -39.151 40.688 1.00 26.57 155 THR B N 1
ATOM 2856 C CA A THR B 1 155 ? -0.644 -37.918 41.226 0.50 28.36 155 THR B CA 1
ATOM 2857 C CA B THR B 1 155 ? -0.623 -37.913 41.243 0.50 28.65 155 THR B CA 1
ATOM 2858 C C . THR B 1 155 ? -1.700 -38.215 42.281 1.00 29.44 155 THR B C 1
ATOM 2859 O O . THR B 1 155 ? -1.724 -37.578 43.339 1.00 29.49 155 THR B O 1
ATOM 2866 N N . LYS B 1 156 ? -2.552 -39.200 42.001 1.00 30.20 156 LYS B N 1
ATOM 2867 C CA . LYS B 1 156 ? -3.567 -39.631 42.975 1.00 33.04 156 LYS B CA 1
ATOM 2868 C C . LYS B 1 156 ? -2.945 -39.951 44.331 1.00 33.54 156 LYS B C 1
ATOM 2869 O O . LYS B 1 156 ? -3.453 -39.531 45.384 1.00 32.19 156 LYS B O 1
ATOM 2873 N N . ASN B 1 157 ? -1.878 -40.745 44.292 1.00 32.48 157 ASN B N 1
ATOM 2874 C CA . ASN B 1 157 ? -1.161 -41.150 45.496 1.00 32.76 157 ASN B CA 1
ATOM 2875 C C . ASN B 1 157 ? -0.142 -40.114 46.016 1.00 33.35 157 ASN B C 1
ATOM 2876 O O . ASN B 1 157 ? 0.404 -40.274 47.111 1.00 33.67 157 ASN B O 1
ATOM 2881 N N . ASN B 1 158 ? 0.085 -39.050 45.251 1.00 32.62 158 ASN B N 1
ATOM 2882 C CA . ASN B 1 158 ? 1.186 -38.109 45.504 1.00 32.06 158 ASN B CA 1
ATOM 2883 C C . ASN B 1 158 ? 2.524 -38.847 45.711 1.00 30.98 158 ASN B C 1
ATOM 2884 O O . ASN B 1 158 ? 3.268 -38.539 46.628 1.00 30.79 158 ASN B O 1
ATOM 2889 N N . HIS B 1 159 ? 2.812 -39.822 44.847 1.00 29.61 159 HIS B N 1
ATOM 2890 C CA . HIS B 1 159 ? 4.089 -40.543 44.852 1.00 28.46 159 HIS B CA 1
ATOM 2891 C C . HIS B 1 159 ? 4.444 -41.015 43.442 1.00 28.37 159 HIS B C 1
ATOM 2892 O O . HIS B 1 159 ? 3.724 -41.830 42.848 1.00 26.96 159 HIS B O 1
ATOM 2899 N N . GLY B 1 160 ? 5.553 -40.507 42.908 1.00 26.62 160 GLY B N 1
ATOM 2900 C CA . GLY B 1 160 ? 6.044 -40.976 41.631 1.00 26.25 160 GLY B CA 1
ATOM 2901 C C . GLY B 1 160 ? 7.323 -40.307 41.215 1.00 26.78 160 GLY B C 1
ATOM 2902 O O . GLY B 1 160 ? 7.770 -39.376 41.856 1.00 22.88 160 GLY B O 1
ATOM 2903 N N . HIS B 1 161 ? 7.899 -40.768 40.113 1.00 24.64 161 HIS B N 1
ATOM 2904 C CA . HIS B 1 161 ? 9.154 -40.205 39.627 1.00 25.07 161 HIS B CA 1
ATOM 2905 C C . HIS B 1 161 ? 9.204 -40.459 38.141 1.00 25.02 161 HIS B C 1
ATOM 2906 O O . HIS B 1 161 ? 9.113 -41.606 37.708 1.00 25.73 161 HIS B O 1
ATOM 2913 N N . ILE B 1 162 ? 9.279 -39.388 37.356 1.00 23.01 162 ILE B N 1
ATOM 2914 C CA . ILE B 1 162 ? 9.347 -39.522 35.914 1.00 23.38 162 ILE B CA 1
ATOM 2915 C C . ILE B 1 162 ? 10.742 -39.146 35.471 1.00 22.79 162 ILE B C 1
ATOM 2916 O O . ILE B 1 162 ? 11.211 -38.034 35.737 1.00 22.13 162 ILE B O 1
ATOM 2921 N N . VAL B 1 163 ? 11.410 -40.089 34.818 1.00 22.95 163 VAL B N 1
ATOM 2922 C CA . VAL B 1 163 ? 12.790 -39.905 34.396 1.00 24.98 163 VAL B CA 1
ATOM 2923 C C . VAL B 1 163 ? 12.843 -39.801 32.868 1.00 25.57 163 VAL B C 1
ATOM 2924 O O . VAL B 1 163 ? 12.532 -40.758 32.165 1.00 24.79 163 VAL B O 1
ATOM 2928 N N . THR B 1 164 ? 13.215 -38.619 32.382 1.00 24.86 164 THR B N 1
ATOM 2929 C CA . THR B 1 164 ? 13.371 -38.343 30.961 1.00 24.03 164 THR B CA 1
ATOM 2930 C C . THR B 1 164 ? 14.834 -38.562 30.558 1.00 25.31 164 THR B C 1
ATOM 2931 O O . THR B 1 164 ? 15.712 -37.762 30.882 1.00 25.97 164 THR B O 1
ATOM 2935 N N . VAL B 1 165 ? 15.100 -39.677 29.879 1.00 24.68 165 VAL B N 1
ATOM 2936 C CA . VAL B 1 165 ? 16.441 -39.978 29.433 1.00 26.44 165 VAL B CA 1
ATOM 2937 C C . VAL B 1 165 ? 16.627 -39.433 28.012 1.00 29.04 165 VAL B C 1
ATOM 2938 O O . VAL B 1 165 ? 16.193 -40.042 27.050 1.00 31.66 165 VAL B O 1
ATOM 2942 N N . ALA B 1 166 ? 17.282 -38.282 27.924 1.00 28.92 166 ALA B N 1
ATOM 2943 C CA . ALA B 1 166 ? 17.463 -37.552 26.676 1.00 32.56 166 ALA B CA 1
ATOM 2944 C C . ALA B 1 166 ? 18.910 -37.543 26.220 1.00 37.90 166 ALA B C 1
ATOM 2945 O O . ALA B 1 166 ? 19.326 -36.642 25.477 1.00 39.89 166 ALA B O 1
ATOM 2947 N N . SER B 1 167 ? 19.687 -38.492 26.704 1.00 39.79 167 SER B N 1
ATOM 2948 C CA . SER B 1 167 ? 21.013 -38.748 26.175 1.00 46.50 167 SER B CA 1
ATOM 2949 C C . SER B 1 167 ? 21.000 -40.162 25.640 1.00 49.47 167 SER B C 1
ATOM 2950 O O . SER B 1 167 ? 20.521 -41.082 26.330 1.00 48.40 167 SER B O 1
ATOM 2953 N N . ALA B 1 168 ? 21.529 -40.341 24.430 1.00 51.16 168 ALA B N 1
ATOM 2954 C CA . ALA B 1 168 ? 21.896 -41.683 23.920 1.00 50.43 168 ALA B CA 1
ATOM 2955 C C . ALA B 1 168 ? 23.282 -41.701 23.233 1.00 51.45 168 ALA B C 1
ATOM 2956 O O . ALA B 1 168 ? 23.837 -40.656 22.838 1.00 51.14 168 ALA B O 1
ATOM 2958 N N . HIS B 1 171 ? 26.527 -42.336 17.639 1.00 50.52 171 HIS B N 1
ATOM 2959 C CA . HIS B 1 171 ? 26.687 -41.629 16.371 1.00 49.61 171 HIS B CA 1
ATOM 2960 C C . HIS B 1 171 ? 25.483 -41.788 15.418 1.00 43.64 171 HIS B C 1
ATOM 2961 O O . HIS B 1 171 ? 24.877 -42.846 15.285 1.00 43.44 171 HIS B O 1
ATOM 2968 N N . VAL B 1 172 ? 25.180 -40.696 14.747 1.00 38.69 172 VAL B N 1
ATOM 2969 C CA . VAL B 1 172 ? 24.032 -40.579 13.877 1.00 32.82 172 VAL B CA 1
ATOM 2970 C C . VAL B 1 172 ? 24.562 -39.961 12.593 1.00 31.99 172 VAL B C 1
ATOM 2971 O O . VAL B 1 172 ? 25.373 -39.037 12.634 1.00 32.55 172 VAL B O 1
ATOM 2975 N N . SER B 1 173 ? 24.118 -40.491 11.460 1.00 29.57 173 SER B N 1
ATOM 2976 C CA . SER B 1 173 ? 24.546 -40.011 10.165 1.00 28.87 173 SER B CA 1
ATOM 2977 C C . SER B 1 173 ? 23.945 -38.638 9.890 1.00 27.77 173 SER B C 1
ATOM 2978 O O . SER B 1 173 ? 22.935 -38.247 10.491 1.00 27.89 173 SER B O 1
ATOM 2981 N N . VAL B 1 174 ? 24.572 -37.907 8.973 1.00 26.25 174 VAL B N 1
ATOM 2982 C CA . VAL B 1 174 ? 24.122 -36.568 8.615 1.00 27.09 174 VAL B CA 1
ATOM 2983 C C . VAL B 1 174 ? 22.630 -36.451 8.297 1.00 25.07 174 VAL B C 1
ATOM 2984 O O . VAL B 1 174 ? 21.993 -35.513 8.782 1.00 26.29 174 VAL B O 1
ATOM 2988 N N . PRO B 1 175 ? 22.052 -37.386 7.510 1.00 25.53 175 PRO B N 1
ATOM 2989 C CA . PRO B 1 175 ? 20.600 -37.229 7.232 1.00 27.20 175 PRO B CA 1
ATOM 2990 C C . PRO B 1 175 ? 19.690 -37.179 8.460 1.00 25.17 175 PRO B C 1
ATOM 2991 O O . PRO B 1 175 ? 18.600 -36.569 8.400 1.00 23.83 175 PRO B O 1
ATOM 2995 N N . PHE B 1 176 ? 20.118 -37.808 9.555 1.00 24.49 176 PHE B N 1
ATOM 2996 C CA . PHE B 1 176 ? 19.289 -37.891 10.765 1.00 25.34 176 PHE B CA 1
ATOM 2997 C C . PHE B 1 176 ? 19.737 -37.042 11.959 1.00 24.54 176 PHE B C 1
ATOM 2998 O O . PHE B 1 176 ? 19.037 -36.977 12.968 1.00 23.47 176 PHE B O 1
ATOM 3006 N N . LEU B 1 177 ? 20.862 -36.361 11.814 1.00 24.62 177 LEU B N 1
ATOM 3007 C CA . LEU B 1 177 ? 21.454 -35.613 12.894 1.00 25.58 177 LEU B CA 1
ATOM 3008 C C . LEU B 1 177 ? 20.530 -34.494 13.383 1.00 25.88 177 LEU B C 1
ATOM 3009 O O . LEU B 1 177 ? 20.346 -34.296 14.596 1.00 24.38 177 LEU B O 1
ATOM 3014 N N . LEU B 1 178 ? 19.946 -33.759 12.442 1.00 24.03 178 LEU B N 1
ATOM 3015 C CA . LEU B 1 178 ? 19.045 -32.660 12.799 1.00 24.41 178 LEU B CA 1
ATOM 3016 C C . LEU B 1 178 ? 17.824 -33.147 13.584 1.00 24.84 178 LEU B C 1
ATOM 3017 O O . LEU B 1 178 ? 17.455 -32.561 14.606 1.00 24.93 178 LEU B O 1
ATOM 3022 N N . ALA B 1 179 ? 17.211 -34.235 13.121 1.00 23.68 179 ALA B N 1
ATOM 3023 C CA . ALA B 1 179 ? 16.075 -34.829 13.811 1.00 24.46 179 ALA B CA 1
ATOM 3024 C C . ALA B 1 179 ? 16.466 -35.340 15.178 1.00 25.21 179 ALA B C 1
ATOM 3025 O O . ALA B 1 179 ? 15.793 -35.092 16.170 1.00 24.57 179 ALA B O 1
ATOM 3027 N N . TYR B 1 180 ? 17.563 -36.066 15.221 1.00 23.66 180 TYR B N 1
ATOM 3028 C CA . TYR B 1 180 ? 18.029 -36.649 16.461 1.00 25.80 180 TYR B CA 1
ATOM 3029 C C . TYR B 1 180 ? 18.286 -35.586 17.518 1.00 24.70 180 TYR B C 1
ATOM 3030 O O . TYR B 1 180 ? 17.778 -35.664 18.631 1.00 25.03 180 TYR B O 1
ATOM 3039 N N . CYS B 1 181 ? 19.054 -34.571 17.157 1.00 25.75 181 CYS B N 1
ATOM 3040 C CA . CYS B 1 181 ? 19.352 -33.485 18.094 1.00 25.91 181 CYS B CA 1
ATOM 3041 C C . CYS B 1 181 ? 18.125 -32.698 18.520 1.00 24.30 181 CYS B C 1
ATOM 3042 O O . CYS B 1 181 ? 17.925 -32.472 19.707 1.00 27.23 181 CYS B O 1
ATOM 3045 N N . SER B 1 182 ? 17.274 -32.338 17.564 1.00 24.22 182 SER B N 1
ATOM 3046 C CA A SER B 1 182 ? 16.050 -31.599 17.849 0.50 25.10 182 SER B CA 1
ATOM 3047 C CA B SER B 1 182 ? 16.035 -31.603 17.839 0.50 25.97 182 SER B CA 1
ATOM 3048 C C . SER B 1 182 ? 15.140 -32.360 18.813 1.00 25.69 182 SER B C 1
ATOM 3049 O O . SER B 1 182 ? 14.482 -31.754 19.662 1.00 24.92 182 SER B O 1
ATOM 3054 N N . SER B 1 183 ? 15.114 -33.677 18.667 1.00 24.40 183 SER B N 1
ATOM 3055 C CA . SER B 1 183 ? 14.308 -34.540 19.535 1.00 25.86 183 SER B CA 1
ATOM 3056 C C . SER B 1 183 ? 14.764 -34.499 20.984 1.00 25.57 183 SER B C 1
ATOM 3057 O O . SER B 1 183 ? 13.942 -34.646 21.910 1.00 26.65 183 SER B O 1
ATOM 3060 N N . LYS B 1 184 ? 16.062 -34.308 21.192 1.00 26.40 184 LYS B N 1
ATOM 3061 C CA . LYS B 1 184 ? 16.600 -34.222 22.547 1.00 26.57 184 LYS B CA 1
ATOM 3062 C C . LYS B 1 184 ? 16.280 -32.882 23.193 1.00 26.02 184 LYS B C 1
ATOM 3063 O O . LYS B 1 184 ? 15.972 -32.824 24.381 1.00 25.53 184 LYS B O 1
ATOM 3069 N N . PHE B 1 185 ? 16.338 -31.798 22.422 1.00 24.65 185 PHE B N 1
ATOM 3070 C CA . PHE B 1 185 ? 15.835 -30.516 22.906 1.00 25.23 185 PHE B CA 1
ATOM 3071 C C . PHE B 1 185 ? 14.372 -30.632 23.314 1.00 23.54 185 PHE B C 1
ATOM 3072 O O . PHE B 1 185 ? 13.957 -30.081 24.333 1.00 24.21 185 PHE B O 1
ATOM 3080 N N . ALA B 1 186 ? 13.580 -31.308 22.481 1.00 23.75 186 ALA B N 1
ATOM 3081 C CA . ALA B 1 186 ? 12.159 -31.530 22.732 1.00 23.71 186 ALA B CA 1
ATOM 3082 C C . ALA B 1 186 ? 11.906 -32.291 24.016 1.00 23.70 186 ALA B C 1
ATOM 3083 O O . ALA B 1 186 ? 11.008 -31.946 24.769 1.00 25.83 186 ALA B O 1
ATOM 3085 N N . ALA B 1 187 ? 12.682 -33.352 24.244 1.00 23.08 187 ALA B N 1
ATOM 3086 C CA . ALA B 1 187 ? 12.505 -34.192 25.417 1.00 24.21 187 ALA B CA 1
ATOM 3087 C C . ALA B 1 187 ? 12.896 -33.414 26.673 1.00 24.64 187 ALA B C 1
ATOM 3088 O O . ALA B 1 187 ? 12.230 -33.513 27.714 1.00 24.32 187 ALA B O 1
ATOM 3090 N N . VAL B 1 188 ? 13.950 -32.605 26.589 1.00 25.56 188 VAL B N 1
ATOM 3091 C CA . VAL B 1 188 ? 14.312 -31.752 27.731 1.00 24.31 188 VAL B CA 1
ATOM 3092 C C . VAL B 1 188 ? 13.196 -30.722 28.005 1.00 25.20 188 VAL B C 1
ATOM 3093 O O . VAL B 1 188 ? 12.837 -30.458 29.158 1.00 24.73 188 VAL B O 1
ATOM 3097 N N . GLY B 1 189 ? 12.638 -30.149 26.944 1.00 24.30 189 GLY B N 1
ATOM 3098 C CA . GLY B 1 189 ? 11.471 -29.244 27.059 1.00 24.95 189 GLY B CA 1
ATOM 3099 C C . GLY B 1 189 ? 10.259 -29.908 27.713 1.00 23.64 189 GLY B C 1
ATOM 3100 O O . GLY B 1 189 ? 9.542 -29.290 28.523 1.00 24.81 189 GLY B O 1
ATOM 3101 N N . PHE B 1 190 ? 10.022 -31.169 27.352 1.00 24.11 190 PHE B N 1
ATOM 3102 C CA . PHE B 1 190 ? 8.995 -31.985 27.988 1.00 23.10 190 PHE B CA 1
ATOM 3103 C C . PHE B 1 190 ? 9.229 -32.070 29.491 1.00 23.64 190 PHE B C 1
ATOM 3104 O O . PHE B 1 190 ? 8.344 -31.760 30.288 1.00 22.77 190 PHE B O 1
ATOM 3112 N N . HIS B 1 191 ? 10.437 -32.455 29.867 1.00 24.02 191 HIS B N 1
ATOM 3113 C CA . HIS B 1 191 ? 10.814 -32.503 31.271 1.00 23.88 191 HIS B CA 1
ATOM 3114 C C . HIS B 1 191 ? 10.580 -31.171 31.982 1.00 23.39 191 HIS B C 1
ATOM 3115 O O . HIS B 1 191 ? 10.001 -31.108 33.075 1.00 20.99 191 HIS B O 1
ATOM 3122 N N . LYS B 1 192 ? 11.046 -30.090 31.378 1.00 23.49 192 LYS B N 1
ATOM 3123 C CA A LYS B 1 192 ? 11.023 -28.807 32.076 0.50 24.37 192 LYS B CA 1
ATOM 3124 C CA B LYS B 1 192 ? 11.018 -28.778 32.029 0.50 24.41 192 LYS B CA 1
ATOM 3125 C C . LYS B 1 192 ? 9.585 -28.333 32.250 1.00 24.23 192 LYS B C 1
ATOM 3126 O O . LYS B 1 192 ? 9.232 -27.786 33.301 1.00 23.99 192 LYS B O 1
ATOM 3137 N N . THR B 1 193 ? 8.750 -28.576 31.249 1.00 23.82 193 THR B N 1
ATOM 3138 C CA . THR B 1 193 ? 7.364 -28.123 31.284 1.00 24.16 193 THR B CA 1
ATOM 3139 C C . THR B 1 193 ? 6.582 -28.971 32.281 1.00 23.96 193 THR B C 1
ATOM 3140 O O . THR B 1 193 ? 5.866 -28.429 33.138 1.00 24.56 193 THR B O 1
ATOM 3144 N N . LEU B 1 194 ? 6.778 -30.286 32.211 1.00 23.15 194 LEU B N 1
ATOM 3145 C CA . LEU B 1 194 ? 6.110 -31.211 33.136 1.00 23.45 194 LEU B CA 1
ATOM 3146 C C . LEU B 1 194 ? 6.478 -30.880 34.568 1.00 21.69 194 LEU B C 1
ATOM 3147 O O . LEU B 1 194 ? 5.626 -30.844 35.434 1.00 22.70 194 LEU B O 1
ATOM 3152 N N . THR B 1 195 ? 7.765 -30.632 34.809 1.00 24.11 195 THR B N 1
ATOM 3153 C CA . THR B 1 195 ? 8.261 -30.293 36.138 1.00 22.78 195 THR B CA 1
ATOM 3154 C C . THR B 1 195 ? 7.515 -29.091 36.687 1.00 25.34 195 THR B C 1
ATOM 3155 O O . THR B 1 195 ? 7.054 -29.090 37.829 1.00 24.20 195 THR B O 1
ATOM 3159 N N . ASP B 1 196 ? 7.363 -28.072 35.858 1.00 24.58 196 ASP B N 1
ATOM 3160 C CA . ASP B 1 196 ? 6.699 -26.868 36.303 1.00 25.88 196 ASP B CA 1
ATOM 3161 C C . ASP B 1 196 ? 5.191 -27.009 36.429 1.00 24.62 196 ASP B C 1
ATOM 3162 O O . ASP B 1 196 ? 4.599 -26.406 37.310 1.00 25.10 196 ASP B O 1
ATOM 3167 N N . GLU B 1 197 ? 4.568 -27.825 35.590 1.00 25.24 197 GLU B N 1
ATOM 3168 C CA . GLU B 1 197 ? 3.145 -28.130 35.770 1.00 26.91 197 GLU B CA 1
ATOM 3169 C C . GLU B 1 197 ? 2.885 -28.781 37.117 1.00 26.52 197 GLU B C 1
ATOM 3170 O O . GLU B 1 197 ? 1.960 -28.390 37.843 1.00 28.14 197 GLU B O 1
ATOM 3176 N N . LEU B 1 198 ? 3.695 -29.782 37.457 1.00 25.31 198 LEU B N 1
ATOM 3177 C CA . LEU B 1 198 ? 3.565 -30.463 38.749 1.00 25.52 198 LEU B CA 1
ATOM 3178 C C . LEU B 1 198 ? 3.774 -29.512 39.923 1.00 26.62 198 LEU B C 1
ATOM 3179 O O . LEU B 1 198 ? 2.999 -29.530 40.910 1.00 27.94 198 LEU B O 1
ATOM 3184 N N . ALA B 1 199 ? 4.793 -28.668 39.819 1.00 27.40 199 ALA B N 1
ATOM 3185 C CA . ALA B 1 199 ? 5.044 -27.644 40.855 1.00 27.90 199 ALA B CA 1
ATOM 3186 C C . ALA B 1 199 ? 3.864 -26.688 40.979 1.00 29.34 199 ALA B C 1
ATOM 3187 O O . ALA B 1 199 ? 3.376 -26.409 42.090 1.00 31.40 199 ALA B O 1
ATOM 3189 N N . ALA B 1 200 ? 3.381 -26.196 39.845 1.00 29.76 200 ALA B N 1
ATOM 3190 C CA . ALA B 1 200 ? 2.267 -25.251 39.823 1.00 30.62 200 ALA B CA 1
ATOM 3191 C C . ALA B 1 200 ? 1.018 -25.846 40.502 1.00 32.55 200 ALA B C 1
ATOM 3192 O O . ALA B 1 200 ? 0.253 -25.147 41.177 1.00 31.47 200 ALA B O 1
ATOM 3194 N N . LEU B 1 201 ? 0.819 -27.140 40.308 1.00 29.99 201 LEU B N 1
ATOM 3195 C CA . LEU B 1 201 ? -0.338 -27.824 40.855 1.00 31.28 201 LEU B CA 1
ATOM 3196 C C . LEU B 1 201 ? -0.094 -28.327 42.277 1.00 33.14 201 LEU B C 1
ATOM 3197 O O . LEU B 1 201 ? -0.953 -29.006 42.858 1.00 30.94 201 LEU B O 1
ATOM 3202 N N . GLN B 1 202 ? 1.080 -28.017 42.818 1.00 32.96 202 GLN B N 1
ATOM 3203 C CA . GLN B 1 202 ? 1.482 -28.421 44.163 1.00 37.28 202 GLN B CA 1
ATOM 3204 C C . GLN B 1 202 ? 1.432 -29.933 44.374 1.00 35.01 202 GLN B C 1
ATOM 3205 O O . GLN B 1 202 ? 0.981 -30.425 45.408 1.00 34.36 202 GLN B O 1
ATOM 3211 N N . ILE B 1 203 ? 1.911 -30.665 43.375 1.00 33.23 203 ILE B N 1
ATOM 3212 C CA . ILE B 1 203 ? 2.022 -32.109 43.456 1.00 32.20 203 ILE B CA 1
ATOM 3213 C C . ILE B 1 203 ? 3.443 -32.450 43.903 1.00 35.68 203 ILE B C 1
ATOM 3214 O O . ILE B 1 203 ? 4.317 -32.779 43.083 1.00 37.96 203 ILE B O 1
ATOM 3219 N N . THR B 1 204 ? 3.653 -32.395 45.216 1.00 33.44 204 THR B N 1
ATOM 3220 C CA . THR B 1 204 ? 4.994 -32.403 45.802 1.00 34.21 204 THR B CA 1
ATOM 3221 C C . THR B 1 204 ? 5.670 -33.777 45.803 1.00 32.46 204 THR B C 1
ATOM 3222 O O . THR B 1 204 ? 6.897 -33.875 45.882 1.00 33.24 204 THR B O 1
ATOM 3226 N N . GLY B 1 205 ? 4.890 -34.834 45.689 1.00 26.87 205 GLY B N 1
ATOM 3227 C CA . GLY B 1 205 ? 5.434 -36.184 45.800 1.00 25.51 205 GLY B CA 1
ATOM 3228 C C . GLY B 1 205 ? 5.793 -36.829 44.476 1.00 24.13 205 GLY B C 1
ATOM 3229 O O . GLY B 1 205 ? 6.283 -37.952 44.450 1.00 25.37 205 GLY B O 1
ATOM 3230 N N . VAL B 1 206 ? 5.537 -36.141 43.365 1.00 25.11 206 VAL B N 1
ATOM 3231 C CA . VAL B 1 206 ? 5.922 -36.653 42.054 1.00 25.54 206 VAL B CA 1
ATOM 3232 C C . VAL B 1 206 ? 7.141 -35.882 41.565 1.00 26.05 206 VAL B C 1
ATOM 3233 O O . VAL B 1 206 ? 7.068 -34.673 41.298 1.00 26.15 206 VAL B O 1
ATOM 3237 N N . LYS B 1 207 ? 8.256 -36.593 41.471 1.00 25.12 207 LYS B N 1
ATOM 3238 C CA . LYS B 1 207 ? 9.535 -35.991 41.137 1.00 27.09 207 LYS B CA 1
ATOM 3239 C C . LYS B 1 207 ? 9.835 -36.199 39.674 1.00 25.20 207 LYS B C 1
ATOM 3240 O O . LYS B 1 207 ? 9.263 -37.085 39.016 1.00 22.65 207 LYS B O 1
ATOM 3246 N N . THR B 1 208 ? 10.752 -35.382 39.169 1.00 24.66 208 THR B N 1
ATOM 3247 C CA . THR B 1 208 ? 11.220 -35.514 37.804 1.00 25.23 208 THR B CA 1
ATOM 3248 C C . THR B 1 208 ? 12.736 -35.426 37.781 1.00 26.95 208 THR B C 1
ATOM 3249 O O . THR B 1 208 ? 13.343 -34.670 38.550 1.00 25.19 208 THR B O 1
ATOM 3253 N N . THR B 1 209 ? 13.327 -36.187 36.868 1.00 24.74 209 THR B N 1
ATOM 3254 C CA . THR B 1 209 ? 14.765 -36.201 36.636 1.00 23.32 209 THR B CA 1
ATOM 3255 C C . THR B 1 209 ? 15.009 -36.315 35.134 1.00 22.60 209 THR B C 1
ATOM 3256 O O . THR B 1 209 ? 14.403 -37.139 34.482 1.00 22.83 209 THR B O 1
ATOM 3260 N N . CYS B 1 210 ? 15.913 -35.494 34.603 1.00 23.45 210 CYS B N 1
ATOM 3261 C CA . CYS B 1 210 ? 16.253 -35.513 33.193 1.00 23.35 210 CYS B CA 1
ATOM 3262 C C . CYS B 1 210 ? 17.758 -35.697 32.986 1.00 25.39 210 CYS B C 1
ATOM 3263 O O . CYS B 1 210 ? 18.579 -34.974 33.569 1.00 24.19 210 CYS B O 1
ATOM 3266 N N . LEU B 1 211 ? 18.097 -36.711 32.197 1.00 24.42 211 LEU B N 1
ATOM 3267 C CA . LEU B 1 211 ? 19.463 -36.930 31.725 1.00 27.68 211 LEU B CA 1
ATOM 3268 C C . LEU B 1 211 ? 19.600 -36.214 30.395 1.00 26.72 211 LEU B C 1
ATOM 3269 O O . LEU B 1 211 ? 18.964 -36.587 29.403 1.00 26.70 211 LEU B O 1
ATOM 3274 N N . CYS B 1 212 ? 20.425 -35.173 30.395 1.00 27.17 212 CYS B N 1
ATOM 3275 C CA . CYS B 1 212 ? 20.411 -34.144 29.362 1.00 27.99 212 CYS B CA 1
ATOM 3276 C C . CYS B 1 212 ? 21.818 -33.986 28.775 1.00 29.19 212 CYS B C 1
ATOM 3277 O O . CYS B 1 212 ? 22.787 -33.818 29.530 1.00 28.16 212 CYS B O 1
ATOM 3280 N N . PRO B 1 213 ? 21.943 -34.014 27.433 1.00 29.29 213 PRO B N 1
ATOM 3281 C CA . PRO B 1 213 ? 23.254 -33.737 26.841 1.00 28.99 213 PRO B CA 1
ATOM 3282 C C . PRO B 1 213 ? 23.620 -32.266 27.005 1.00 27.54 213 PRO B C 1
ATOM 3283 O O . PRO B 1 213 ? 22.757 -31.388 26.923 1.00 27.53 213 PRO B O 1
ATOM 3287 N N . ASN B 1 214 ? 24.892 -31.991 27.276 1.00 28.73 214 ASN B N 1
ATOM 3288 C CA . ASN B 1 214 ? 25.366 -30.618 27.405 1.00 29.35 214 ASN B CA 1
ATOM 3289 C C . ASN B 1 214 ? 24.990 -29.715 26.234 1.00 27.97 214 ASN B C 1
ATOM 3290 O O . ASN B 1 214 ? 24.788 -28.508 26.450 1.00 28.74 214 ASN B O 1
ATOM 3295 N N . PHE B 1 215 ? 24.900 -30.283 25.023 1.00 27.39 215 PHE B N 1
ATOM 3296 C CA . PHE B 1 215 ? 24.601 -29.485 23.817 1.00 30.86 215 PHE B CA 1
ATOM 3297 C C . PHE B 1 215 ? 23.277 -28.719 23.871 1.00 30.15 215 PHE B C 1
ATOM 3298 O O . PHE B 1 215 ? 23.105 -27.709 23.188 1.00 28.76 215 PHE B O 1
ATOM 3306 N N . VAL B 1 216 ? 22.353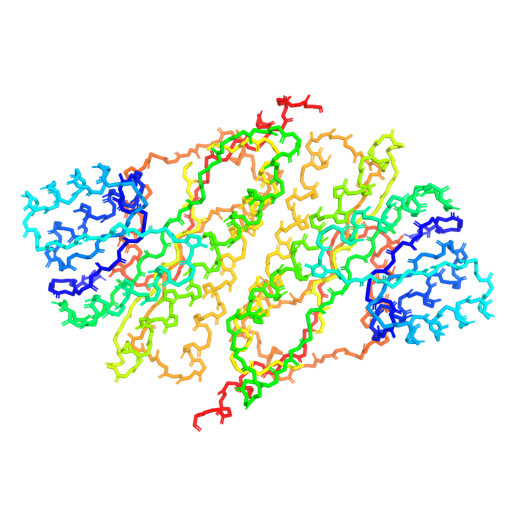 -29.179 24.702 1.00 32.12 216 VAL B N 1
ATOM 3307 C CA . VAL B 1 216 ? 21.084 -28.481 24.862 1.00 32.79 216 VAL B CA 1
ATOM 3308 C C . VAL B 1 216 ? 21.321 -27.104 25.490 1.00 33.54 216 VAL B C 1
ATOM 3309 O O . VAL B 1 216 ? 20.607 -26.173 25.183 1.00 30.73 216 VAL B O 1
ATOM 3313 N N . ASN B 1 217 ? 22.344 -26.979 26.342 1.00 34.13 217 ASN B N 1
ATOM 3314 C CA . ASN B 1 217 ? 22.759 -25.691 26.915 1.00 35.21 217 ASN B CA 1
ATOM 3315 C C . ASN B 1 217 ? 23.826 -24.950 26.110 1.00 39.21 217 ASN B C 1
ATOM 3316 O O . ASN B 1 217 ? 23.834 -23.724 26.062 1.00 40.16 217 ASN B O 1
ATOM 3321 N N . THR B 1 218 ? 24.727 -25.676 25.455 1.00 35.65 218 THR B N 1
ATOM 3322 C CA . THR B 1 218 ? 25.866 -25.020 24.791 1.00 34.17 218 THR B CA 1
ATOM 3323 C C . THR B 1 218 ? 25.763 -24.893 23.294 1.00 35.79 218 THR B C 1
ATOM 3324 O O . THR B 1 218 ? 26.451 -24.076 22.680 1.00 39.00 218 THR B O 1
ATOM 3328 N N . GLY B 1 219 ? 24.925 -25.715 22.685 1.00 33.43 219 GLY B N 1
ATOM 3329 C CA . GLY B 1 219 ? 25.021 -25.919 21.270 1.00 32.90 219 GLY B CA 1
ATOM 3330 C C . GLY B 1 219 ? 26.258 -26.742 20.948 1.00 29.45 219 GLY B C 1
ATOM 3331 O O . GLY B 1 219 ? 26.886 -27.335 21.841 1.00 29.50 219 GLY B O 1
ATOM 3332 N N . PHE B 1 220 ? 26.632 -26.742 19.676 1.00 28.12 220 PHE B N 1
ATOM 3333 C CA . PHE B 1 220 ? 27.653 -27.624 19.174 1.00 29.19 220 PHE B CA 1
ATOM 3334 C C . PHE B 1 220 ? 28.985 -26.931 18.955 1.00 29.36 220 PHE B C 1
ATOM 3335 O O . PHE B 1 220 ? 29.975 -27.304 19.585 1.00 28.74 220 PHE B O 1
ATOM 3343 N N . ILE B 1 221 ? 29.016 -25.935 18.070 1.00 27.10 221 ILE B N 1
ATOM 3344 C CA . ILE B 1 221 ? 30.279 -25.320 17.688 1.00 28.07 221 ILE B CA 1
ATOM 3345 C C . ILE B 1 221 ? 30.904 -24.618 18.915 1.00 26.95 221 ILE B C 1
ATOM 3346 O O . ILE B 1 221 ? 32.121 -24.638 19.079 1.00 28.54 221 ILE B O 1
ATOM 3351 N N . LYS B 1 222 ? 30.062 -24.004 19.749 1.00 25.97 222 LYS B N 1
ATOM 3352 C CA . LYS B 1 222 ? 30.529 -23.311 20.978 1.00 28.35 222 LYS B CA 1
ATOM 3353 C C . LYS B 1 222 ? 31.140 -24.270 22.044 1.00 28.37 222 LYS B C 1
ATOM 3354 O O . LYS B 1 222 ? 31.829 -23.823 22.960 1.00 26.47 222 LYS B O 1
ATOM 3358 N N . ASN B 1 223 ? 30.867 -25.567 21.909 1.00 27.03 223 ASN B N 1
ATOM 3359 C CA . ASN B 1 223 ? 31.351 -26.574 22.836 1.00 26.18 223 ASN B CA 1
ATOM 3360 C C . ASN B 1 223 ? 32.132 -27.673 22.082 1.00 24.26 223 ASN B C 1
ATOM 3361 O O . ASN B 1 223 ? 31.554 -28.669 21.645 1.00 23.85 223 ASN B O 1
ATOM 3366 N N . PRO B 1 224 ? 33.451 -27.490 21.923 1.00 25.65 224 PRO B N 1
ATOM 3367 C CA . PRO B 1 224 ? 34.297 -28.474 21.209 1.00 24.99 224 PRO B CA 1
ATOM 3368 C C . PRO B 1 224 ? 34.165 -29.939 21.665 1.00 25.04 224 PRO B C 1
ATOM 3369 O O . PRO B 1 224 ? 34.429 -30.838 20.873 1.00 26.48 224 PRO B O 1
ATOM 3373 N N . SER B 1 225 ? 33.759 -30.183 22.912 1.00 23.80 225 SER B N 1
ATOM 3374 C CA . SER B 1 225 ? 33.579 -31.551 23.388 1.00 23.96 225 SER B CA 1
ATOM 3375 C C . SER B 1 225 ? 32.535 -32.274 22.558 1.00 27.20 225 SER B C 1
ATOM 3376 O O . SER B 1 225 ? 32.622 -33.489 22.420 1.00 27.16 225 SER B O 1
ATOM 3379 N N . THR B 1 226 ? 31.568 -31.537 21.985 1.00 25.21 226 THR B N 1
ATOM 3380 C CA . THR B 1 226 ? 30.542 -32.162 21.127 1.00 26.00 226 THR B CA 1
ATOM 3381 C C . THR B 1 226 ? 31.135 -32.814 19.877 1.00 25.85 226 THR B C 1
ATOM 3382 O O . THR B 1 226 ? 30.476 -33.638 19.245 1.00 29.00 226 THR B O 1
ATOM 3386 N N . SER B 1 227 ? 32.352 -32.412 19.507 1.00 26.44 227 SER B N 1
ATOM 3387 C CA . SER B 1 227 ? 33.085 -33.006 18.406 1.00 26.70 227 SER B CA 1
ATOM 3388 C C . SER B 1 227 ? 34.271 -33.829 18.869 1.00 28.67 227 SER B C 1
ATOM 3389 O O . SER B 1 227 ? 34.605 -34.826 18.235 1.00 26.76 227 SER B O 1
ATOM 3392 N N . LEU B 1 228 ? 34.919 -33.402 19.957 1.00 25.24 228 LEU B N 1
ATOM 3393 C CA . LEU B 1 228 ? 36.200 -33.981 20.358 1.00 27.31 228 LEU B CA 1
ATOM 3394 C C . LEU B 1 228 ? 36.155 -34.829 21.615 1.00 28.49 228 LEU B C 1
ATOM 3395 O O . LEU B 1 228 ? 37.141 -35.476 21.933 1.00 27.75 228 LEU B O 1
ATOM 3400 N N . GLY B 1 229 ? 35.046 -34.817 22.344 1.00 28.29 229 GLY B N 1
ATOM 3401 C CA . GLY B 1 229 ? 35.043 -35.401 23.678 1.00 30.49 229 GLY B CA 1
ATOM 3402 C C . GLY B 1 229 ? 35.861 -34.533 24.627 1.00 29.29 229 GLY B C 1
ATOM 3403 O O . GLY B 1 229 ? 36.216 -33.416 24.286 1.00 29.09 229 GLY B O 1
ATOM 3404 N N . PRO B 1 230 ? 36.195 -35.042 25.826 1.00 30.03 230 PRO B N 1
ATOM 3405 C CA . PRO B 1 230 ? 35.967 -36.387 26.332 1.00 28.95 230 PRO B CA 1
ATOM 3406 C C . PRO B 1 230 ? 34.502 -36.720 26.592 1.00 28.66 230 PRO B C 1
ATOM 3407 O O . PRO B 1 230 ? 33.652 -35.824 26.775 1.00 26.56 230 PRO B O 1
ATOM 3411 N N . THR B 1 231 ? 34.206 -38.010 26.545 1.00 26.65 231 THR B N 1
ATOM 3412 C CA . THR B 1 231 ? 32.849 -38.505 26.749 1.00 31.25 231 THR B CA 1
ATOM 3413 C C . THR B 1 231 ? 32.859 -39.525 27.884 1.00 31.01 231 THR B C 1
ATOM 3414 O O . THR B 1 231 ? 33.909 -39.778 28.487 1.00 29.43 231 THR B O 1
ATOM 3418 N N . LEU B 1 232 ? 31.702 -40.120 28.162 1.00 29.08 232 LEU B N 1
ATOM 3419 C CA . LEU B 1 232 ? 31.567 -41.086 29.242 1.00 29.67 232 LEU B CA 1
ATOM 3420 C C . LEU B 1 232 ? 31.341 -42.481 28.686 1.00 31.01 232 LEU B C 1
ATOM 3421 O O . LEU B 1 232 ? 30.705 -42.645 27.656 1.00 29.98 232 LEU B O 1
ATOM 3426 N N . GLU B 1 233 ? 31.822 -43.480 29.411 1.00 30.94 233 GLU B N 1
ATOM 3427 C CA . GLU B 1 233 ? 31.458 -44.861 29.126 1.00 33.84 233 GLU B CA 1
ATOM 3428 C C . GLU B 1 233 ? 30.027 -45.087 29.618 1.00 34.28 233 GLU B C 1
ATOM 3429 O O . GLU B 1 233 ? 29.595 -44.427 30.571 1.00 28.86 233 GLU B O 1
ATOM 3435 N N . PRO B 1 234 ? 29.288 -46.020 28.977 1.00 34.73 234 PRO B N 1
ATOM 3436 C CA . PRO B 1 234 ? 27.926 -46.353 29.391 1.00 33.91 234 PRO B CA 1
ATOM 3437 C C . PRO B 1 234 ? 27.755 -46.590 30.890 1.00 32.58 234 PRO B C 1
ATOM 3438 O O . PRO B 1 234 ? 26.796 -46.087 31.468 1.00 31.08 234 PRO B O 1
ATOM 3442 N N . GLU B 1 235 ? 28.675 -47.322 31.523 1.00 31.94 235 GLU B N 1
ATOM 3443 C CA . GLU B 1 235 ? 28.583 -47.563 32.967 1.00 31.39 235 GLU B CA 1
ATOM 3444 C C . GLU B 1 235 ? 28.683 -46.254 33.772 1.00 30.82 235 GLU B C 1
ATOM 3445 O O . GLU B 1 235 ? 28.063 -46.136 34.828 1.00 31.02 235 GLU B O 1
ATOM 3447 N N . GLU B 1 236 ? 29.458 -45.285 33.282 1.00 29.67 236 GLU B N 1
ATOM 3448 C CA A GLU B 1 236 ? 29.565 -43.958 33.911 0.50 30.41 236 GLU B CA 1
ATOM 3449 C CA B GLU B 1 236 ? 29.537 -43.996 33.972 0.50 29.53 236 GLU B CA 1
ATOM 3450 C C . GLU B 1 236 ? 28.262 -43.182 33.754 1.00 28.39 236 GLU B C 1
ATOM 3451 O O . GLU B 1 236 ? 27.805 -42.516 34.674 1.00 29.89 236 GLU B O 1
ATOM 3462 N N . VAL B 1 237 ? 27.679 -43.255 32.558 1.00 27.54 237 VAL B N 1
ATOM 3463 C CA . VAL B 1 237 ? 26.411 -42.600 32.294 1.00 26.94 237 VAL B CA 1
ATOM 3464 C C . VAL B 1 237 ? 25.383 -43.135 33.291 1.00 28.62 237 VAL B C 1
ATOM 3465 O O . VAL B 1 237 ? 24.664 -42.364 33.916 1.00 25.61 237 VAL B O 1
ATOM 3469 N N . VAL B 1 238 ? 25.359 -44.459 33.474 1.00 28.33 238 VAL B N 1
ATOM 3470 C CA . VAL B 1 238 ? 24.387 -45.079 34.353 1.00 29.09 238 VAL B CA 1
ATOM 3471 C C . VAL B 1 238 ? 24.627 -44.759 35.823 1.00 27.87 238 VAL B C 1
ATOM 3472 O O . VAL B 1 238 ? 23.673 -44.523 36.561 1.00 28.30 238 VAL B O 1
ATOM 3476 N N . ASN B 1 239 ? 25.889 -44.720 36.240 1.00 28.39 239 ASN B N 1
ATOM 3477 C CA . ASN B 1 239 ? 26.238 -44.282 37.578 1.00 28.46 239 ASN B CA 1
ATOM 3478 C C . ASN B 1 239 ? 25.659 -42.899 37.884 1.00 25.32 239 ASN B C 1
ATOM 3479 O O . ASN B 1 239 ? 25.051 -42.684 38.936 1.00 27.08 239 ASN B O 1
ATOM 3484 N N . ARG B 1 240 ? 25.845 -41.970 36.954 1.00 25.30 240 ARG B N 1
ATOM 3485 C CA . ARG B 1 240 ? 25.389 -40.578 37.136 1.00 24.21 240 ARG B CA 1
ATOM 3486 C C . ARG B 1 240 ? 23.866 -40.493 37.095 1.00 25.46 240 ARG B C 1
ATOM 3487 O O . ARG B 1 240 ? 23.251 -39.760 37.882 1.00 25.14 240 ARG B O 1
ATOM 3495 N N . LEU B 1 241 ? 23.253 -41.278 36.204 1.00 26.23 241 LEU B N 1
ATOM 3496 C CA . LEU B 1 241 ? 21.790 -41.365 36.139 1.00 26.51 241 LEU B CA 1
ATOM 3497 C C . LEU B 1 241 ? 21.199 -41.853 37.464 1.00 25.79 241 LEU B C 1
ATOM 3498 O O . LEU B 1 241 ? 20.295 -41.222 38.034 1.00 24.85 241 LEU B O 1
ATOM 3503 N N . MET B 1 242 ? 21.727 -42.963 37.972 1.00 24.60 242 MET B N 1
ATOM 3504 C CA . MET B 1 242 ? 21.215 -43.552 39.207 1.00 25.64 242 MET B CA 1
ATOM 3505 C C . MET B 1 242 ? 21.408 -42.623 40.388 1.00 26.33 242 MET B C 1
ATOM 3506 O O . MET B 1 242 ? 20.511 -42.471 41.218 1.00 26.57 242 MET B O 1
ATOM 3511 N N . HIS B 1 243 ? 22.559 -41.962 40.454 1.00 27.15 243 HIS B N 1
ATOM 3512 C CA . HIS B 1 243 ? 22.812 -41.062 41.570 1.00 27.03 243 HIS B CA 1
ATOM 3513 C C . HIS B 1 243 ? 21.837 -39.889 41.532 1.00 27.46 243 HIS B C 1
ATOM 3514 O O . HIS B 1 243 ? 21.313 -39.490 42.570 1.00 30.06 243 HIS B O 1
ATOM 3521 N N . GLY B 1 244 ? 21.561 -39.362 40.338 1.00 27.22 244 GLY B N 1
ATOM 3522 C CA . GLY B 1 244 ? 20.588 -38.286 40.179 1.00 25.59 244 GLY B CA 1
ATOM 3523 C C . GLY B 1 244 ? 19.170 -38.698 40.531 1.00 26.31 244 GLY B C 1
ATOM 3524 O O . GLY B 1 244 ? 18.449 -37.988 41.224 1.00 25.57 244 GLY B O 1
ATOM 3525 N N . ILE B 1 245 ? 18.753 -39.854 40.046 1.00 24.66 245 ILE B N 1
ATOM 3526 C CA . ILE B 1 245 ? 17.447 -40.394 40.425 1.00 25.17 245 ILE B CA 1
ATOM 3527 C C . ILE B 1 245 ? 17.337 -40.533 41.945 1.00 25.84 245 ILE B C 1
ATOM 3528 O O . ILE B 1 245 ? 16.368 -40.075 42.546 1.00 26.86 245 ILE B O 1
ATOM 3533 N N . LEU B 1 246 ? 18.333 -41.147 42.564 1.00 27.29 246 LEU B N 1
ATOM 3534 C CA . LEU B 1 246 ? 18.249 -41.459 43.988 1.00 28.31 246 LEU B CA 1
ATOM 3535 C C . LEU B 1 246 ? 18.356 -40.250 44.914 1.00 27.09 246 LEU B C 1
ATOM 3536 O O . LEU B 1 246 ? 17.869 -40.301 46.047 1.00 28.98 246 LEU B O 1
ATOM 3541 N N . THR B 1 247 ? 18.980 -39.169 44.439 1.00 26.19 247 THR B N 1
ATOM 3542 C CA . THR B 1 247 ? 19.038 -37.913 45.193 1.00 27.17 247 THR B CA 1
ATOM 3543 C C . THR B 1 247 ? 17.960 -36.945 44.728 1.00 29.25 247 THR B C 1
ATOM 3544 O O . THR B 1 247 ? 17.885 -35.815 45.192 1.00 28.03 247 THR B O 1
ATOM 3548 N N . GLU B 1 248 ? 17.127 -37.415 43.803 1.00 29.59 248 GLU B N 1
ATOM 3549 C CA . GLU B 1 248 ? 16.030 -36.661 43.237 1.00 30.32 248 GLU B CA 1
ATOM 3550 C C . GLU B 1 248 ? 16.487 -35.341 42.636 1.00 28.42 248 GLU B C 1
ATOM 3551 O O . GLU B 1 248 ? 15.839 -34.299 42.801 1.00 29.31 248 GLU B O 1
ATOM 3557 N N . GLN B 1 249 ? 17.591 -35.394 41.900 1.00 29.37 249 GLN B N 1
ATOM 3558 C CA . GLN B 1 249 ? 18.031 -34.247 41.113 1.00 30.61 249 GLN B CA 1
ATOM 3559 C C . GLN B 1 249 ? 17.114 -34.049 39.926 1.00 29.07 249 GLN B C 1
ATOM 3560 O O . GLN B 1 249 ? 16.736 -35.013 39.242 1.00 27.46 249 GLN B O 1
ATOM 3566 N N . LYS B 1 250 ? 16.808 -32.801 39.627 1.00 26.62 250 LYS B N 1
ATOM 3567 C CA . LYS B 1 250 ? 16.001 -32.509 38.445 1.00 29.43 250 LYS B CA 1
ATOM 3568 C C . LYS B 1 250 ? 16.765 -32.630 37.116 1.00 28.28 250 LYS B C 1
ATOM 3569 O O . LYS B 1 250 ? 16.181 -33.061 36.119 1.00 27.78 250 LYS B O 1
ATOM 3575 N N . MET B 1 251 ? 18.033 -32.213 37.090 1.00 27.19 251 MET B N 1
ATOM 3576 C CA . MET B 1 251 ? 18.824 -32.228 35.859 1.00 27.02 251 MET B CA 1
ATOM 3577 C C . MET B 1 251 ? 20.139 -32.926 36.109 1.00 26.11 251 MET B C 1
ATOM 3578 O O . MET B 1 251 ? 20.760 -32.750 37.158 1.00 23.57 251 MET B O 1
ATOM 3583 N N . ILE B 1 252 ? 20.556 -33.722 35.131 1.00 25.19 252 ILE B N 1
ATOM 3584 C CA . ILE B 1 252 ? 21.856 -34.369 35.142 1.00 24.56 252 ILE B CA 1
ATOM 3585 C C . ILE B 1 252 ? 22.460 -34.143 33.765 1.00 25.15 252 ILE B C 1
ATOM 3586 O O . ILE B 1 252 ? 22.058 -34.796 32.792 1.00 27.12 252 ILE B O 1
ATOM 3591 N N . PHE B 1 253 ? 23.390 -33.206 33.667 1.00 21.96 253 PHE B N 1
ATOM 3592 C CA . PHE B 1 253 ? 24.030 -32.915 32.388 1.00 23.84 253 PHE B CA 1
ATOM 3593 C C . PHE B 1 253 ? 25.173 -33.868 32.161 1.00 25.81 253 PHE B C 1
ATOM 3594 O O . PHE B 1 253 ? 25.951 -34.128 33.103 1.00 23.88 253 PHE B O 1
ATOM 3602 N N . ILE B 1 254 ? 25.253 -34.410 30.945 1.00 26.11 254 ILE B N 1
ATOM 3603 C CA . ILE B 1 254 ? 26.401 -35.239 30.558 1.00 28.99 254 ILE B CA 1
ATOM 3604 C C . ILE B 1 254 ? 26.905 -34.886 29.151 1.00 29.17 254 ILE B C 1
ATOM 3605 O O . ILE B 1 254 ? 26.133 -34.411 28.305 1.00 28.16 254 ILE B O 1
ATOM 3610 N N . PRO B 1 255 ? 28.207 -35.114 28.903 1.00 28.63 255 PRO B N 1
ATOM 3611 C CA . PRO B 1 255 ? 28.719 -34.912 27.554 1.00 29.34 255 PRO B CA 1
ATOM 3612 C C . PRO B 1 255 ? 28.193 -36.003 26.612 1.00 32.64 255 PRO B C 1
ATOM 3613 O O . PRO B 1 255 ? 28.171 -37.165 26.992 1.00 34.79 255 PRO B O 1
ATOM 3617 N N . SER B 1 256 ? 27.750 -35.622 25.419 1.00 32.07 256 SER B N 1
ATOM 3618 C CA . SER B 1 256 ? 27.249 -36.583 24.436 1.00 34.15 256 SER B CA 1
ATOM 3619 C C . SER B 1 256 ? 28.403 -37.131 23.628 1.00 33.97 256 SER B C 1
ATOM 3620 O O . SER B 1 256 ? 29.506 -36.613 23.675 1.00 32.86 256 SER B O 1
ATOM 3623 N N . SER B 1 257 ? 28.138 -38.160 22.837 1.00 34.48 257 SER B N 1
ATOM 3624 C CA . SER B 1 257 ? 29.182 -38.681 21.973 1.00 36.97 257 SER B CA 1
ATOM 3625 C C . SER B 1 257 ? 28.699 -38.696 20.525 1.00 36.78 257 SER B C 1
ATOM 3626 O O . SER B 1 257 ? 28.700 -39.730 19.888 1.00 38.74 257 SER B O 1
ATOM 3629 N N . ILE B 1 258 ? 28.301 -37.546 19.995 1.00 38.07 258 ILE B N 1
ATOM 3630 C CA . ILE B 1 258 ? 27.809 -37.500 18.604 1.00 39.78 258 ILE B CA 1
ATOM 3631 C C . ILE B 1 258 ? 28.823 -37.051 17.567 1.00 36.65 258 ILE B C 1
ATOM 3632 O O . ILE B 1 258 ? 28.502 -37.020 16.378 1.00 34.99 258 ILE B O 1
ATOM 3637 N N . ALA B 1 259 ? 30.036 -36.690 17.996 1.00 33.62 259 ALA B N 1
ATOM 3638 C CA . ALA B 1 259 ? 31.103 -36.380 17.054 1.00 32.10 259 ALA B CA 1
ATOM 3639 C C . ALA B 1 259 ? 30.580 -35.464 15.935 1.00 31.18 259 ALA B C 1
ATOM 3640 O O . ALA B 1 259 ? 30.681 -35.763 14.735 1.00 29.92 259 ALA B O 1
ATOM 3642 N N . PHE B 1 260 ? 30.027 -34.338 16.360 1.00 29.04 260 PHE B N 1
ATOM 3643 C CA . PHE B 1 260 ? 29.295 -33.418 15.471 1.00 27.06 260 PHE B CA 1
ATOM 3644 C C . PHE B 1 260 ? 30.070 -33.029 14.210 1.00 27.99 260 PHE B C 1
ATOM 3645 O O . PHE B 1 260 ? 29.635 -33.326 13.091 1.00 27.55 260 PHE B O 1
ATOM 3653 N N . LEU B 1 261 ? 31.225 -32.394 14.388 1.00 29.13 261 LEU B N 1
ATOM 3654 C CA . LEU B 1 261 ? 31.976 -31.843 13.263 1.00 31.43 261 LEU B CA 1
ATOM 3655 C C . LEU B 1 261 ? 32.512 -32.892 12.310 1.00 33.86 261 LEU B C 1
ATOM 3656 O O . LEU B 1 261 ? 32.474 -32.681 11.097 1.00 32.96 261 LEU B O 1
ATOM 3661 N N . THR B 1 262 ? 33.008 -34.006 12.844 1.00 35.49 262 THR B N 1
ATOM 3662 C CA . THR B 1 262 ? 33.547 -35.064 11.989 1.00 38.52 262 THR B CA 1
ATOM 3663 C C . THR B 1 262 ? 32.426 -35.755 11.205 1.00 38.90 262 THR B C 1
ATOM 3664 O O . THR B 1 262 ? 32.589 -36.056 10.018 1.00 39.03 262 THR B O 1
ATOM 3668 N N . THR B 1 263 ? 31.281 -35.974 11.846 1.00 36.68 263 THR B N 1
ATOM 3669 C CA . THR B 1 263 ? 30.115 -36.492 11.148 1.00 35.06 263 THR B CA 1
ATOM 3670 C C . THR B 1 263 ? 29.760 -35.634 9.930 1.00 34.31 263 THR B C 1
ATOM 3671 O O . THR B 1 263 ? 29.517 -36.163 8.831 1.00 32.80 263 THR B O 1
ATOM 3675 N N . LEU B 1 264 ? 29.721 -34.314 10.122 1.00 33.22 264 LEU B N 1
ATOM 3676 C CA . LEU B 1 264 ? 29.342 -33.400 9.053 1.00 33.16 264 LEU B CA 1
ATOM 3677 C C . LEU B 1 264 ? 30.433 -33.220 8.010 1.00 37.15 264 LEU B C 1
ATOM 3678 O O . LEU B 1 264 ? 30.155 -33.258 6.818 1.00 35.73 264 LEU B O 1
ATOM 3683 N N . GLU B 1 265 ? 31.662 -32.999 8.465 1.00 40.66 265 GLU B N 1
ATOM 3684 C CA . GLU B 1 265 ? 32.766 -32.692 7.558 1.00 45.43 265 GLU B CA 1
ATOM 3685 C C . GLU B 1 265 ? 33.064 -33.882 6.640 1.00 48.06 265 GLU B C 1
ATOM 3686 O O . GLU B 1 265 ? 33.616 -33.704 5.548 1.00 50.55 265 GLU B O 1
ATOM 3692 N N . ARG B 1 266 ? 32.652 -35.075 7.065 1.00 48.43 266 ARG B N 1
ATOM 3693 C CA . ARG B 1 266 ? 32.744 -36.276 6.245 1.00 50.43 266 ARG B CA 1
ATOM 3694 C C . ARG B 1 266 ? 32.095 -36.118 4.871 1.00 52.23 266 ARG B C 1
ATOM 3695 O O . ARG B 1 266 ? 32.627 -36.628 3.884 1.00 51.78 266 ARG B O 1
ATOM 3697 N N . ILE B 1 267 ? 30.956 -35.429 4.793 1.00 51.93 267 ILE B N 1
ATOM 3698 C CA . ILE B 1 267 ? 30.266 -35.272 3.502 1.00 52.48 267 ILE B CA 1
ATOM 3699 C C . ILE B 1 267 ? 30.836 -34.158 2.601 1.00 52.94 267 ILE B C 1
ATOM 3700 O O . ILE B 1 267 ? 30.352 -33.972 1.485 1.00 55.02 267 ILE B O 1
ATOM 3705 N N . LEU B 1 268 ? 31.834 -33.415 3.076 1.00 53.01 268 LEU B N 1
ATOM 3706 C CA . LEU B 1 268 ? 32.423 -32.319 2.297 1.00 53.56 268 LEU B CA 1
ATOM 3707 C C . LEU B 1 268 ? 33.446 -32.855 1.291 1.00 56.42 268 LEU B C 1
ATOM 3708 O O . LEU B 1 268 ? 33.967 -33.965 1.452 1.00 58.31 268 LEU B O 1
#

Secondary structure (DSSP, 8-state):
-PPP-TT-EEEEETTTSHHHHHHHHHHHHTTPEEEEEES-HHHHHHHHHHHHHTT--EEEEE--TT-HHHHHHHHHHHHHHT---SEEEE----------GGGHHHHHHHHHIIIIIHHHHHHHHHHHHHHHTT-EEEEEE-------HHHHHHHHHHHHHHHHHHHHHHHHHHHTT-TTEEEEEEEETHHHH-STT-THHHH-----HHHHHHHHHHHHHTT-SEEEE-----HHHHHHTT-/-----TT-EEEEETTTSHHHHHHHHHHHHTT-EEEEEES-HHHHHHHHHHHHHTT--EEEEE--TT-HHHHHHHHHHHHHHT---SEEEE-----PPPTTTS-SHHHHHHHHIIIIIHHHHHHHHHHHHHHHHT-EEEEEE------HHHHHHHHHHHHHHHHHHHHHHHHHHHTT-TTEEEEEEEETHHHH-STT-THHHH-----HHHHHHHHHHHHHTT-SEEEE-----HHHHHHTT-

Radius of gyration: 22.92 Å; Cα contacts (8 Å, |Δi|>4): 1035; chains: 2; bounding box: 48×61×62 Å

Foldseek 3Di:
DFDQQAQAEEEFEQCLDFLNLVLLLVVLLSNYAYEYEYQDPVSQVVSQVVSVVSPYHYHYDNADQLDLVRLQVVLVCCCVPPRAHAEYALDDAQDDDDPDPVPLPVSLVSRLSRLPVSLVSNCVSHVVVCLVVLGHEYERELADAEDAPSCLVSNVVSSLNSVVVLVVVQVVCVVVVSPRYAYAYEHECCNVQPDPSDPCLQVDDFDDSNVSSVQSSVCVRVRPHYGYGHHNHNPPVSVVVVD/DFDQQAQAEAEFEQCLDFLNLLLLQVVLLSHYAYEYEYQDPVSQVVSQVVSVVSPYHYHYDNADLLDLVRLLVVLVVCCVPPRAHAEYALDDAQDDDPCVPDPLPVSLVSRLSRLPVSLVSNCVSHVVVCLVVLGHEYERELADADAPSCPVSSVVSSLNSVVVLVVVQVVCVVVVSNRYAYAYEHECCNVQPAPSDPCLQVDDFDDSNVSSVQSNVCVRVRPHYGYGHHHHNPPCSVVVVD

CATH classification: 3.40.50.720

B-factor: mean 32.55, std 9.04, range [19.72, 83.82]

Sequence (485 aa):
RRKSVTGEIVLITGAGHGIIGRLTAYEFAKLKSKLVLWDINKHGLEEETAAKCKGLGAKVHTFVVDCSNRREDDIYSSAKKVKAEIGDVSILVNNAGVVYTSDLFATQDPQIEKTFEVNVLAHFWTTKAFLPAMTKNNHGHIVTVASAAHVSVPFLLAYCSSSKFAAVGFHK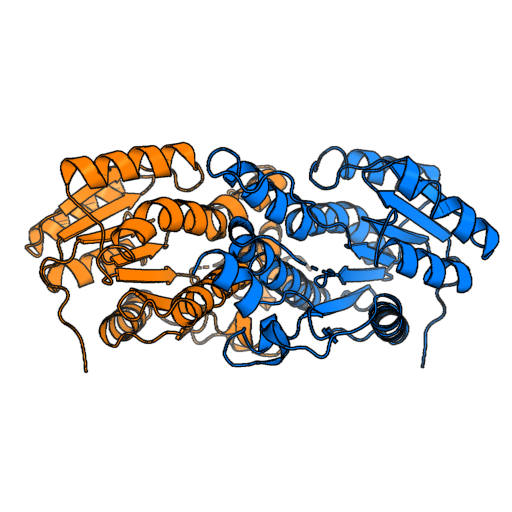TLTDELAALQITGVKTTCLCPNFVNTGFIKNPSTSLGPTLEPEEVVNNRLMHGILTEQKMIFIPSSIAFLTTLERILRRKSVTGEIVLITGAGHGIIGRLTAYEFAKLKSKLVLWDINKHGLEETAAKCKGLGAKVHTFVVDCSNREDIYSSAKKVKAEIGDVSILVNNAGVVYTSDLFATQDPQIEKTFEVNVLAHFWTTKAFLPAMTTKNNHGHIVTVASAHVSVPFLLAYCSSSKFAAVGFHKKTLTDELAALQITGVKTTCLCPNFVNTGFIKNPSTSLGPTLEPEEEVVNRLMHGILTEQKMIFIPSSIAFLTTLERIL